Protein AF-A0A4Y8DAY4-F1 (afdb_monomer_lite)

InterPro domains:
  IPR004843 Calcineurin-like, phosphoesterase domain [PF00149] (219-501)
  IPR029052 Metallo-dependent phosphatase-like [G3DSA:3.60.21.10] (215-509)
  IPR029052 Metallo-dependent phosphatase-like [SSF56300] (209-508)
  IPR041805 Acid sphingomyelinase/endopolyphosphatase, metallophosphatase domain [cd00842] (219-509)

Organism: NCBI:txid38488

Secondary structure (DSSP, 8-state):
----------------------------S----S-TT---SSPPPTTPPPP--TTSSSPPPP-SS--PPPPPPPPPHHHHHHHHHHHHHHHHHSSS--SHHHHHHHHHHHHHHHHHHS-HHHHHHHHHHHHHH-HHHHTT--SSSHHHHHHSTT-SHHHHHHHHTT--GGGTHHHHHHHHTTS-SPPPPPPPP-GGGT-PPPPTT-SSPPPP-S---EEEEE----B-TT--TTSBSS-SSSS-SSTT---TTTT-BTTB-SSBPBTTB-TTS-B-HHHHHHHHHHHTTTS-TTTEEEEEE----B----TTT--HHHHHHHHHHHHHHHHHHHTTS-EEE---TTSSSSTT----GGG--STTPPPTTHHHHHHHHHHHHHTTSS-HHHHHHHHHTTT-EEEE-TTSPEEEE--GGGTBTT-GGGGSSTT-S-SSSHHHHHHHHHHHHHTTT--EEEE-SS---SSSSSB-HHHHHHHHHHHHHHTTTTEEEEE--SS-S--------

pLDDT: mean 89.05, std 14.2, range [27.94, 98.94]

Foldseek 3Di:
DDDDDDDDDDDPDDDPDDPPDPPDPPDPPDQADPDQPDADPDDDPPPDDGDADRNNDPDDDPDPDDPDDDDDDDDDLVRVLVVLLVVLVCLCVPPPDPFLLVSQLVNLLSLLVCLQPHDLVSQLVSQLVCLVPPVLNVVQAQDPGSCCCQPAFLHCSSVVSLLSPFADVVLCLSQCCCCLRPVGHDFDDADDDPVVVQADFFDPVQADADDDPPDDAAEAEAEQLAEDPQQAFFAAQPAPHQAGRHCQGHHPVVGAHSVRHPDTAHPQGHDRHHGYPVVSVVCLVCVVVVDPLVRHLAYEYAANQHHPDHSNGDHPVRLLVRLVVVLVSVCVSSVLHAYHYAYDQCSFRSGLADAAPVSPPDDPDDGPGLVSLLSLLVSNCVSVNADPVQSVCSSRQVNWGWDAGPVQEIETEFEQSCFFSVHSNVSRSVVDLCSRCRLSVVSVVLVVCVVVQHAYEYHHEFDLDPPCNTGDPHVSVSNLVSCQRSPPRHYPYYDYHHPVDDDDDDRDD

Structure (mmCIF, N/CA/C/O backbone):
data_AF-A0A4Y8DAY4-F1
#
_entry.id   AF-A0A4Y8DAY4-F1
#
loop_
_atom_site.group_PDB
_atom_site.id
_atom_site.type_symbol
_atom_site.label_atom_id
_atom_site.label_alt_id
_atom_site.label_comp_id
_atom_site.label_asym_id
_atom_site.label_entity_id
_atom_site.label_seq_id
_atom_site.pdbx_PDB_ins_code
_atom_site.Cartn_x
_atom_site.Cartn_y
_atom_site.Cartn_z
_atom_site.occupancy
_atom_site.B_iso_or_equiv
_atom_site.auth_seq_id
_atom_site.auth_comp_id
_atom_site.auth_asym_id
_atom_site.auth_atom_id
_atom_site.pdbx_PDB_model_num
ATOM 1 N N . MET A 1 1 ? 62.556 -17.553 18.617 1.00 39.50 1 MET A N 1
ATOM 2 C CA . MET A 1 1 ? 61.936 -16.998 17.396 1.00 39.50 1 MET A CA 1
ATOM 3 C C . MET A 1 1 ? 60.639 -16.329 17.811 1.00 39.50 1 MET A C 1
ATOM 5 O O . MET A 1 1 ? 59.685 -17.012 18.148 1.00 39.50 1 MET A O 1
ATOM 9 N N . HIS A 1 2 ? 60.668 -15.005 17.921 1.00 33.62 2 HIS A N 1
ATOM 10 C CA . HIS A 1 2 ? 59.509 -14.153 18.166 1.00 33.62 2 HIS A CA 1
ATOM 11 C C . HIS A 1 2 ? 59.166 -13.458 16.854 1.00 33.62 2 HIS A C 1
ATOM 13 O O . HIS A 1 2 ? 60.061 -12.854 16.274 1.00 33.62 2 HIS A O 1
ATOM 19 N N . PHE A 1 3 ? 57.898 -13.488 16.451 1.00 27.94 3 PHE A N 1
ATOM 20 C CA . PHE A 1 3 ? 57.250 -12.343 15.817 1.00 27.94 3 PHE A CA 1
ATOM 21 C C . PHE A 1 3 ? 55.779 -12.276 16.272 1.00 27.94 3 PHE A C 1
ATOM 23 O O . PHE A 1 3 ? 55.173 -13.338 16.434 1.00 27.94 3 PHE A O 1
ATOM 30 N N . PRO A 1 4 ? 55.232 -11.075 16.553 1.00 42.66 4 PRO A N 1
ATOM 31 C CA . PRO A 1 4 ? 53.984 -10.882 17.284 1.00 42.66 4 PRO A CA 1
ATOM 32 C C . PRO A 1 4 ? 52.818 -10.360 16.417 1.00 42.66 4 PRO A C 1
ATOM 34 O O . PRO A 1 4 ? 52.962 -10.054 15.238 1.00 42.66 4 PRO A O 1
ATOM 37 N N . VAL A 1 5 ? 51.671 -10.271 17.092 1.00 42.28 5 VAL A N 1
ATOM 38 C CA . VAL A 1 5 ? 50.356 -9.680 16.779 1.00 42.28 5 VAL A CA 1
ATOM 39 C C . VAL A 1 5 ? 50.377 -8.330 16.032 1.00 42.28 5 VAL A C 1
ATOM 41 O O . VAL A 1 5 ? 51.145 -7.444 16.395 1.00 42.28 5 VAL A O 1
ATOM 44 N N . ALA A 1 6 ? 49.423 -8.143 15.107 1.00 32.31 6 ALA A N 1
ATOM 45 C CA . ALA A 1 6 ? 48.779 -6.863 14.743 1.00 32.31 6 ALA A CA 1
ATOM 46 C C . ALA A 1 6 ? 47.445 -7.193 14.025 1.00 32.31 6 ALA A C 1
ATOM 48 O O . ALA A 1 6 ? 47.470 -7.779 12.950 1.00 32.31 6 ALA A O 1
ATOM 49 N N . LEU A 1 7 ? 46.263 -7.149 14.655 1.00 36.12 7 LEU A N 1
ATOM 50 C CA . LEU A 1 7 ? 45.389 -5.986 14.904 1.00 36.12 7 LEU A CA 1
ATOM 51 C C . LEU A 1 7 ? 45.584 -4.765 13.986 1.00 36.12 7 LEU A C 1
ATOM 53 O O . LEU A 1 7 ? 46.537 -4.021 14.179 1.00 36.12 7 LEU A O 1
ATOM 57 N N . THR A 1 8 ? 44.598 -4.525 13.113 1.00 34.00 8 THR A N 1
ATOM 58 C CA . THR A 1 8 ? 44.105 -3.215 12.619 1.00 34.00 8 THR A CA 1
ATOM 59 C C . THR A 1 8 ? 42.794 -3.492 11.855 1.00 34.00 8 THR A C 1
ATOM 61 O O . THR A 1 8 ? 42.816 -4.004 10.746 1.00 34.00 8 THR A O 1
ATOM 64 N N . ALA A 1 9 ? 41.601 -3.415 12.453 1.00 36.66 9 ALA A N 1
ATOM 65 C CA . ALA A 1 9 ? 40.823 -2.191 12.672 1.00 36.66 9 ALA A CA 1
ATOM 66 C C . ALA A 1 9 ? 41.044 -1.123 11.583 1.00 36.66 9 ALA A C 1
ATOM 68 O O . ALA A 1 9 ? 41.953 -0.304 11.702 1.00 36.66 9 ALA A O 1
ATOM 69 N N . LEU A 1 10 ? 40.192 -1.102 10.551 1.00 34.09 10 LEU A N 1
ATOM 70 C CA . LEU A 1 10 ? 39.917 0.123 9.798 1.00 34.09 10 LEU A CA 1
ATOM 71 C C . LEU A 1 10 ? 38.553 0.660 10.237 1.00 34.09 10 LEU A C 1
ATOM 73 O O . LEU A 1 10 ? 37.504 0.319 9.705 1.00 34.09 10 LEU A O 1
ATOM 77 N N . SER A 1 11 ? 38.601 1.502 11.261 1.00 36.00 11 SER A N 1
ATOM 78 C CA . SER A 1 11 ? 37.560 2.463 11.592 1.00 36.00 11 SER A CA 1
ATOM 79 C C . SER A 1 11 ? 37.515 3.537 10.500 1.00 36.00 11 SER A C 1
ATOM 81 O O . SER A 1 11 ? 38.417 4.375 10.430 1.00 36.00 11 SER A O 1
ATOM 83 N N . LEU A 1 12 ? 36.477 3.553 9.666 1.00 36.81 12 LEU A N 1
ATOM 84 C CA . LEU A 1 12 ? 36.147 4.728 8.856 1.00 36.81 12 LEU A CA 1
ATOM 85 C C . LEU A 1 12 ? 35.310 5.682 9.713 1.00 36.81 12 LEU A C 1
ATOM 87 O O . LEU A 1 12 ? 34.087 5.732 9.647 1.00 36.81 12 LEU A O 1
ATOM 91 N N . LEU A 1 13 ? 36.015 6.416 10.573 1.00 37.94 13 LEU A N 1
ATOM 92 C CA . LEU A 1 13 ? 35.500 7.611 11.228 1.00 37.94 13 LEU A CA 1
ATOM 93 C C . LEU A 1 13 ? 35.325 8.716 10.179 1.00 37.94 13 LEU A C 1
ATOM 95 O O . LEU A 1 13 ? 36.287 9.134 9.538 1.00 37.94 13 LEU A O 1
ATOM 99 N N . SER A 1 14 ? 34.079 9.169 10.046 1.00 42.62 14 SER A N 1
ATOM 100 C CA . SER A 1 14 ? 33.660 10.567 9.889 1.00 42.62 14 SER A CA 1
ATOM 101 C C . SER A 1 14 ? 34.676 11.537 9.274 1.00 42.62 14 SER A C 1
ATOM 103 O O . SER A 1 14 ? 35.596 12.007 9.949 1.00 42.62 14 SER A O 1
ATOM 105 N N . VAL A 1 15 ? 34.409 11.977 8.043 1.00 36.41 15 VAL A N 1
ATOM 106 C CA . VAL A 1 15 ? 34.980 13.221 7.518 1.00 36.41 15 VAL A CA 1
ATOM 107 C C . VAL A 1 15 ? 33.866 14.071 6.914 1.00 36.41 15 VAL A C 1
ATOM 109 O O . VAL A 1 15 ? 33.671 14.136 5.706 1.00 36.41 15 VAL A O 1
ATOM 112 N N . THR A 1 16 ? 33.161 14.801 7.777 1.00 45.06 16 THR A N 1
ATOM 113 C CA . THR A 1 16 ? 32.615 16.104 7.397 1.00 45.06 16 THR A CA 1
ATOM 114 C C . THR A 1 16 ? 33.792 17.053 7.198 1.00 45.06 16 THR A C 1
ATOM 116 O O . THR A 1 16 ? 34.287 17.656 8.149 1.00 45.06 16 THR A O 1
ATOM 119 N N . THR A 1 17 ? 34.260 17.204 5.963 1.00 39.06 17 THR A N 1
ATOM 120 C CA . THR A 1 17 ? 34.990 18.412 5.578 1.00 39.06 17 THR A CA 1
ATOM 121 C C . THR A 1 17 ? 34.494 18.871 4.223 1.00 39.06 17 THR A C 1
ATOM 123 O O . THR A 1 17 ? 34.612 18.159 3.230 1.00 39.06 17 THR A O 1
ATOM 126 N N . ALA A 1 18 ? 33.933 20.079 4.209 1.00 42.97 18 ALA A N 1
ATOM 127 C CA . ALA A 1 18 ? 33.704 20.860 3.010 1.00 42.97 18 ALA A CA 1
ATOM 128 C C . ALA A 1 18 ? 34.919 20.752 2.078 1.00 42.97 18 ALA A C 1
ATOM 130 O O . ALA A 1 18 ? 36.059 20.886 2.537 1.00 42.97 18 ALA A O 1
ATOM 131 N N . HIS A 1 19 ? 34.669 20.526 0.786 1.00 43.44 19 HIS A N 1
ATOM 132 C CA . HIS A 1 19 ? 35.676 20.562 -0.268 1.00 43.44 19 HIS A CA 1
ATOM 133 C C . HIS A 1 19 ? 36.452 21.888 -0.227 1.00 43.44 19 HIS A C 1
ATOM 135 O O . HIS A 1 19 ? 36.135 22.858 -0.911 1.00 43.44 19 HIS A O 1
ATOM 141 N N . LYS A 1 20 ? 37.544 21.931 0.541 1.00 44.97 20 LYS A N 1
ATOM 142 C CA . LYS A 1 20 ? 38.679 22.779 0.197 1.00 44.97 20 LYS A CA 1
ATOM 143 C C . LYS A 1 20 ? 39.242 22.150 -1.065 1.00 44.97 20 LYS A C 1
ATOM 145 O O . LYS A 1 20 ? 39.860 21.092 -0.981 1.00 44.97 20 LYS A O 1
ATOM 150 N N . GLY A 1 21 ? 38.929 22.764 -2.209 1.00 47.34 21 GLY A N 1
ATOM 151 C CA . GLY A 1 21 ? 39.309 22.294 -3.538 1.00 47.34 21 GLY A CA 1
ATOM 152 C C . GLY A 1 21 ? 40.721 21.724 -3.552 1.00 47.34 21 GLY A C 1
ATOM 153 O O . GLY A 1 21 ? 41.605 22.255 -2.875 1.00 47.34 21 GLY A O 1
ATOM 154 N N . HIS A 1 22 ? 40.898 20.617 -4.275 1.00 52.22 22 HIS A N 1
ATOM 155 C CA . HIS A 1 22 ? 42.160 19.896 -4.391 1.00 52.22 22 HIS A CA 1
ATOM 156 C C . HIS A 1 22 ? 43.331 20.880 -4.506 1.00 52.22 22 HIS A C 1
ATOM 158 O O . HIS A 1 22 ? 43.552 21.485 -5.557 1.00 52.22 22 HIS A O 1
ATOM 164 N N . LYS A 1 23 ? 44.077 21.079 -3.411 1.00 49.62 23 LYS A N 1
ATOM 165 C CA . LYS A 1 23 ? 45.278 21.910 -3.435 1.00 49.62 23 LYS A CA 1
ATOM 166 C C . LYS A 1 23 ? 46.311 21.157 -4.259 1.00 49.62 23 LYS A C 1
ATOM 168 O O . LYS A 1 23 ? 47.008 20.289 -3.737 1.00 49.62 23 LYS A O 1
ATOM 173 N N . ARG A 1 24 ? 46.408 21.473 -5.553 1.00 57.66 24 ARG A N 1
ATOM 174 C CA . ARG A 1 24 ? 47.575 21.090 -6.350 1.00 57.66 24 ARG A CA 1
ATOM 175 C C . ARG A 1 24 ? 48.80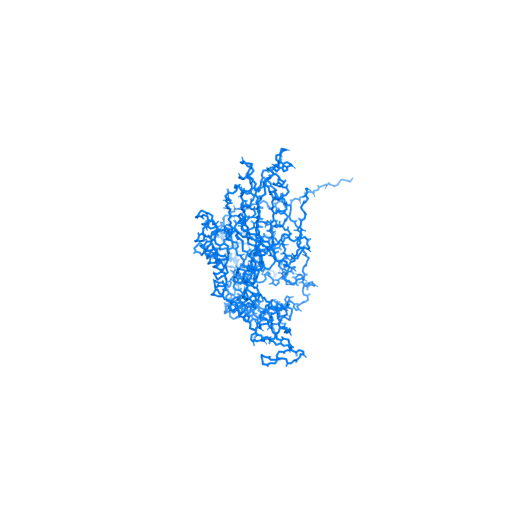8 21.614 -5.617 1.00 57.66 24 ARG A C 1
ATOM 177 O O . ARG A 1 24 ? 48.823 22.762 -5.170 1.00 57.66 24 ARG A O 1
ATOM 184 N N . ARG A 1 25 ? 49.831 20.771 -5.461 1.00 56.25 25 ARG A N 1
ATOM 185 C CA . ARG A 1 25 ? 51.129 21.204 -4.935 1.00 56.25 25 ARG A CA 1
ATOM 186 C C . ARG A 1 25 ? 51.592 22.391 -5.783 1.00 56.25 25 ARG A C 1
ATOM 188 O O . ARG A 1 25 ? 51.717 22.244 -6.995 1.00 56.25 25 ARG A O 1
ATOM 195 N N . SER A 1 26 ? 51.823 23.551 -5.168 1.00 57.84 26 SER A N 1
ATOM 196 C CA . SER A 1 26 ? 52.436 24.677 -5.871 1.00 57.84 26 SER A CA 1
ATOM 197 C C . SER A 1 26 ? 53.840 24.249 -6.283 1.00 57.84 26 SER A C 1
ATOM 199 O O . SER A 1 26 ? 54.717 24.081 -5.429 1.00 57.84 26 SER A O 1
ATOM 201 N N . VAL A 1 27 ? 54.050 24.017 -7.575 1.00 60.50 27 VAL A N 1
ATOM 202 C CA . VAL A 1 27 ? 55.405 23.923 -8.112 1.00 60.50 27 VAL A CA 1
ATOM 203 C C . VAL A 1 27 ? 56.019 25.318 -7.921 1.00 60.50 27 VAL A C 1
ATOM 205 O O . VAL A 1 27 ? 55.345 26.301 -8.236 1.00 60.50 27 VAL A O 1
ATOM 208 N N . PRO A 1 28 ? 57.219 25.453 -7.323 1.00 61.19 28 PRO A N 1
ATOM 209 C CA . PRO A 1 28 ? 57.851 26.755 -7.136 1.00 61.19 28 PRO A CA 1
ATOM 210 C C . PRO A 1 28 ? 57.880 27.527 -8.459 1.00 61.19 28 PRO A C 1
ATOM 212 O O . PRO A 1 28 ? 58.216 26.951 -9.492 1.00 61.19 28 PRO A O 1
ATOM 215 N N . SER A 1 29 ? 57.548 28.819 -8.427 1.00 59.22 29 SER A N 1
ATOM 216 C CA . SER A 1 29 ? 57.311 29.664 -9.612 1.00 59.22 29 SER A CA 1
ATOM 217 C C . SER A 1 29 ? 58.527 29.879 -10.523 1.00 59.22 29 SER A C 1
ATOM 219 O O . SER A 1 29 ? 58.442 30.622 -11.495 1.00 59.22 29 SER A O 1
ATOM 221 N N . SER A 1 30 ? 59.677 29.277 -10.214 1.00 61.25 30 SER A N 1
ATOM 222 C CA . SER A 1 30 ? 60.896 29.430 -10.994 1.00 61.25 30 SER A CA 1
ATOM 223 C C . SER A 1 30 ? 61.645 28.099 -11.097 1.00 61.25 30 SER A C 1
ATOM 225 O O . SER A 1 30 ? 62.128 27.592 -10.082 1.00 61.25 30 SER A O 1
ATOM 227 N N . PRO A 1 31 ? 61.809 27.537 -12.309 1.00 63.66 31 PRO A N 1
ATOM 228 C CA . PRO A 1 31 ? 62.703 26.407 -12.551 1.00 63.66 31 PRO A CA 1
ATOM 229 C C . PRO A 1 31 ? 64.181 26.831 -12.575 1.00 63.66 31 PRO A C 1
ATOM 231 O O . PRO A 1 31 ? 65.036 26.034 -12.939 1.00 63.66 31 PRO A O 1
ATOM 234 N N . GLN A 1 32 ? 64.524 28.077 -12.231 1.00 68.19 32 GLN A N 1
ATOM 235 C CA . GLN A 1 32 ? 65.894 28.568 -12.367 1.00 68.19 32 GLN A CA 1
ATOM 236 C C . GLN A 1 32 ? 66.865 27.846 -11.424 1.00 68.19 32 GLN A C 1
ATOM 238 O O . GLN A 1 32 ? 66.567 27.600 -10.254 1.00 68.19 32 GLN A O 1
ATOM 243 N N . ALA A 1 33 ? 68.062 27.548 -11.938 1.00 71.12 33 ALA A N 1
ATOM 244 C CA . ALA A 1 33 ? 69.154 26.998 -11.146 1.00 71.12 33 ALA A CA 1
ATOM 245 C C . ALA A 1 33 ? 69.485 27.929 -9.973 1.00 71.12 33 ALA A C 1
ATOM 247 O O . ALA A 1 33 ? 69.742 29.116 -10.187 1.00 71.12 33 ALA A O 1
ATOM 248 N N . LEU A 1 34 ? 69.587 27.379 -8.761 1.00 75.00 34 LEU A N 1
ATOM 249 C CA . LEU A 1 34 ? 70.174 28.106 -7.630 1.00 75.00 34 LEU A CA 1
ATOM 250 C C . LEU A 1 34 ? 71.659 28.423 -7.881 1.00 75.00 34 LEU A C 1
ATOM 252 O O . LEU A 1 34 ? 72.160 29.440 -7.415 1.00 75.00 34 LEU A O 1
ATOM 256 N N . ASN A 1 35 ? 72.349 27.581 -8.660 1.00 76.75 35 ASN A N 1
ATOM 257 C CA . ASN A 1 35 ? 73.709 27.818 -9.129 1.00 76.75 35 ASN A CA 1
ATOM 258 C C . ASN A 1 35 ? 73.823 27.507 -10.631 1.00 76.75 35 ASN A C 1
ATOM 260 O O . ASN A 1 35 ? 73.813 26.346 -11.036 1.00 76.75 35 ASN A O 1
ATOM 264 N N . LYS A 1 36 ? 73.949 28.554 -11.455 1.00 70.81 36 LYS A N 1
ATOM 265 C CA . LYS A 1 36 ? 74.008 28.453 -12.924 1.00 70.81 36 LYS A CA 1
ATOM 266 C C . LYS A 1 36 ? 75.372 28.012 -13.471 1.00 70.81 36 LYS A C 1
ATOM 268 O O . LYS A 1 36 ? 75.489 27.784 -14.669 1.00 70.81 36 LYS A O 1
ATOM 273 N N . THR A 1 37 ? 76.400 27.915 -12.628 1.00 71.12 37 THR A N 1
ATOM 274 C CA . THR A 1 37 ? 77.761 27.532 -13.043 1.00 71.12 37 THR A CA 1
ATOM 275 C C . THR A 1 37 ? 78.122 26.101 -12.650 1.00 71.12 37 THR A C 1
ATOM 277 O O . THR A 1 37 ? 79.242 25.658 -12.902 1.00 71.12 37 THR A O 1
ATOM 280 N N . LEU A 1 38 ? 77.184 25.359 -12.051 1.00 75.12 38 LEU A N 1
ATOM 281 C CA . LEU A 1 38 ? 77.391 23.963 -11.685 1.00 75.12 38 LEU A CA 1
ATOM 282 C C . LEU A 1 38 ? 77.569 23.109 -12.952 1.00 75.12 38 LEU A C 1
ATOM 284 O O . LEU A 1 38 ? 76.691 23.067 -13.818 1.00 75.12 38 LEU A O 1
ATOM 288 N N . THR A 1 39 ? 78.709 22.429 -13.053 1.00 70.25 39 THR A N 1
ATOM 289 C CA . THR A 1 39 ? 79.080 21.560 -14.180 1.00 70.25 39 THR A CA 1
ATOM 290 C C . THR A 1 39 ? 79.459 20.174 -13.669 1.00 70.25 39 THR A C 1
ATOM 292 O O . THR A 1 39 ? 79.819 20.012 -12.502 1.00 70.25 39 THR A O 1
ATOM 295 N N . ASN A 1 40 ? 79.341 19.155 -14.522 1.00 70.81 40 ASN A N 1
ATOM 296 C CA . ASN A 1 40 ? 79.740 17.800 -14.152 1.00 70.81 40 ASN A CA 1
ATOM 297 C C . ASN A 1 40 ? 81.258 17.725 -13.979 1.00 70.81 40 ASN A C 1
ATOM 299 O O . ASN A 1 40 ? 82.013 18.098 -14.873 1.00 70.81 40 ASN A O 1
ATOM 303 N N . THR A 1 41 ? 81.700 17.203 -12.840 1.00 72.62 41 THR A N 1
ATOM 304 C CA . THR A 1 41 ? 83.122 17.024 -12.517 1.00 72.62 41 THR A CA 1
ATOM 305 C C . THR A 1 41 ? 83.699 15.715 -13.056 1.00 72.62 41 THR A C 1
ATOM 307 O O . THR A 1 41 ? 84.916 15.577 -13.147 1.00 72.62 41 THR A O 1
ATOM 310 N N . ILE A 1 42 ? 82.839 14.768 -13.442 1.00 76.00 42 ILE A N 1
ATOM 311 C CA . ILE A 1 42 ? 83.221 13.503 -14.074 1.00 76.00 42 ILE A CA 1
ATOM 312 C C . ILE A 1 42 ? 82.858 13.592 -15.565 1.00 76.00 42 ILE A C 1
ATOM 314 O O . ILE A 1 42 ? 81.683 13.800 -15.882 1.00 76.00 42 ILE A O 1
ATOM 318 N N . PRO A 1 43 ? 83.828 13.466 -16.488 1.00 68.62 43 PRO A N 1
ATOM 319 C CA . PRO A 1 43 ? 83.550 13.513 -17.917 1.00 68.62 43 PRO A CA 1
ATOM 320 C C . PRO A 1 43 ? 82.743 12.288 -18.355 1.00 68.62 43 PRO A C 1
ATOM 322 O O . PRO A 1 43 ? 82.983 11.170 -17.896 1.00 68.62 43 PRO A O 1
ATOM 325 N N . ASN A 1 44 ? 81.790 12.502 -19.263 1.00 75.12 44 ASN A N 1
ATOM 326 C CA . ASN A 1 44 ? 81.079 11.403 -19.909 1.00 75.12 44 ASN A CA 1
ATOM 327 C C . ASN A 1 44 ? 82.058 10.594 -20.784 1.00 75.12 44 ASN A C 1
ATOM 329 O O . ASN A 1 44 ? 83.100 11.107 -21.203 1.00 75.12 44 ASN A O 1
ATOM 333 N N . ALA A 1 45 ? 81.730 9.335 -21.072 1.00 80.25 45 ALA A N 1
ATOM 334 C CA . ALA A 1 45 ? 82.526 8.512 -21.975 1.00 80.25 45 ALA A CA 1
ATOM 335 C C . ALA A 1 45 ? 82.651 9.171 -23.363 1.00 80.25 45 ALA A C 1
ATOM 337 O O . ALA A 1 45 ? 81.786 9.946 -23.783 1.00 80.25 45 ALA A O 1
ATOM 338 N N . ALA A 1 46 ? 83.731 8.860 -24.087 1.00 78.81 46 ALA A N 1
ATOM 339 C CA . ALA A 1 46 ? 83.985 9.422 -25.412 1.00 78.81 46 ALA A CA 1
ATOM 340 C C . ALA A 1 46 ? 82.802 9.155 -26.365 1.00 78.81 46 ALA A C 1
ATOM 342 O O . ALA A 1 46 ? 82.423 8.006 -26.582 1.00 78.81 46 ALA A O 1
ATOM 343 N N . GLY A 1 47 ? 82.219 10.226 -26.914 1.00 79.44 47 GLY A N 1
ATOM 344 C CA . GLY A 1 47 ? 81.029 10.179 -27.776 1.00 79.44 47 GLY A CA 1
ATOM 345 C C . GLY A 1 47 ? 79.681 10.343 -27.055 1.00 79.44 47 GLY A C 1
ATOM 346 O O . GLY A 1 47 ? 78.654 10.420 -27.724 1.00 79.44 47 GLY A O 1
ATOM 347 N N . GLY A 1 48 ? 79.654 10.423 -25.721 1.00 78.12 48 GLY A N 1
ATOM 348 C CA . GLY A 1 48 ? 78.432 10.671 -24.948 1.00 78.12 48 GLY A CA 1
ATOM 349 C C . GLY A 1 48 ? 77.975 12.142 -24.961 1.00 78.12 48 GLY A C 1
ATOM 350 O O . GLY A 1 48 ? 78.791 13.041 -25.182 1.00 78.12 48 GLY A O 1
ATOM 351 N N . PRO A 1 49 ? 76.680 12.424 -24.702 1.00 78.75 49 PRO A N 1
ATOM 352 C CA . PRO A 1 49 ? 76.159 13.789 -24.670 1.00 78.75 49 PRO A CA 1
ATOM 353 C C . PRO A 1 49 ? 76.663 14.564 -23.445 1.00 78.75 49 PRO A C 1
ATOM 355 O O . PRO A 1 49 ? 76.986 13.983 -22.403 1.00 78.75 49 PRO A O 1
ATOM 358 N N . ALA A 1 50 ? 76.665 15.895 -23.545 1.00 80.00 50 ALA A N 1
ATOM 359 C CA . ALA A 1 50 ? 76.821 16.756 -22.381 1.00 80.00 50 ALA A CA 1
ATOM 360 C C . ALA A 1 50 ? 75.583 16.618 -21.481 1.00 80.00 50 ALA A C 1
ATOM 362 O O . ALA A 1 50 ? 74.455 16.821 -21.928 1.00 80.00 50 ALA A O 1
ATOM 363 N N . LEU A 1 51 ? 75.795 16.250 -20.218 1.00 80.31 51 LEU A N 1
ATOM 364 C CA . LEU A 1 51 ? 74.736 16.209 -19.214 1.00 80.31 51 LEU A CA 1
ATOM 365 C C . LEU A 1 51 ? 74.684 17.558 -18.488 1.00 80.31 51 LEU A C 1
ATOM 367 O O . LEU A 1 51 ? 75.723 18.128 -18.152 1.00 80.31 51 LEU A O 1
ATOM 371 N N . TYR A 1 52 ? 73.474 18.052 -18.249 1.00 80.06 52 TYR A N 1
ATOM 372 C CA . TYR A 1 52 ? 73.207 19.391 -17.730 1.00 80.06 52 TYR A CA 1
ATOM 373 C C . TYR A 1 52 ? 72.434 19.308 -16.408 1.00 80.06 52 TYR A C 1
ATOM 375 O O . TYR A 1 52 ? 71.561 18.454 -16.253 1.00 80.06 52 TYR A O 1
ATOM 383 N N . TYR A 1 53 ? 72.744 20.190 -15.456 1.00 78.25 53 TYR A N 1
ATOM 384 C CA . TYR A 1 53 ? 71.938 20.366 -14.246 1.00 78.25 53 TYR A CA 1
ATOM 385 C C . TYR A 1 53 ? 70.769 21.317 -14.538 1.00 78.25 53 TYR A C 1
ATOM 387 O O . TYR A 1 53 ? 70.740 21.993 -15.568 1.00 78.25 53 TYR A O 1
ATOM 395 N N . ASN A 1 54 ? 69.781 21.375 -13.638 1.00 77.50 54 ASN A N 1
ATOM 396 C CA . ASN A 1 54 ? 68.628 22.262 -13.794 1.00 77.50 54 ASN A CA 1
ATOM 397 C C . ASN A 1 54 ? 69.081 23.700 -14.102 1.00 77.50 54 ASN A C 1
ATOM 399 O O . ASN A 1 54 ? 69.850 24.268 -13.332 1.00 77.50 54 ASN A O 1
ATOM 403 N N . GLY A 1 55 ? 68.629 24.266 -15.224 1.00 71.44 55 GLY A N 1
ATOM 404 C CA . GLY A 1 55 ? 68.985 25.611 -15.682 1.00 71.44 55 GLY A CA 1
ATOM 405 C C . GLY A 1 55 ? 70.425 25.808 -16.184 1.00 71.44 55 GLY A C 1
ATOM 406 O O . GLY A 1 55 ? 70.770 26.940 -16.523 1.00 71.44 55 GLY A O 1
ATOM 407 N N . THR A 1 56 ? 71.257 24.761 -16.264 1.00 74.50 56 THR A N 1
ATOM 408 C CA . THR A 1 56 ? 72.604 24.816 -16.859 1.00 74.50 56 THR A CA 1
ATOM 409 C C . THR A 1 56 ? 72.629 24.131 -18.221 1.00 74.50 56 THR A C 1
ATOM 411 O O . THR A 1 56 ? 73.343 23.169 -18.404 1.00 74.50 56 THR A O 1
ATOM 414 N N . GLY A 1 57 ? 71.835 24.588 -19.194 1.00 75.31 57 GLY A N 1
ATOM 415 C CA . GLY A 1 57 ? 71.737 23.985 -20.536 1.00 75.31 57 GLY A CA 1
ATOM 416 C C . GLY A 1 57 ? 70.299 24.010 -21.074 1.00 75.31 57 GLY A C 1
ATOM 417 O O . GLY A 1 57 ? 69.468 24.723 -20.513 1.00 75.31 57 GLY A O 1
ATOM 418 N N . PRO A 1 58 ? 69.959 23.234 -22.122 1.00 78.38 58 PRO A N 1
ATOM 419 C CA . PRO A 1 58 ? 68.614 23.168 -22.703 1.00 78.38 58 PRO A CA 1
ATOM 420 C C . PRO A 1 58 ? 67.639 22.303 -21.875 1.00 78.38 58 PRO A C 1
ATOM 422 O O . PRO A 1 58 ? 66.811 21.593 -22.439 1.00 78.38 58 PRO A O 1
ATOM 425 N N . VAL A 1 59 ? 67.746 22.315 -20.541 1.00 76.88 59 VAL A N 1
ATOM 426 C CA . VAL A 1 59 ? 66.817 21.584 -19.663 1.00 76.88 59 VAL A CA 1
ATOM 427 C C . VAL A 1 59 ? 65.462 22.311 -19.681 1.00 76.88 59 VAL A C 1
ATOM 429 O O . VAL A 1 59 ? 65.427 23.486 -19.306 1.00 76.88 59 VAL A O 1
ATOM 432 N N . PRO A 1 60 ? 64.359 21.672 -20.122 1.00 71.69 60 PRO A N 1
ATOM 433 C CA . PRO A 1 60 ? 63.047 22.316 -20.195 1.00 71.69 60 PRO A CA 1
ATOM 434 C C . PRO A 1 60 ? 62.529 22.758 -18.821 1.00 71.69 60 PRO A C 1
ATOM 436 O O . PRO A 1 60 ? 62.853 22.155 -17.797 1.00 71.69 60 PRO A O 1
ATOM 439 N N . SER A 1 61 ? 61.690 23.796 -18.796 1.00 71.62 61 SER A N 1
ATOM 440 C CA . SER A 1 61 ? 60.959 24.199 -17.591 1.00 71.62 61 SER A CA 1
ATOM 441 C C . SER A 1 61 ? 59.942 23.135 -17.162 1.00 71.62 61 SER A C 1
ATOM 443 O O . SER A 1 61 ? 59.609 22.227 -17.924 1.00 71.62 61 SER A O 1
ATOM 445 N N . TYR A 1 62 ? 59.400 23.266 -15.947 1.00 69.75 62 TYR A N 1
ATOM 446 C CA . TYR A 1 62 ? 58.234 22.480 -15.548 1.00 69.75 62 TYR A CA 1
ATOM 447 C C . TYR A 1 62 ? 57.088 22.717 -16.543 1.00 69.75 62 TYR A C 1
ATOM 449 O O . TYR A 1 62 ? 56.790 23.863 -16.877 1.00 69.75 62 TYR A O 1
ATOM 457 N N . ASN A 1 63 ? 56.437 21.648 -17.003 1.00 64.62 63 ASN A N 1
ATOM 458 C CA . ASN A 1 63 ? 55.195 21.781 -17.759 1.00 64.62 63 ASN A CA 1
ATOM 459 C C . ASN A 1 63 ? 54.100 22.277 -16.807 1.00 64.62 63 ASN A C 1
ATOM 461 O O . ASN A 1 63 ? 53.718 21.572 -15.874 1.00 64.62 63 ASN A O 1
ATOM 465 N N . GLU A 1 64 ? 53.601 23.490 -17.037 1.00 62.19 64 GLU A N 1
ATOM 466 C CA . GLU A 1 64 ? 52.533 24.092 -16.223 1.00 62.19 64 GLU A CA 1
ATOM 467 C C . GLU A 1 64 ? 51.148 23.506 -16.544 1.00 62.19 64 GLU A C 1
ATOM 469 O O . GLU A 1 64 ? 50.200 23.657 -15.771 1.00 62.19 64 GLU A O 1
ATOM 474 N N . THR A 1 65 ? 51.035 22.790 -17.666 1.00 61.94 65 THR A N 1
ATOM 475 C CA . THR A 1 65 ? 49.820 22.106 -18.106 1.00 61.94 65 THR A CA 1
ATOM 476 C C . THR A 1 65 ? 50.115 20.634 -18.383 1.00 61.94 65 THR A C 1
ATOM 478 O O . THR A 1 65 ? 51.082 20.280 -19.058 1.00 61.94 65 THR A O 1
ATOM 481 N N . SER A 1 66 ? 49.285 19.749 -17.828 1.00 67.75 66 SER A N 1
ATOM 482 C CA . SER A 1 66 ? 49.261 18.354 -18.268 1.00 67.75 66 SER A CA 1
ATOM 483 C C . SER A 1 66 ? 48.602 18.291 -19.646 1.00 67.75 66 SER A C 1
ATOM 485 O O . SER A 1 66 ? 47.618 19.004 -19.853 1.00 67.75 66 SER A O 1
ATOM 487 N N . PRO A 1 67 ? 49.078 17.442 -20.571 1.00 72.88 67 PRO A N 1
ATOM 488 C CA . PRO A 1 67 ? 48.318 17.142 -21.775 1.00 72.88 67 PRO A CA 1
ATOM 489 C C . PRO A 1 67 ? 47.006 16.471 -21.345 1.00 72.88 67 PRO A C 1
ATOM 491 O O . PRO A 1 67 ? 47.011 15.340 -20.865 1.00 72.88 67 PRO A O 1
ATOM 494 N N . VAL A 1 68 ? 45.896 17.203 -21.439 1.00 78.81 68 VAL A N 1
ATOM 495 C CA . VAL A 1 68 ? 44.552 16.668 -21.196 1.00 78.81 68 VAL A CA 1
ATOM 496 C C . VAL A 1 68 ? 44.001 16.217 -22.550 1.00 78.81 68 VAL A C 1
ATOM 498 O O . VAL A 1 68 ? 44.120 16.979 -23.515 1.00 78.81 68 VAL A O 1
ATOM 501 N N . PRO A 1 69 ? 43.448 14.995 -22.666 1.00 80.88 69 PRO A N 1
ATOM 502 C CA . PRO A 1 69 ? 42.783 14.570 -23.893 1.00 80.88 69 PRO A CA 1
ATOM 503 C C . PRO A 1 69 ? 41.617 15.507 -24.230 1.00 80.88 69 PRO A C 1
ATOM 505 O O . PRO A 1 69 ? 41.109 16.228 -23.368 1.00 80.88 69 PRO A O 1
ATOM 508 N N . VAL A 1 70 ? 41.188 15.496 -25.494 1.00 83.50 70 VAL A N 1
ATOM 509 C CA . VAL A 1 70 ? 39.970 16.212 -25.894 1.00 83.50 70 VAL A CA 1
ATOM 510 C C . VAL A 1 70 ? 38.789 15.755 -25.024 1.00 83.50 70 VAL A C 1
ATOM 512 O O . VAL A 1 70 ? 38.712 14.564 -24.704 1.00 83.50 70 VAL A O 1
ATOM 515 N N . PRO A 1 71 ? 37.888 16.666 -24.609 1.00 81.88 71 PRO A N 1
ATOM 516 C CA . PRO A 1 71 ? 36.684 16.281 -23.884 1.00 81.88 71 PRO A CA 1
ATOM 517 C C . PRO A 1 71 ? 35.875 15.244 -24.667 1.00 81.88 71 PRO A C 1
ATOM 519 O O . PRO A 1 71 ? 35.842 15.279 -25.900 1.00 81.88 71 PRO A O 1
ATOM 522 N N . LEU A 1 72 ? 35.214 14.338 -23.946 1.00 87.25 72 LEU A N 1
ATOM 523 C CA . LEU A 1 72 ? 34.254 13.419 -24.552 1.00 87.25 72 LEU A CA 1
ATOM 524 C C . LEU A 1 72 ? 33.104 14.215 -25.199 1.00 87.25 72 LEU A C 1
ATOM 526 O O . LEU A 1 72 ? 32.742 15.277 -24.679 1.00 87.25 72 LEU A O 1
ATOM 530 N N . PRO A 1 73 ? 32.539 13.737 -26.322 1.00 86.50 73 PRO A N 1
ATOM 531 C CA . PRO A 1 73 ? 31.392 14.385 -26.943 1.00 86.50 73 PRO A CA 1
ATOM 532 C C . PRO A 1 73 ? 30.171 14.330 -26.017 1.00 86.50 73 PRO A C 1
ATOM 534 O O . PRO A 1 73 ? 29.969 13.356 -25.292 1.00 86.50 73 PRO A O 1
ATOM 537 N N . THR A 1 74 ? 29.345 15.374 -26.058 1.00 88.69 74 THR A N 1
ATOM 538 C CA . THR A 1 74 ? 28.046 15.373 -25.380 1.00 88.69 74 THR A CA 1
ATOM 539 C C . THR A 1 74 ? 27.087 14.462 -26.137 1.00 88.69 74 THR A C 1
ATOM 541 O O . THR A 1 74 ? 26.902 14.643 -27.339 1.00 88.69 74 THR A O 1
ATOM 544 N N . LEU A 1 75 ? 26.469 13.518 -25.432 1.00 92.06 75 LEU A N 1
ATOM 545 C CA . LEU A 1 75 ? 25.443 12.637 -25.986 1.00 92.06 75 LEU A CA 1
ATOM 546 C C . LEU A 1 75 ? 24.078 13.343 -26.027 1.00 92.06 75 LEU A C 1
ATOM 548 O O . LEU A 1 75 ? 23.747 14.134 -25.140 1.00 92.06 75 LEU A O 1
ATOM 552 N N . SER A 1 76 ? 23.280 13.049 -27.050 1.00 94.25 76 SER A N 1
ATOM 553 C CA . SER A 1 76 ? 21.859 13.406 -27.113 1.00 94.25 76 SER A CA 1
ATOM 554 C C . SER A 1 76 ? 21.020 12.568 -26.138 1.00 94.25 76 SER A C 1
ATOM 556 O O . SER A 1 76 ? 21.470 11.535 -25.647 1.00 94.25 76 SER A O 1
ATOM 558 N N . LYS A 1 77 ? 19.769 12.982 -25.875 1.00 92.19 77 LYS A N 1
ATOM 559 C CA . LYS A 1 77 ? 18.839 12.235 -25.003 1.00 92.19 77 LYS A CA 1
ATOM 560 C C . LYS A 1 77 ? 18.674 10.778 -25.461 1.00 92.19 77 LYS A C 1
ATOM 562 O O . LYS A 1 77 ? 18.756 9.880 -24.634 1.00 92.19 77 LYS A O 1
ATOM 567 N N . GLN A 1 78 ? 18.506 10.562 -26.769 1.00 94.94 78 GLN A N 1
ATOM 568 C CA . GLN A 1 78 ? 18.352 9.223 -27.341 1.00 94.94 78 GLN A CA 1
ATOM 569 C C . GLN A 1 78 ? 19.623 8.385 -27.174 1.00 94.94 78 GLN A C 1
ATOM 571 O O . GLN A 1 78 ? 19.543 7.241 -26.752 1.00 94.94 78 GLN A O 1
ATOM 576 N N . GLU A 1 79 ? 20.801 8.961 -27.437 1.00 96.19 79 GLU A N 1
ATOM 577 C CA . GLU A 1 79 ? 22.074 8.248 -27.261 1.00 96.19 79 GLU A CA 1
ATOM 578 C C . GLU A 1 79 ? 22.331 7.875 -25.795 1.00 96.19 79 GLU A C 1
ATOM 580 O O . GLU A 1 79 ? 22.915 6.828 -25.525 1.00 96.19 79 GLU A O 1
ATOM 585 N N . ILE A 1 80 ? 21.890 8.706 -24.843 1.00 95.75 80 ILE A N 1
ATOM 586 C CA . ILE A 1 80 ? 21.952 8.386 -23.412 1.00 95.75 80 ILE A CA 1
ATOM 587 C C . ILE A 1 80 ? 21.013 7.224 -23.086 1.00 95.75 80 ILE A C 1
ATOM 589 O O . ILE A 1 80 ? 21.451 6.261 -22.464 1.00 95.75 80 ILE A O 1
ATOM 593 N N . GLU A 1 81 ? 19.749 7.297 -23.510 1.00 97.25 81 GLU A N 1
ATOM 594 C CA . GLU A 1 81 ? 18.770 6.231 -23.276 1.00 97.25 81 GLU A CA 1
ATOM 595 C C . GLU A 1 81 ? 19.239 4.901 -23.884 1.00 97.25 81 GLU A C 1
ATOM 597 O O . GLU A 1 81 ? 19.263 3.883 -23.197 1.00 97.25 81 GLU A O 1
ATOM 602 N N . ASP A 1 82 ? 19.717 4.921 -25.131 1.00 97.75 82 ASP A N 1
ATOM 603 C CA . ASP A 1 82 ? 20.276 3.748 -25.804 1.00 97.75 82 ASP A CA 1
ATOM 604 C C . ASP A 1 82 ? 21.513 3.215 -25.086 1.00 97.75 82 ASP A C 1
ATOM 606 O O . ASP A 1 82 ? 21.660 2.006 -24.929 1.00 97.75 82 ASP A O 1
ATOM 610 N N . SER A 1 83 ? 22.402 4.094 -24.616 1.00 97.00 83 SER A N 1
ATOM 611 C CA . SER A 1 83 ? 23.580 3.673 -23.859 1.00 97.00 83 SER A CA 1
ATOM 612 C C . SER A 1 83 ? 23.200 2.993 -22.545 1.00 97.00 83 SER A C 1
ATOM 614 O O . SER A 1 83 ? 23.810 1.983 -22.203 1.00 97.00 83 SER A O 1
ATOM 616 N N . ILE A 1 84 ? 22.220 3.529 -21.812 1.00 98.19 84 ILE A N 1
ATOM 617 C CA . ILE A 1 84 ? 21.745 2.945 -20.550 1.00 98.19 84 ILE A CA 1
ATOM 618 C C . ILE A 1 84 ? 21.077 1.597 -20.823 1.00 98.19 84 ILE A C 1
ATOM 620 O O . ILE A 1 84 ? 21.399 0.601 -20.178 1.00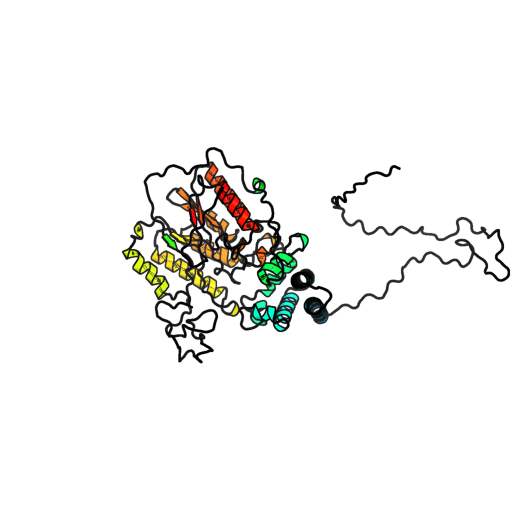 98.19 84 ILE A O 1
ATOM 624 N N . PHE A 1 85 ? 20.189 1.542 -21.814 1.00 98.38 85 PHE A N 1
ATOM 625 C CA . PHE A 1 85 ? 19.479 0.320 -22.166 1.00 98.38 85 PHE A CA 1
ATOM 626 C C . PHE A 1 85 ? 20.422 -0.795 -22.633 1.00 98.38 85 PHE A C 1
ATOM 628 O O . PHE A 1 85 ? 20.285 -1.941 -22.208 1.00 98.38 85 PHE A O 1
ATOM 635 N N . ASN A 1 86 ? 21.419 -0.463 -23.458 1.00 97.94 86 ASN A N 1
ATOM 636 C CA . ASN A 1 86 ? 22.428 -1.422 -23.905 1.00 97.94 86 ASN A CA 1
ATOM 637 C C . ASN A 1 86 ? 23.242 -1.985 -22.731 1.00 97.94 86 ASN A C 1
ATOM 639 O O . ASN A 1 86 ? 23.588 -3.165 -22.748 1.00 97.94 86 ASN A O 1
ATOM 643 N N . GLU A 1 87 ? 23.523 -1.178 -21.703 1.00 97.88 87 GLU A N 1
ATOM 644 C CA . GLU A 1 87 ? 24.190 -1.660 -20.489 1.00 97.88 87 GLU A CA 1
ATOM 645 C C . GLU A 1 87 ? 23.288 -2.623 -19.702 1.00 97.88 87 GLU A C 1
ATOM 647 O O . GLU A 1 87 ? 23.738 -3.698 -19.310 1.00 97.88 87 GLU A O 1
ATOM 652 N N . ILE A 1 88 ? 21.993 -2.313 -19.552 1.00 97.38 88 ILE A N 1
ATOM 653 C CA . ILE A 1 88 ? 21.015 -3.229 -18.934 1.00 97.38 88 ILE A CA 1
ATOM 654 C C . ILE A 1 88 ? 20.958 -4.553 -19.711 1.00 97.38 88 ILE A C 1
ATOM 656 O O . ILE A 1 88 ? 21.035 -5.631 -19.119 1.00 97.38 88 ILE A O 1
ATOM 660 N N . GLN A 1 89 ? 20.900 -4.504 -21.044 1.00 97.00 89 GLN A N 1
ATOM 661 C CA . GLN A 1 89 ? 20.949 -5.704 -21.882 1.00 97.00 89 GLN A CA 1
ATOM 662 C C . GLN A 1 89 ? 22.256 -6.485 -21.709 1.00 97.00 89 GLN A C 1
ATOM 664 O O . GLN A 1 89 ? 22.223 -7.716 -21.647 1.00 97.00 89 GLN A O 1
ATOM 669 N N . ALA A 1 90 ? 23.400 -5.804 -21.619 1.00 97.19 90 ALA A N 1
ATOM 670 C CA . ALA A 1 90 ? 24.693 -6.442 -21.398 1.00 97.19 90 ALA A CA 1
ATOM 671 C C . ALA A 1 90 ? 24.775 -7.115 -20.018 1.00 97.19 90 ALA A C 1
ATOM 673 O O . ALA A 1 90 ? 25.347 -8.200 -19.907 1.00 97.19 90 ALA A O 1
ATOM 674 N N . ILE A 1 91 ? 24.163 -6.527 -18.988 1.00 97.12 91 ILE A N 1
ATOM 675 C CA . ILE A 1 91 ? 24.042 -7.113 -17.648 1.00 97.12 91 ILE A CA 1
ATOM 676 C C . ILE A 1 91 ? 23.187 -8.386 -17.690 1.00 97.12 91 ILE A C 1
ATOM 678 O O . ILE A 1 91 ? 23.612 -9.432 -17.194 1.00 97.12 91 ILE A O 1
ATOM 682 N N . VAL A 1 92 ? 22.004 -8.320 -18.308 1.00 94.12 92 VAL A N 1
ATOM 683 C CA . VAL A 1 92 ? 21.047 -9.438 -18.333 1.00 94.12 92 VAL A CA 1
ATOM 684 C C . VAL A 1 92 ? 21.552 -10.593 -19.208 1.00 94.12 92 VAL A C 1
ATOM 686 O O . VAL A 1 92 ? 21.557 -11.748 -18.771 1.00 94.12 92 VAL A O 1
ATOM 689 N N . ASN A 1 93 ? 22.039 -10.297 -20.416 1.00 94.06 93 ASN A N 1
ATOM 690 C CA . ASN A 1 93 ? 22.425 -11.303 -21.415 1.00 94.06 93 ASN A CA 1
ATOM 691 C C . ASN A 1 93 ? 23.913 -11.681 -21.377 1.00 94.06 93 ASN A C 1
ATOM 693 O O . ASN A 1 93 ? 24.321 -12.667 -21.993 1.00 94.06 93 ASN A O 1
ATOM 697 N N . GLY A 1 94 ? 24.745 -10.896 -20.696 1.00 92.56 94 GLY A N 1
ATOM 698 C CA . GLY A 1 94 ? 26.177 -11.140 -20.601 1.00 92.56 94 GLY A CA 1
ATOM 699 C C . GLY A 1 94 ? 26.539 -12.268 -19.636 1.00 92.56 94 GLY A C 1
ATOM 700 O O . GLY A 1 94 ? 25.747 -12.724 -18.812 1.00 92.56 94 GLY A O 1
ATOM 701 N N . ASN A 1 95 ? 27.807 -12.677 -19.714 1.00 92.44 95 ASN A N 1
ATOM 702 C CA . ASN A 1 95 ? 28.398 -13.710 -18.854 1.00 92.44 95 ASN A CA 1
ATOM 703 C C . ASN A 1 95 ? 29.241 -13.128 -17.704 1.00 92.44 95 ASN A C 1
ATOM 705 O O . ASN A 1 95 ? 29.937 -13.870 -17.015 1.00 92.44 95 ASN A O 1
ATOM 709 N N . GLY A 1 96 ? 29.236 -11.800 -17.529 1.00 92.00 96 GLY A N 1
ATOM 710 C CA . GLY A 1 96 ? 30.010 -11.117 -16.486 1.00 92.00 96 GLY A CA 1
ATOM 711 C C . GLY A 1 96 ? 29.463 -11.345 -15.073 1.00 92.00 96 GLY A C 1
ATOM 712 O O . GLY A 1 96 ? 30.233 -11.370 -14.117 1.00 92.00 96 GLY A O 1
ATOM 713 N N . LEU A 1 97 ? 28.150 -11.560 -14.952 1.00 95.94 97 LEU A N 1
ATOM 714 C CA . LEU A 1 97 ? 27.455 -11.885 -13.709 1.00 95.94 97 LEU A CA 1
ATOM 715 C C . LEU A 1 97 ? 26.802 -13.259 -13.863 1.00 95.94 97 LEU A C 1
ATOM 717 O O . LEU A 1 97 ? 26.139 -13.529 -14.863 1.00 95.94 97 LEU A O 1
ATOM 721 N N . THR A 1 98 ? 27.020 -14.140 -12.890 1.00 93.44 98 THR A N 1
ATOM 722 C CA . THR A 1 98 ? 26.687 -15.569 -13.013 1.00 93.44 98 THR A CA 1
ATOM 723 C C . THR A 1 98 ? 25.377 -15.970 -12.344 1.00 93.44 98 THR A C 1
ATOM 725 O O . THR A 1 98 ? 24.945 -17.105 -12.522 1.00 93.44 98 THR A O 1
ATOM 728 N N . THR A 1 99 ? 24.747 -15.075 -11.580 1.00 96.25 99 THR A N 1
ATOM 729 C CA . THR A 1 99 ? 23.475 -15.333 -10.893 1.00 96.25 99 THR A CA 1
ATOM 730 C C . THR A 1 99 ? 22.433 -14.293 -11.275 1.00 96.25 99 THR A C 1
ATOM 732 O O . THR A 1 99 ? 22.769 -13.129 -11.507 1.00 96.25 99 THR A O 1
ATOM 735 N N . ASP A 1 100 ? 21.164 -14.698 -11.287 1.00 95.44 100 ASP A N 1
ATOM 736 C CA . ASP A 1 100 ? 20.053 -13.794 -11.598 1.00 95.44 100 ASP A CA 1
ATOM 737 C C . ASP A 1 100 ? 19.935 -12.675 -10.559 1.00 95.44 100 ASP A C 1
ATOM 739 O O . ASP A 1 100 ? 19.736 -11.523 -10.932 1.00 95.44 100 ASP A O 1
ATOM 743 N N . CYS A 1 101 ? 20.193 -12.971 -9.278 1.00 97.00 101 CYS A N 1
ATOM 744 C CA . CYS A 1 101 ? 20.275 -11.947 -8.233 1.00 97.00 101 CYS A CA 1
ATOM 745 C C . CYS A 1 101 ? 21.317 -10.867 -8.555 1.00 97.00 101 CYS A C 1
ATOM 747 O O . CYS A 1 101 ? 21.029 -9.676 -8.476 1.00 97.00 101 CYS A O 1
ATOM 749 N N . ALA A 1 102 ? 22.537 -11.266 -8.942 1.00 97.38 102 ALA A N 1
ATOM 750 C CA . ALA A 1 102 ? 23.597 -10.308 -9.239 1.00 97.38 102 ALA A CA 1
ATOM 751 C C . ALA A 1 102 ? 23.244 -9.447 -10.458 1.00 97.38 102 ALA A C 1
ATOM 753 O O . ALA A 1 102 ? 23.492 -8.242 -10.446 1.00 97.38 102 ALA A O 1
ATOM 754 N N . LYS A 1 103 ? 22.628 -10.049 -11.484 1.00 97.19 103 LYS A N 1
ATOM 755 C CA . LYS A 1 103 ? 22.128 -9.333 -12.664 1.00 97.19 103 LYS A CA 1
ATOM 756 C C . LYS A 1 103 ? 21.019 -8.349 -12.306 1.00 97.19 103 LYS A C 1
ATOM 758 O O . LYS A 1 103 ? 21.079 -7.204 -12.740 1.00 97.19 103 LYS A O 1
ATOM 763 N N . CYS A 1 104 ? 20.055 -8.762 -11.484 1.00 97.06 104 CYS A N 1
ATOM 764 C CA . CYS A 1 104 ? 18.967 -7.899 -11.039 1.00 97.06 104 CYS A CA 1
ATOM 765 C C . CYS A 1 104 ? 19.488 -6.703 -10.231 1.00 97.06 104 CYS A C 1
ATOM 767 O O . CYS A 1 104 ? 19.134 -5.563 -10.530 1.00 97.06 104 CYS A O 1
ATOM 769 N N . ILE A 1 105 ? 20.390 -6.932 -9.268 1.00 97.44 105 ILE A N 1
ATOM 770 C CA . ILE A 1 105 ? 20.994 -5.852 -8.474 1.00 97.44 105 ILE A CA 1
ATOM 771 C C . ILE A 1 105 ? 21.768 -4.890 -9.380 1.00 97.44 105 ILE A C 1
ATOM 773 O O . ILE A 1 105 ? 21.584 -3.682 -9.279 1.00 97.44 105 ILE A O 1
ATOM 777 N N . ALA A 1 106 ? 22.591 -5.401 -10.300 1.00 97.75 106 ALA A N 1
ATOM 778 C CA . ALA A 1 106 ? 23.352 -4.555 -11.218 1.00 97.75 106 ALA A CA 1
ATOM 779 C C . ALA A 1 106 ? 22.445 -3.749 -12.165 1.00 97.75 106 ALA A C 1
ATOM 781 O O . ALA A 1 106 ? 22.686 -2.563 -12.376 1.00 97.75 106 ALA A O 1
ATOM 782 N N . GLY A 1 107 ? 21.382 -4.358 -12.700 1.00 97.06 107 GLY A N 1
ATOM 783 C CA . GLY A 1 107 ? 20.391 -3.656 -13.519 1.00 97.06 107 GLY A CA 1
ATOM 784 C C . GLY A 1 107 ? 19.654 -2.573 -12.726 1.00 97.06 107 GLY A C 1
ATOM 785 O O . GLY A 1 107 ? 19.480 -1.458 -13.212 1.00 97.06 107 GLY A O 1
ATOM 786 N N . THR A 1 108 ? 19.304 -2.866 -11.473 1.00 97.25 108 THR A N 1
ATOM 787 C CA . THR A 1 108 ? 18.666 -1.904 -10.562 1.00 97.25 108 THR A CA 1
ATOM 788 C C . THR A 1 108 ? 19.611 -0.754 -10.201 1.00 97.25 108 THR A C 1
ATOM 790 O O . THR A 1 108 ? 19.172 0.389 -10.142 1.00 97.25 108 THR A O 1
ATOM 793 N N . GLU A 1 109 ? 20.914 -1.003 -10.039 1.00 97.50 109 GLU A N 1
ATOM 794 C CA . GLU A 1 109 ? 21.928 0.045 -9.835 1.00 97.50 109 GLU A CA 1
ATOM 795 C C . GLU A 1 109 ? 22.041 0.967 -11.062 1.00 97.50 109 GLU A C 1
ATOM 797 O O . GLU A 1 109 ? 22.125 2.189 -10.922 1.00 97.50 109 GLU A O 1
ATOM 802 N N . VAL A 1 110 ? 21.969 0.415 -12.279 1.00 98.06 110 VAL A N 1
ATOM 803 C CA . VAL A 1 110 ? 21.913 1.226 -13.507 1.00 98.06 110 VAL A CA 1
ATOM 804 C C . VAL A 1 110 ? 20.649 2.091 -13.531 1.00 98.06 110 VAL A C 1
ATOM 806 O O . VAL A 1 110 ? 20.738 3.282 -13.833 1.00 98.06 110 VAL A O 1
ATOM 809 N N . MET A 1 111 ? 19.492 1.536 -13.155 1.00 97.94 111 MET A N 1
ATOM 810 C CA . MET A 1 111 ? 18.238 2.292 -13.050 1.00 97.94 111 MET A CA 1
ATOM 811 C C . MET A 1 111 ? 18.286 3.364 -11.955 1.00 97.94 111 MET A C 1
ATOM 813 O O . MET A 1 111 ? 17.795 4.469 -12.174 1.00 97.94 111 MET A O 1
ATOM 817 N N . HIS A 1 112 ? 18.932 3.093 -10.817 1.00 97.50 112 HIS A N 1
ATOM 818 C CA . HIS A 1 112 ? 19.186 4.074 -9.760 1.00 97.50 112 HIS A CA 1
ATOM 819 C C . HIS A 1 112 ? 19.990 5.268 -10.291 1.00 97.50 112 HIS A C 1
ATOM 821 O O . HIS A 1 112 ? 19.552 6.416 -10.183 1.00 97.50 112 HIS A O 1
ATOM 827 N N . LEU A 1 113 ? 21.134 5.007 -10.933 1.00 97.12 113 LEU A N 1
ATOM 828 C CA . LEU A 1 113 ? 21.976 6.054 -11.515 1.00 97.12 113 LEU A CA 1
ATOM 829 C C . LEU A 1 113 ? 21.258 6.816 -12.636 1.00 97.12 113 LEU A C 1
ATOM 831 O O . LEU A 1 113 ? 21.380 8.039 -12.734 1.00 97.12 113 LEU A O 1
ATOM 835 N N . ALA A 1 114 ? 20.478 6.123 -13.465 1.00 97.50 114 ALA A N 1
ATOM 836 C CA . ALA A 1 114 ? 19.654 6.767 -14.476 1.00 97.50 114 ALA A CA 1
ATOM 837 C C . ALA A 1 114 ? 18.623 7.701 -13.822 1.00 97.50 114 ALA A C 1
ATOM 839 O O . ALA A 1 114 ? 18.533 8.865 -14.211 1.00 97.50 114 ALA A O 1
ATOM 840 N N . ALA A 1 115 ? 17.903 7.238 -12.798 1.00 96.75 115 ALA A N 1
ATOM 841 C CA . ALA A 1 115 ? 16.827 7.984 -12.148 1.00 96.75 115 ALA A CA 1
ATOM 842 C C . ALA A 1 115 ? 17.307 9.248 -11.416 1.00 96.75 115 ALA A C 1
ATOM 844 O O . ALA A 1 115 ? 16.577 10.236 -11.361 1.00 96.75 115 ALA A O 1
ATOM 845 N N . ILE A 1 116 ? 18.541 9.263 -10.897 1.00 95.56 116 ILE A N 1
ATOM 846 C CA . ILE A 1 116 ? 19.118 10.471 -10.278 1.00 95.56 116 ILE A CA 1
ATOM 847 C C . ILE A 1 116 ? 19.702 11.461 -11.305 1.00 95.56 116 ILE A C 1
ATOM 849 O O . ILE A 1 116 ? 19.903 12.630 -10.971 1.00 95.56 116 ILE A O 1
ATOM 853 N N . MET A 1 117 ? 20.012 11.018 -12.532 1.00 95.19 117 MET A N 1
ATOM 854 C CA . MET A 1 117 ? 20.706 11.830 -13.547 1.00 95.19 117 MET A CA 1
ATOM 855 C C . MET A 1 117 ? 19.818 12.274 -14.712 1.00 95.19 117 MET A C 1
ATOM 857 O O . MET A 1 117 ? 20.152 13.255 -15.379 1.00 95.19 117 MET A O 1
ATOM 861 N N . GLN A 1 118 ? 18.739 11.548 -14.998 1.00 96.31 118 GLN A N 1
ATOM 862 C CA . GLN A 1 118 ? 17.896 11.739 -16.175 1.00 96.31 118 GLN A CA 1
ATOM 863 C C . GLN A 1 118 ? 16.468 12.155 -15.795 1.00 96.31 118 GLN A C 1
ATOM 865 O O . GLN A 1 118 ? 16.021 11.901 -14.677 1.00 96.31 118 GLN A O 1
ATOM 870 N N . PRO A 1 119 ? 15.723 12.801 -16.712 1.00 95.19 119 PRO A N 1
ATOM 871 C CA . PRO A 1 119 ? 14.301 13.058 -16.514 1.00 95.19 119 PRO A CA 1
ATOM 872 C C . PRO A 1 119 ? 13.509 11.761 -16.312 1.00 95.19 119 PRO A C 1
ATOM 874 O O . PRO A 1 119 ? 13.847 10.731 -16.892 1.00 95.19 119 PRO A O 1
ATOM 877 N N . VAL A 1 120 ? 12.397 11.846 -15.574 1.00 95.12 120 VAL A N 1
ATOM 878 C CA . VAL A 1 120 ? 11.481 10.716 -15.318 1.00 95.12 120 VAL A CA 1
ATOM 879 C C . VAL A 1 120 ? 11.067 10.002 -16.608 1.00 95.12 120 VAL A C 1
ATOM 881 O O . VAL A 1 120 ? 11.064 8.779 -16.650 1.00 95.12 120 VAL A O 1
ATOM 884 N N . GLU A 1 121 ? 10.801 10.752 -17.678 1.00 96.31 121 GLU A N 1
ATOM 885 C CA . GLU A 1 121 ? 10.445 10.210 -18.998 1.00 96.31 121 GLU A CA 1
ATOM 886 C C . GLU A 1 121 ? 11.483 9.209 -19.534 1.00 96.31 121 GLU A C 1
ATOM 888 O O . GLU A 1 121 ? 11.111 8.184 -20.091 1.00 96.31 121 GLU A O 1
ATOM 893 N N . THR A 1 122 ? 12.782 9.453 -19.317 1.00 97.44 122 THR A N 1
ATOM 894 C CA . THR A 1 122 ? 13.834 8.513 -19.731 1.00 97.44 122 THR A CA 1
ATOM 895 C C . THR A 1 122 ? 13.711 7.188 -18.977 1.00 97.44 122 THR A C 1
ATOM 897 O O . THR A 1 122 ? 13.908 6.130 -19.560 1.00 97.44 122 THR A O 1
ATOM 900 N N . ILE A 1 123 ? 13.359 7.224 -17.690 1.00 98.00 123 ILE A N 1
ATOM 901 C CA . ILE A 1 123 ? 13.197 6.016 -16.867 1.00 98.00 123 ILE A CA 1
ATOM 902 C C . ILE A 1 123 ? 11.964 5.228 -17.297 1.00 98.00 123 ILE A C 1
ATOM 904 O O . ILE A 1 123 ? 12.039 4.010 -17.426 1.00 98.00 123 ILE A O 1
ATOM 908 N N . VAL A 1 124 ? 10.864 5.926 -17.584 1.00 97.94 124 VAL A N 1
ATOM 909 C CA . VAL A 1 124 ? 9.638 5.324 -18.122 1.00 97.94 124 VAL A CA 1
ATOM 910 C C . VAL A 1 124 ? 9.923 4.619 -19.452 1.00 97.94 124 VAL A C 1
ATOM 912 O O . VAL A 1 124 ? 9.588 3.448 -19.600 1.00 97.94 124 VAL A O 1
ATOM 915 N N . ASN A 1 125 ? 10.628 5.267 -20.384 1.00 97.94 125 ASN A N 1
ATOM 916 C CA . ASN A 1 125 ? 11.003 4.643 -21.658 1.00 97.94 125 ASN A CA 1
ATOM 917 C C . ASN A 1 125 ? 11.899 3.410 -21.470 1.00 97.94 125 ASN A C 1
ATOM 919 O O . ASN A 1 125 ? 11.720 2.405 -22.154 1.00 97.94 125 ASN A O 1
ATOM 923 N N . LEU A 1 126 ? 12.861 3.467 -20.542 1.00 98.31 126 LEU A N 1
ATOM 924 C CA . LEU A 1 126 ? 13.725 2.326 -20.230 1.00 98.31 126 LEU A CA 1
ATOM 925 C C . LEU A 1 126 ? 12.929 1.141 -19.671 1.00 98.31 126 LEU A C 1
ATOM 927 O O . LEU A 1 126 ? 13.210 0.007 -20.055 1.00 98.31 126 LEU A O 1
ATOM 931 N N . LEU A 1 127 ? 11.936 1.394 -18.812 1.00 97.81 127 LEU A N 1
ATOM 932 C CA . LEU A 1 127 ? 11.034 0.367 -18.283 1.00 97.81 127 LEU A CA 1
ATOM 933 C C . LEU A 1 127 ? 10.196 -0.276 -19.394 1.00 97.81 127 LEU A C 1
ATOM 935 O O . LEU A 1 127 ? 10.175 -1.501 -19.499 1.00 97.81 127 LEU A O 1
ATOM 939 N N . ILE A 1 128 ? 9.606 0.532 -20.281 1.00 98.12 128 ILE A N 1
ATOM 940 C CA . ILE A 1 128 ? 8.852 0.040 -21.446 1.00 98.12 128 ILE A CA 1
ATOM 941 C C . ILE A 1 128 ? 9.747 -0.841 -22.325 1.00 98.12 128 ILE A C 1
ATOM 943 O O . ILE A 1 128 ? 9.404 -1.987 -22.603 1.00 98.12 128 ILE A O 1
ATOM 947 N N . ARG A 1 129 ? 10.942 -0.359 -22.693 1.00 97.88 129 ARG A N 1
ATOM 948 C CA . ARG A 1 129 ? 11.894 -1.124 -23.518 1.00 97.88 129 ARG A CA 1
ATOM 949 C C . ARG A 1 129 ? 12.345 -2.415 -22.840 1.00 97.88 129 ARG A C 1
ATOM 951 O O . ARG A 1 129 ? 12.545 -3.421 -23.520 1.00 97.88 129 ARG A O 1
ATOM 958 N N . ALA A 1 130 ? 12.546 -2.393 -21.521 1.00 96.81 130 ALA A N 1
ATOM 959 C CA . ALA A 1 130 ? 12.900 -3.581 -20.753 1.00 96.81 130 ALA A CA 1
ATOM 960 C C . ALA A 1 130 ? 11.763 -4.609 -20.785 1.00 96.81 130 ALA A C 1
ATOM 962 O O . ALA A 1 130 ? 12.025 -5.777 -21.060 1.00 96.81 130 ALA A O 1
ATOM 963 N N . CYS A 1 131 ? 10.521 -4.169 -20.598 1.00 97.44 131 CYS A N 1
ATOM 964 C CA . CYS A 1 131 ? 9.333 -5.009 -20.709 1.00 97.44 131 CYS A CA 1
ATOM 965 C C . CYS A 1 131 ? 9.173 -5.628 -22.098 1.00 97.44 131 CYS A C 1
ATOM 967 O O . CYS A 1 131 ? 9.058 -6.841 -22.212 1.00 97.44 131 CYS A O 1
ATOM 969 N N . GLU A 1 132 ? 9.311 -4.844 -23.167 1.00 97.50 132 GLU A N 1
ATOM 970 C CA . GLU A 1 132 ? 9.212 -5.352 -24.544 1.00 97.50 132 GLU A CA 1
ATOM 971 C C . GLU A 1 132 ? 10.345 -6.324 -24.921 1.00 97.50 132 GLU A C 1
ATOM 973 O O . GLU A 1 132 ? 10.216 -7.121 -25.851 1.00 97.50 132 GLU A O 1
ATOM 978 N N . THR A 1 133 ? 11.484 -6.246 -24.229 1.00 96.94 133 THR A N 1
ATOM 979 C CA . THR A 1 133 ? 12.689 -7.018 -24.563 1.00 96.94 133 THR A CA 1
ATOM 980 C C . THR A 1 133 ? 12.839 -8.285 -23.733 1.00 96.94 133 THR A C 1
ATOM 982 O O . THR A 1 133 ? 13.354 -9.287 -24.235 1.00 96.94 133 THR A O 1
ATOM 985 N N . PHE A 1 134 ? 12.464 -8.247 -22.456 1.00 94.56 134 PHE A N 1
ATOM 986 C CA . PHE A 1 134 ? 12.709 -9.332 -21.516 1.00 94.56 134 PHE A CA 1
ATOM 987 C C . PHE A 1 134 ? 11.396 -10.054 -21.197 1.00 94.56 134 PHE A C 1
ATOM 989 O O . PHE A 1 134 ? 10.572 -9.490 -20.481 1.00 94.56 134 PHE A O 1
ATOM 996 N N . PRO A 1 135 ? 11.219 -11.322 -21.630 1.00 94.00 135 PRO A N 1
ATOM 997 C CA . PRO A 1 135 ? 9.982 -12.069 -21.392 1.00 94.00 135 PRO A CA 1
ATOM 998 C C . PRO A 1 135 ? 9.567 -12.104 -19.922 1.00 94.00 135 PRO A C 1
ATOM 1000 O O . PRO A 1 135 ? 8.416 -11.868 -19.617 1.00 94.00 135 PRO A O 1
ATOM 1003 N N . LYS A 1 136 ? 10.520 -12.257 -18.991 1.00 91.44 136 LYS A N 1
ATOM 1004 C CA . LYS A 1 136 ? 10.226 -12.248 -17.548 1.00 91.44 136 LYS A CA 1
ATOM 1005 C C . LYS A 1 136 ? 9.595 -10.936 -17.049 1.00 91.44 136 LYS A C 1
ATOM 1007 O O . LYS A 1 136 ? 8.880 -10.970 -16.060 1.00 91.44 136 LYS A O 1
ATOM 1012 N N . VAL A 1 137 ? 9.893 -9.805 -17.693 1.00 93.56 137 VAL A N 1
ATOM 1013 C CA . VAL A 1 137 ? 9.292 -8.500 -17.367 1.00 93.56 137 VAL A CA 1
ATOM 1014 C C . VAL A 1 137 ? 7.925 -8.378 -18.036 1.00 93.56 137 VAL A C 1
ATOM 1016 O O . VAL A 1 137 ? 6.979 -7.948 -17.391 1.00 93.56 137 VAL A O 1
ATOM 1019 N N . TYR A 1 138 ? 7.803 -8.797 -19.299 1.00 94.31 138 TYR A N 1
ATOM 1020 C CA . TYR A 1 138 ? 6.516 -8.830 -19.999 1.00 94.31 138 TYR A CA 1
ATOM 1021 C C . TYR A 1 138 ? 5.497 -9.733 -19.291 1.00 94.31 138 TYR A C 1
ATOM 1023 O O . TYR A 1 138 ? 4.368 -9.330 -19.069 1.00 94.31 138 TYR A O 1
ATOM 1031 N N . ASP A 1 139 ? 5.914 -10.923 -18.862 1.00 91.62 139 ASP A N 1
ATOM 1032 C CA . ASP A 1 139 ? 5.056 -11.908 -18.198 1.00 91.62 139 ASP A CA 1
ATOM 1033 C C . ASP A 1 139 ? 4.629 -11.474 -16.778 1.00 91.62 139 ASP A C 1
ATOM 1035 O O . ASP A 1 139 ? 3.810 -12.151 -16.162 1.00 91.62 139 ASP A O 1
ATOM 1039 N N . SER A 1 140 ? 5.198 -10.385 -16.237 1.00 89.06 140 SER A N 1
ATOM 1040 C CA . SER A 1 140 ? 4.885 -9.874 -14.894 1.00 89.06 140 SER A CA 1
ATOM 1041 C C . SER A 1 140 ? 3.921 -8.686 -14.864 1.00 89.06 140 SER A C 1
ATOM 1043 O O . SER A 1 140 ? 3.571 -8.253 -13.771 1.00 89.06 140 SER A O 1
ATOM 1045 N N . ILE A 1 141 ? 3.540 -8.120 -16.015 1.00 89.12 141 ILE A N 1
ATOM 1046 C CA . ILE A 1 141 ? 2.629 -6.963 -16.057 1.00 89.12 141 ILE A CA 1
ATOM 1047 C C . ILE A 1 141 ? 1.166 -7.419 -16.009 1.00 89.12 141 ILE A C 1
ATOM 1049 O O . ILE A 1 141 ? 0.839 -8.503 -16.496 1.00 89.12 141 ILE A O 1
ATOM 1053 N N . TYR A 1 142 ? 0.288 -6.572 -15.471 1.00 81.94 142 TYR A N 1
ATOM 1054 C CA . TYR A 1 142 ? -1.163 -6.802 -15.494 1.00 81.94 142 TYR A CA 1
ATOM 1055 C C . TYR A 1 142 ? -1.856 -6.059 -16.642 1.00 81.94 142 TYR A C 1
ATOM 1057 O O . TYR A 1 142 ? -2.898 -6.508 -17.125 1.00 81.94 142 TYR A O 1
ATOM 1065 N N . ALA A 1 143 ? -1.276 -4.943 -17.097 1.00 85.88 143 ALA A N 1
ATOM 1066 C CA . ALA A 1 143 ? -1.786 -4.188 -18.236 1.00 85.88 143 ALA A CA 1
ATOM 1067 C C . ALA A 1 143 ? -1.638 -4.957 -19.564 1.00 85.88 143 ALA A C 1
ATOM 1069 O O . ALA A 1 143 ? -0.765 -5.810 -19.723 1.00 85.88 143 ALA A O 1
ATOM 1070 N N . GLU A 1 144 ? -2.455 -4.617 -20.566 1.00 83.31 144 GLU A N 1
ATOM 1071 C CA . GLU A 1 144 ? -2.414 -5.272 -21.885 1.00 83.31 144 GLU A CA 1
ATOM 1072 C C . GLU A 1 144 ? -1.079 -5.024 -22.616 1.00 83.31 144 GLU A C 1
ATOM 1074 O O . GLU A 1 144 ? -0.578 -5.881 -23.356 1.00 83.31 144 GLU A O 1
ATOM 1079 N N . THR A 1 145 ? -0.465 -3.858 -22.393 1.00 91.38 145 THR A N 1
ATOM 1080 C CA . THR A 1 145 ? 0.807 -3.476 -23.010 1.00 91.38 145 THR A CA 1
ATOM 1081 C C . THR A 1 145 ? 1.806 -2.887 -22.013 1.00 91.38 145 THR A C 1
ATOM 1083 O O . THR A 1 145 ? 1.447 -2.210 -21.052 1.00 91.38 145 THR A O 1
ATOM 1086 N N . CYS A 1 146 ? 3.105 -3.031 -22.312 1.00 95.31 146 CYS A N 1
ATOM 1087 C CA . CYS A 1 146 ? 4.180 -2.379 -21.551 1.00 95.31 146 CYS A CA 1
ATOM 1088 C C . CYS A 1 146 ? 4.013 -0.851 -21.468 1.00 95.31 146 CYS A C 1
ATOM 1090 O O . CYS A 1 146 ? 4.433 -0.222 -20.499 1.00 95.31 146 CYS A O 1
ATOM 1092 N N . HIS A 1 147 ? 3.435 -0.233 -22.504 1.00 95.19 147 HIS A N 1
ATOM 1093 C CA . HIS A 1 147 ? 3.179 1.203 -22.510 1.00 95.19 147 HIS A CA 1
ATOM 1094 C C . HIS A 1 147 ? 2.108 1.579 -21.481 1.00 95.19 147 HIS A C 1
ATOM 1096 O O . HIS A 1 147 ? 2.299 2.547 -20.745 1.00 95.19 147 HIS A O 1
ATOM 1102 N N . GLU A 1 148 ? 0.999 0.842 -21.418 1.00 91.50 148 GLU A N 1
ATOM 1103 C CA . GLU A 1 148 ? -0.060 1.077 -20.428 1.00 91.50 148 GLU A CA 1
ATOM 1104 C C . GLU A 1 148 ? 0.456 0.868 -19.004 1.00 91.50 148 GLU A C 1
ATOM 1106 O O . GLU A 1 148 ? 0.295 1.771 -18.186 1.00 91.50 148 GLU A O 1
ATOM 1111 N N . GLU A 1 149 ? 1.209 -0.210 -18.764 1.00 92.56 149 GLU A N 1
ATOM 1112 C CA . GLU A 1 149 ? 1.824 -0.522 -17.465 1.00 92.56 149 GLU A CA 1
ATOM 1113 C C . GLU A 1 149 ? 2.668 0.637 -16.907 1.00 92.56 149 GLU A C 1
ATOM 1115 O O . GLU A 1 149 ? 2.560 1.003 -15.739 1.00 92.56 149 GLU A O 1
ATOM 1120 N N . TYR A 1 150 ? 3.536 1.244 -17.725 1.00 95.19 150 TYR A N 1
ATOM 1121 C CA . TYR A 1 150 ? 4.508 2.223 -17.215 1.00 95.19 150 TYR A CA 1
ATOM 1122 C C . TYR A 1 150 ? 4.174 3.681 -17.520 1.00 95.19 150 TYR A C 1
ATOM 1124 O O . TYR A 1 150 ? 4.743 4.574 -16.887 1.00 95.19 150 TYR A O 1
ATOM 1132 N N . SER A 1 151 ? 3.290 3.952 -18.479 1.00 94.25 151 SER A N 1
ATOM 1133 C CA . SER A 1 151 ? 2.977 5.317 -18.928 1.00 94.25 151 SER A CA 1
ATOM 1134 C C . SER A 1 151 ? 1.488 5.605 -19.135 1.00 94.25 151 SER A C 1
ATOM 1136 O O . SER A 1 151 ? 1.135 6.753 -19.417 1.00 94.25 151 SER A O 1
ATOM 1138 N N . GLY A 1 152 ? 0.624 4.596 -18.991 1.00 84.62 152 GLY A N 1
ATOM 1139 C CA . GLY A 1 152 ? -0.826 4.742 -19.055 1.00 84.62 152 GLY A CA 1
ATOM 1140 C C . GLY A 1 152 ? -1.422 5.461 -17.842 1.00 84.62 152 GLY A C 1
ATOM 1141 O O . GLY A 1 152 ? -0.722 5.956 -16.954 1.00 84.62 152 GLY A O 1
ATOM 1142 N N . ILE A 1 153 ? -2.754 5.526 -17.805 1.00 78.88 153 ILE A N 1
ATOM 1143 C CA . ILE A 1 153 ? -3.480 5.896 -16.581 1.00 78.88 153 ILE A CA 1
ATOM 1144 C C . ILE A 1 153 ? -3.222 4.784 -15.561 1.00 78.88 153 ILE A C 1
ATOM 1146 O O . ILE A 1 153 ? -3.245 3.625 -15.940 1.00 78.88 153 ILE A O 1
ATOM 1150 N N . GLY A 1 154 ? -2.891 5.140 -14.317 1.00 78.38 154 GLY A N 1
ATOM 1151 C CA . GLY A 1 154 ? -2.455 4.154 -13.318 1.00 78.38 154 GLY A CA 1
ATOM 1152 C C . GLY A 1 154 ? -1.020 3.646 -13.513 1.00 78.38 154 GLY A C 1
ATOM 1153 O O . GLY A 1 154 ? -0.522 2.917 -12.666 1.00 78.38 154 GLY A O 1
ATOM 1154 N N . GLY A 1 155 ? -0.309 4.085 -14.560 1.00 89.44 155 GLY A N 1
ATOM 1155 C CA . GLY A 1 155 ? 1.010 3.551 -14.885 1.00 89.44 155 GLY A CA 1
ATOM 1156 C C . GLY A 1 155 ? 2.070 3.781 -13.797 1.00 89.44 155 GLY A C 1
ATOM 1157 O O . GLY A 1 155 ? 2.234 4.885 -13.264 1.00 89.44 155 GLY A O 1
ATOM 1158 N N . THR A 1 156 ? 2.855 2.745 -13.503 1.00 92.81 156 THR A N 1
ATOM 1159 C CA . THR A 1 156 ? 3.784 2.692 -12.361 1.00 92.81 156 THR A CA 1
ATOM 1160 C C . THR A 1 156 ? 5.144 3.350 -12.633 1.00 92.81 156 THR A C 1
ATOM 1162 O O . THR A 1 156 ? 5.906 3.639 -11.704 1.00 92.81 156 THR A O 1
ATOM 1165 N N . GLY A 1 157 ? 5.467 3.667 -13.891 1.00 95.31 157 GLY A N 1
ATOM 1166 C CA . GLY A 1 157 ? 6.795 4.128 -14.317 1.00 95.31 157 GLY A CA 1
ATOM 1167 C C . GLY A 1 157 ? 7.323 5.373 -13.583 1.00 95.31 157 GLY A C 1
ATOM 1168 O O . GLY A 1 157 ? 8.450 5.343 -13.073 1.00 95.31 157 GLY A O 1
ATOM 1169 N N . PRO A 1 158 ? 6.548 6.469 -13.453 1.00 93.94 158 PRO A N 1
ATOM 1170 C CA . PRO A 1 158 ? 6.964 7.640 -12.677 1.00 93.94 158 PRO A CA 1
ATOM 1171 C C . PRO A 1 158 ? 7.197 7.360 -11.184 1.00 93.94 158 PRO A C 1
ATOM 1173 O O . PRO A 1 158 ? 8.020 8.030 -10.553 1.00 93.94 158 PRO A O 1
ATOM 1176 N N . TYR A 1 159 ? 6.491 6.386 -10.610 1.00 93.88 159 TYR A N 1
ATOM 1177 C CA . TYR A 1 159 ? 6.624 5.979 -9.209 1.00 93.88 159 TYR A CA 1
ATOM 1178 C C . TYR A 1 159 ? 7.877 5.121 -9.011 1.00 93.88 159 TYR A C 1
ATOM 1180 O O . TYR A 1 159 ? 8.670 5.385 -8.105 1.00 93.88 159 TYR A O 1
ATOM 1188 N N . LEU A 1 160 ? 8.133 4.187 -9.931 1.00 95.56 160 LEU A N 1
ATOM 1189 C CA . LEU A 1 160 ? 9.376 3.417 -9.991 1.00 95.56 160 LEU A CA 1
ATOM 1190 C C . LEU A 1 160 ? 10.598 4.322 -10.175 1.00 95.56 160 LEU A C 1
ATOM 1192 O O . LEU A 1 160 ? 11.611 4.116 -9.516 1.00 95.56 160 LEU A O 1
ATOM 1196 N N . ALA A 1 161 ? 10.506 5.380 -10.985 1.00 95.44 161 ALA A N 1
ATOM 1197 C CA . ALA A 1 161 ? 11.584 6.363 -11.105 1.00 95.44 161 ALA A CA 1
ATOM 1198 C C . ALA A 1 161 ? 11.904 7.048 -9.763 1.00 95.44 161 ALA A C 1
ATOM 1200 O O . ALA A 1 161 ? 13.075 7.229 -9.422 1.00 95.44 161 ALA A O 1
ATOM 1201 N N . GLN A 1 162 ? 10.881 7.395 -8.974 1.00 93.56 162 GLN A N 1
ATOM 1202 C CA . GLN A 1 162 ? 11.071 7.959 -7.633 1.00 93.56 162 GLN A CA 1
ATOM 1203 C C . GLN A 1 162 ? 11.690 6.947 -6.667 1.00 93.56 162 GLN A C 1
ATOM 1205 O O . GLN A 1 162 ? 12.599 7.310 -5.918 1.00 93.56 162 GLN A O 1
ATOM 1210 N N . LEU A 1 163 ? 11.236 5.691 -6.703 1.00 94.50 163 LEU A N 1
ATOM 1211 C CA . LEU A 1 163 ? 11.820 4.607 -5.918 1.00 94.50 163 LEU A CA 1
ATOM 1212 C C . LEU A 1 163 ? 13.295 4.411 -6.283 1.00 94.50 163 LEU A C 1
ATOM 1214 O O . LEU A 1 163 ? 14.155 4.534 -5.412 1.00 94.50 163 LEU A O 1
ATOM 1218 N N . PHE A 1 164 ? 13.613 4.185 -7.561 1.00 96.75 164 PHE A N 1
ATOM 1219 C CA . PHE A 1 164 ? 14.984 3.957 -8.017 1.00 96.75 164 PHE A CA 1
ATOM 1220 C C . PHE A 1 164 ? 15.907 5.105 -7.632 1.00 96.75 164 PHE A C 1
ATOM 1222 O O . PHE A 1 164 ? 17.008 4.850 -7.156 1.00 96.75 164 PHE A O 1
ATOM 1229 N N . ALA A 1 165 ? 15.460 6.360 -7.726 1.00 95.00 165 ALA A N 1
ATOM 1230 C CA . ALA A 1 165 ? 16.256 7.515 -7.306 1.00 95.00 165 ALA A CA 1
ATOM 1231 C C . ALA A 1 165 ? 16.615 7.518 -5.803 1.00 95.00 165 ALA A C 1
ATOM 1233 O O . ALA A 1 165 ? 17.511 8.253 -5.380 1.00 95.00 165 ALA A O 1
ATOM 1234 N N . LYS A 1 166 ? 15.911 6.730 -4.985 1.00 93.12 166 LYS A N 1
ATOM 1235 C CA . LYS A 1 166 ? 16.051 6.665 -3.526 1.00 93.12 166 LYS A CA 1
ATOM 1236 C C . LYS A 1 166 ? 16.697 5.389 -3.008 1.00 93.12 166 LYS A C 1
ATOM 1238 O O . LYS A 1 166 ? 17.211 5.411 -1.890 1.00 93.12 166 LYS A O 1
ATOM 1243 N N . MET A 1 167 ? 16.662 4.313 -3.787 1.00 94.56 167 MET A N 1
ATOM 1244 C CA . MET A 1 167 ? 17.218 3.025 -3.391 1.00 94.56 167 MET A CA 1
ATOM 1245 C C . MET A 1 167 ? 18.719 3.105 -3.117 1.00 94.56 167 MET A C 1
ATOM 1247 O O . MET A 1 167 ? 19.447 3.889 -3.725 1.00 94.56 167 MET A O 1
ATOM 1251 N N . SER A 1 168 ? 19.186 2.245 -2.218 1.00 93.56 168 SER A N 1
ATOM 1252 C CA . SER A 1 168 ? 20.605 2.093 -1.924 1.00 93.56 168 SER A CA 1
ATOM 1253 C C . SER A 1 168 ? 20.978 0.637 -1.678 1.00 93.56 168 SER A C 1
ATOM 1255 O O . SER A 1 168 ? 20.314 -0.083 -0.933 1.00 93.56 168 SER A O 1
ATOM 1257 N N . MET A 1 169 ? 22.117 0.208 -2.225 1.00 91.06 169 MET A N 1
ATOM 1258 C CA . MET A 1 169 ? 22.714 -1.078 -1.848 1.00 91.06 169 MET A CA 1
ATOM 1259 C C . MET A 1 169 ? 23.078 -1.137 -0.356 1.00 91.06 169 MET A C 1
ATOM 1261 O O . MET A 1 169 ? 23.084 -2.216 0.231 1.00 91.06 169 MET A O 1
ATOM 1265 N N . ALA A 1 170 ? 23.376 0.006 0.275 1.00 92.00 170 ALA A N 1
ATOM 1266 C CA . ALA A 1 170 ? 23.802 0.051 1.675 1.00 92.00 170 ALA A CA 1
ATOM 1267 C C . ALA A 1 170 ? 22.684 -0.330 2.660 1.00 92.00 170 ALA A C 1
ATOM 1269 O O . ALA A 1 170 ? 22.979 -0.766 3.770 1.00 92.00 170 ALA A O 1
ATOM 1270 N N . THR A 1 171 ? 21.424 -0.165 2.257 1.00 92.94 171 THR A N 1
ATOM 1271 C CA . THR A 1 171 ? 20.236 -0.464 3.068 1.00 92.94 171 THR A CA 1
ATOM 1272 C C . THR A 1 171 ? 19.535 -1.754 2.635 1.00 92.94 171 THR A C 1
ATOM 1274 O O . THR A 1 171 ? 18.507 -2.109 3.200 1.00 92.94 171 THR A O 1
ATOM 1277 N N . GLY A 1 172 ? 20.101 -2.491 1.671 1.00 94.25 172 GLY A N 1
ATOM 1278 C CA . GLY A 1 172 ? 19.535 -3.749 1.172 1.00 94.25 172 GLY A CA 1
ATOM 1279 C C . GLY A 1 172 ? 18.349 -3.584 0.215 1.00 94.25 172 GLY A C 1
ATOM 1280 O O . GLY A 1 172 ? 17.802 -4.591 -0.226 1.00 94.25 172 GLY A O 1
ATOM 1281 N N . ASP A 1 173 ? 17.998 -2.350 -0.154 1.00 96.25 173 ASP A N 1
ATOM 1282 C CA . ASP A 1 173 ? 16.828 -2.001 -0.970 1.00 96.25 173 ASP A CA 1
ATOM 1283 C C . ASP A 1 173 ? 16.785 -2.784 -2.289 1.00 96.25 173 ASP A C 1
ATOM 1285 O O . ASP A 1 173 ? 15.783 -3.403 -2.631 1.00 96.25 173 ASP A O 1
ATOM 1289 N N . MET A 1 174 ? 17.908 -2.817 -3.015 1.00 96.75 174 MET A N 1
ATOM 1290 C CA . MET A 1 174 ? 18.005 -3.506 -4.310 1.00 96.75 174 MET A CA 1
ATOM 1291 C C . MET A 1 174 ? 17.885 -5.020 -4.173 1.00 96.75 174 MET A C 1
ATOM 1293 O O . MET A 1 174 ? 17.270 -5.664 -5.016 1.00 96.75 174 MET A O 1
ATOM 1297 N N . GLN A 1 175 ? 18.428 -5.597 -3.098 1.00 96.19 175 GLN A N 1
ATOM 1298 C CA . GLN A 1 175 ? 18.271 -7.024 -2.834 1.00 96.19 175 GLN A CA 1
ATOM 1299 C C . GLN A 1 175 ? 16.813 -7.358 -2.503 1.00 96.19 175 GLN A C 1
ATOM 1301 O O . GLN A 1 175 ? 16.301 -8.360 -2.996 1.00 96.19 175 GLN A O 1
ATOM 1306 N N . GLY A 1 176 ? 16.151 -6.525 -1.693 1.00 95.88 176 GLY A N 1
ATOM 1307 C CA . GLY A 1 176 ? 14.737 -6.681 -1.369 1.00 95.88 176 GLY A CA 1
ATOM 1308 C C . GLY A 1 176 ? 13.853 -6.566 -2.601 1.00 95.88 176 GLY A C 1
ATOM 1309 O O . GLY A 1 176 ? 13.092 -7.487 -2.870 1.00 95.88 176 GLY A O 1
ATOM 1310 N N . TYR A 1 177 ? 14.027 -5.516 -3.403 1.00 96.19 177 TYR A N 1
ATOM 1311 C CA . TYR A 1 177 ? 13.324 -5.349 -4.677 1.00 96.19 177 TYR A CA 1
ATOM 1312 C C . TYR A 1 177 ? 13.516 -6.566 -5.597 1.00 96.19 177 TYR A C 1
ATOM 1314 O O . TYR A 1 177 ? 12.552 -7.134 -6.096 1.00 96.19 177 TYR A O 1
ATOM 1322 N N . CYS A 1 178 ? 14.749 -7.054 -5.750 1.00 96.50 178 CYS A N 1
ATOM 1323 C CA . CYS A 1 178 ? 15.044 -8.239 -6.559 1.00 96.50 178 CYS A CA 1
ATOM 1324 C C . CYS A 1 178 ? 14.507 -9.566 -5.997 1.00 96.50 178 CYS A C 1
ATOM 1326 O O . CYS A 1 178 ? 14.353 -10.528 -6.755 1.00 96.50 178 CYS A O 1
ATOM 1328 N N . PHE A 1 179 ? 14.252 -9.650 -4.690 1.00 95.50 179 PHE A N 1
ATOM 1329 C CA . PHE A 1 179 ? 13.575 -10.789 -4.071 1.00 95.50 179 PHE A CA 1
ATOM 1330 C C . PHE A 1 179 ? 12.061 -10.698 -4.279 1.00 95.50 179 PHE A C 1
ATOM 1332 O O . PHE A 1 179 ? 11.492 -11.598 -4.879 1.00 95.50 179 PHE A O 1
ATOM 1339 N N . TYR A 1 180 ? 11.429 -9.604 -3.851 1.00 93.50 180 TYR A N 1
ATOM 1340 C CA . TYR A 1 180 ? 9.969 -9.482 -3.852 1.00 93.50 180 TYR A CA 1
ATOM 1341 C C . TYR A 1 180 ? 9.368 -9.289 -5.245 1.00 93.50 180 TYR A C 1
ATOM 1343 O O . TYR A 1 180 ? 8.325 -9.861 -5.527 1.00 93.50 180 TYR A O 1
ATOM 1351 N N . VAL A 1 181 ? 10.016 -8.514 -6.119 1.00 92.31 181 VAL A N 1
ATOM 1352 C CA . VAL A 1 181 ? 9.468 -8.202 -7.452 1.00 92.31 181 VAL A CA 1
ATOM 1353 C C . VAL A 1 181 ? 9.876 -9.247 -8.484 1.00 92.31 181 VAL A C 1
ATOM 1355 O O . VAL A 1 181 ? 9.108 -9.574 -9.380 1.00 92.31 181 VAL A O 1
ATOM 1358 N N . TRP A 1 182 ? 11.091 -9.791 -8.369 1.00 92.75 182 TRP A N 1
ATOM 1359 C CA . TRP A 1 182 ? 11.657 -10.647 -9.415 1.00 92.75 182 TRP A CA 1
ATOM 1360 C C . TRP A 1 182 ? 11.895 -12.097 -9.000 1.00 92.75 182 TRP A C 1
ATOM 1362 O O . TRP A 1 182 ? 12.247 -12.892 -9.872 1.00 92.75 182 TRP A O 1
ATOM 1372 N N . ASP A 1 183 ? 11.768 -12.454 -7.720 1.00 93.44 183 ASP A N 1
ATOM 1373 C CA . ASP A 1 183 ? 12.114 -13.786 -7.196 1.00 93.44 183 ASP A CA 1
ATOM 1374 C C . ASP A 1 183 ? 13.497 -14.268 -7.688 1.00 93.44 183 ASP A C 1
ATOM 1376 O O . ASP A 1 183 ? 13.674 -15.352 -8.242 1.00 93.44 183 ASP A O 1
ATOM 1380 N N . THR A 1 184 ? 14.504 -13.386 -7.612 1.00 95.25 184 THR A N 1
ATOM 1381 C CA . THR A 1 184 ? 15.872 -13.690 -8.088 1.00 95.25 184 THR A CA 1
ATOM 1382 C C . THR A 1 184 ? 16.923 -13.692 -6.992 1.00 95.25 184 THR A C 1
ATOM 1384 O O . THR A 1 184 ? 17.944 -14.368 -7.131 1.00 95.25 184 THR A O 1
ATOM 1387 N N . CYS A 1 185 ? 16.705 -12.929 -5.922 1.00 96.75 185 CYS A N 1
ATOM 1388 C CA . CYS A 1 185 ? 17.603 -12.840 -4.773 1.00 96.75 185 CYS A CA 1
ATOM 1389 C C . CYS A 1 185 ? 17.101 -13.670 -3.593 1.00 96.75 185 CYS A C 1
ATOM 1391 O O . CYS A 1 185 ? 16.017 -14.225 -3.625 1.00 96.75 185 CYS A O 1
ATOM 1393 N N . THR A 1 186 ? 17.893 -13.770 -2.529 1.00 95.38 186 THR A N 1
ATOM 1394 C CA . THR A 1 186 ? 17.416 -14.300 -1.246 1.00 95.38 186 THR A CA 1
ATOM 1395 C C . THR A 1 186 ? 16.795 -13.185 -0.413 1.00 95.38 186 THR A C 1
ATOM 1397 O O . THR A 1 186 ? 17.311 -12.061 -0.436 1.00 95.38 186 THR A O 1
ATOM 1400 N N . LEU A 1 187 ? 15.776 -13.515 0.387 1.00 91.06 187 LEU A N 1
ATOM 1401 C CA . LEU A 1 187 ? 15.159 -12.601 1.351 1.00 91.06 187 LEU A CA 1
ATOM 1402 C C . LEU A 1 187 ? 16.232 -11.855 2.178 1.00 91.06 187 LEU A C 1
ATOM 1404 O O . LEU A 1 187 ? 17.110 -12.509 2.758 1.00 91.06 187 LEU A O 1
ATOM 1408 N N . PRO A 1 188 ? 16.205 -10.508 2.234 1.00 90.06 188 PRO A N 1
ATOM 1409 C CA . PRO A 1 188 ? 17.110 -9.743 3.086 1.00 90.06 188 PRO A CA 1
ATOM 1410 C C . PRO A 1 188 ? 16.974 -10.126 4.562 1.00 90.06 188 PRO A C 1
ATOM 1412 O O . PRO A 1 188 ? 15.883 -10.417 5.050 1.00 90.06 188 PRO A O 1
ATOM 1415 N N . ALA A 1 189 ? 18.089 -10.098 5.293 1.00 90.12 189 ALA A N 1
ATOM 1416 C CA . ALA A 1 189 ? 18.072 -10.377 6.723 1.00 90.12 189 ALA A CA 1
ATOM 1417 C C . ALA A 1 189 ? 17.256 -9.320 7.485 1.00 90.12 189 ALA A C 1
ATOM 1419 O O . ALA A 1 189 ? 17.351 -8.123 7.207 1.00 90.12 189 ALA A O 1
ATOM 1420 N N . THR A 1 190 ? 16.503 -9.767 8.487 1.00 91.06 190 THR A N 1
ATOM 1421 C CA . THR A 1 190 ? 15.792 -8.875 9.404 1.00 91.06 190 THR A CA 1
ATOM 1422 C C . THR A 1 190 ? 16.760 -8.081 10.270 1.00 91.06 190 THR A C 1
ATOM 1424 O O . THR A 1 190 ? 17.821 -8.582 10.660 1.00 91.06 190 THR A O 1
ATOM 1427 N N . ILE A 1 191 ? 16.366 -6.868 10.640 1.00 93.38 191 ILE A N 1
ATOM 1428 C CA . ILE A 1 191 ? 17.120 -6.038 11.582 1.00 93.38 191 ILE A CA 1
ATOM 1429 C C . ILE A 1 191 ? 16.665 -6.295 13.028 1.00 93.38 191 ILE A C 1
ATOM 1431 O O . ILE A 1 191 ? 15.487 -6.572 13.263 1.00 93.38 191 ILE A O 1
ATOM 1435 N N . PRO A 1 192 ? 17.557 -6.165 14.025 1.00 94.75 192 PRO A N 1
ATOM 1436 C CA . PRO A 1 192 ? 17.138 -6.077 15.419 1.00 94.75 192 PRO A CA 1
ATOM 1437 C C . PRO A 1 192 ? 16.276 -4.828 15.646 1.00 94.75 192 PRO A C 1
ATOM 1439 O O . PRO A 1 192 ? 16.677 -3.726 15.268 1.00 94.75 192 PRO A O 1
ATOM 1442 N N . ILE A 1 193 ? 15.120 -4.991 16.291 1.00 95.44 193 ILE A N 1
ATOM 1443 C CA . ILE A 1 193 ? 14.249 -3.872 16.659 1.00 95.44 193 ILE A CA 1
ATOM 1444 C C . ILE A 1 193 ? 14.792 -3.193 17.923 1.00 95.44 193 ILE A C 1
ATOM 1446 O O . ILE A 1 193 ? 14.883 -3.812 18.983 1.00 95.44 193 ILE A O 1
ATOM 1450 N N . ASP A 1 194 ? 15.146 -1.908 17.823 1.00 95.75 194 ASP A N 1
ATOM 1451 C CA . ASP A 1 194 ? 15.429 -1.068 18.991 1.00 95.75 194 ASP A CA 1
ATOM 1452 C C . ASP A 1 194 ? 14.114 -0.568 19.598 1.00 95.75 194 ASP A C 1
ATOM 1454 O O . ASP A 1 194 ? 13.634 0.522 19.293 1.00 95.75 194 ASP A O 1
ATOM 1458 N N . GLU A 1 195 ? 13.521 -1.384 20.466 1.00 96.56 195 GLU A N 1
ATOM 1459 C CA . GLU A 1 195 ? 12.264 -1.069 21.153 1.00 96.56 195 GLU A CA 1
ATOM 1460 C C . GLU A 1 195 ? 12.302 0.273 21.900 1.00 96.56 195 GLU A C 1
ATOM 1462 O O . GLU A 1 195 ? 11.296 0.984 21.965 1.00 96.56 195 GLU A O 1
ATOM 1467 N N . SER A 1 196 ? 13.474 0.664 22.418 1.00 96.75 196 SER A N 1
ATOM 1468 C CA . SER A 1 196 ? 13.635 1.893 23.200 1.00 96.75 196 SER A CA 1
ATOM 1469 C C . SER A 1 196 ? 13.458 3.170 22.374 1.00 96.75 196 SER A C 1
ATOM 1471 O O . SER A 1 196 ? 13.170 4.227 22.941 1.00 96.75 196 SER A O 1
ATOM 1473 N N . ALA A 1 197 ? 13.574 3.068 21.045 1.00 96.38 197 ALA A N 1
ATOM 1474 C CA . ALA A 1 197 ? 13.293 4.157 20.119 1.00 96.38 197 ALA A CA 1
ATOM 1475 C C . ALA A 1 197 ? 11.785 4.423 19.940 1.00 96.38 197 ALA A C 1
ATOM 1477 O O . ALA A 1 197 ? 11.417 5.530 19.550 1.00 96.38 197 ALA A O 1
ATOM 1478 N N . TYR A 1 198 ? 10.920 3.448 20.252 1.00 96.94 198 TYR A N 1
ATOM 1479 C CA . TYR A 1 198 ? 9.479 3.515 19.972 1.00 96.94 198 TYR A CA 1
ATOM 1480 C C . TYR A 1 198 ? 8.616 3.579 21.232 1.00 96.94 198 TYR A C 1
ATOM 1482 O O . TYR A 1 198 ? 7.583 4.247 21.238 1.00 96.94 198 TYR A O 1
ATOM 1490 N N . PHE A 1 199 ? 9.007 2.895 22.309 1.00 96.75 199 PHE A N 1
ATOM 1491 C CA . PHE A 1 199 ? 8.196 2.827 23.523 1.00 96.75 199 PHE A CA 1
ATOM 1492 C C . PHE A 1 199 ? 9.022 2.562 24.788 1.00 96.75 199 PHE A C 1
ATOM 1494 O O . PHE A 1 199 ? 10.149 2.073 24.766 1.00 96.75 199 PHE A O 1
ATOM 1501 N N . LYS A 1 200 ? 8.440 2.896 25.946 1.00 95.94 200 LYS A N 1
ATOM 1502 C CA . LYS A 1 200 ? 9.031 2.597 27.263 1.00 95.94 200 LYS A CA 1
ATOM 1503 C C . LYS A 1 200 ? 8.833 1.115 27.602 1.00 95.94 200 LYS A C 1
ATOM 1505 O O . LYS A 1 200 ? 7.850 0.558 27.134 1.00 95.94 200 LYS A O 1
ATOM 1510 N N . PRO A 1 201 ? 9.646 0.483 28.470 1.00 96.25 201 PRO A N 1
ATOM 1511 C CA . PRO A 1 201 ? 9.446 -0.912 28.890 1.00 96.25 201 PRO A CA 1
ATOM 1512 C C . PRO A 1 201 ? 8.089 -1.183 29.557 1.00 96.25 201 PRO A C 1
ATOM 1514 O O . PRO A 1 201 ? 7.500 -0.282 30.157 1.00 96.25 201 PRO A O 1
ATOM 1517 N N . LYS A 1 202 ? 7.618 -2.437 29.488 1.00 96.62 202 LYS A N 1
ATOM 1518 C CA . LYS A 1 202 ? 6.325 -2.869 30.049 1.00 96.62 202 LYS A CA 1
ATOM 1519 C C . LYS A 1 202 ? 6.300 -2.742 31.573 1.00 96.62 202 LYS A C 1
ATOM 1521 O O . LYS A 1 202 ? 7.117 -3.383 32.238 1.00 96.62 202 LYS A O 1
ATOM 1526 N N . PRO A 1 203 ? 5.367 -1.973 32.161 1.00 95.75 203 PRO A N 1
ATOM 1527 C CA . PRO A 1 203 ? 5.215 -1.932 33.607 1.00 95.75 203 PRO A CA 1
ATOM 1528 C C . PRO A 1 203 ? 4.811 -3.304 34.162 1.00 95.75 203 PRO A C 1
ATOM 1530 O O . PRO A 1 203 ? 3.963 -3.994 33.595 1.00 95.75 203 PRO A O 1
ATOM 1533 N N . ALA A 1 204 ? 5.363 -3.687 35.316 1.00 94.25 204 ALA A N 1
ATOM 1534 C CA . ALA A 1 204 ? 5.098 -4.993 35.933 1.00 94.25 204 ALA A CA 1
ATOM 1535 C C . ALA A 1 204 ? 3.608 -5.230 36.266 1.00 94.25 204 ALA A C 1
ATOM 1537 O O . ALA A 1 204 ? 3.162 -6.372 36.329 1.00 94.25 204 ALA A O 1
ATOM 1538 N N . ASN A 1 205 ? 2.830 -4.161 36.460 1.00 92.19 205 ASN A N 1
ATOM 1539 C CA . ASN A 1 205 ? 1.390 -4.211 36.724 1.00 92.19 205 ASN A CA 1
ATOM 1540 C C . ASN A 1 205 ? 0.515 -4.233 35.453 1.00 92.19 205 ASN A C 1
ATOM 1542 O O . ASN A 1 205 ? -0.705 -4.258 35.577 1.00 92.19 205 ASN A O 1
ATOM 1546 N N . LYS A 1 206 ? 1.104 -4.222 34.248 1.00 94.06 206 LYS A N 1
ATOM 1547 C CA . LYS A 1 206 ? 0.397 -4.193 32.949 1.00 94.06 206 LYS A CA 1
ATOM 1548 C C . LYS A 1 206 ? 0.452 -5.535 32.203 1.00 94.06 206 LYS A C 1
ATOM 1550 O O . LYS A 1 206 ? 0.299 -5.596 30.987 1.00 94.06 206 LYS A O 1
ATOM 1555 N N . THR A 1 207 ? 0.683 -6.629 32.925 1.00 93.25 207 THR A N 1
ATOM 1556 C CA . THR A 1 207 ? 0.808 -7.992 32.372 1.00 93.25 207 THR A CA 1
ATOM 1557 C C . THR A 1 207 ? -0.521 -8.737 32.249 1.00 93.25 207 THR A C 1
ATOM 1559 O O . THR A 1 207 ? -0.567 -9.802 31.644 1.00 93.25 207 THR A O 1
ATOM 1562 N N . THR A 1 208 ? -1.611 -8.192 32.793 1.00 94.00 208 THR A N 1
ATOM 1563 C CA . THR A 1 208 ? -2.942 -8.815 32.771 1.00 94.00 208 THR A CA 1
ATOM 1564 C C . THR A 1 208 ? -3.993 -7.827 32.279 1.00 94.00 208 THR A C 1
ATOM 1566 O O . THR A 1 208 ? -3.841 -6.615 32.432 1.00 94.00 208 THR A O 1
ATOM 1569 N N . ALA A 1 209 ? -5.046 -8.341 31.640 1.00 93.25 209 ALA A N 1
ATOM 1570 C CA . ALA A 1 209 ? -6.156 -7.512 31.195 1.00 93.25 209 ALA A CA 1
ATOM 1571 C C . ALA A 1 209 ? -6.994 -7.053 32.406 1.00 93.25 209 ALA A C 1
ATOM 1573 O O . ALA A 1 209 ? -7.208 -7.843 33.331 1.00 93.25 209 ALA A O 1
ATOM 1574 N N . PRO A 1 210 ? -7.522 -5.815 32.395 1.00 92.56 210 PRO A N 1
ATOM 1575 C CA . PRO A 1 210 ? -8.529 -5.374 33.354 1.00 92.56 210 PRO A CA 1
ATOM 1576 C C . PRO A 1 210 ? -9.728 -6.326 33.443 1.00 92.56 210 PRO A C 1
ATOM 1578 O O . PRO A 1 210 ? -10.132 -6.928 32.447 1.00 92.56 210 PRO A O 1
ATOM 1581 N N . SER A 1 211 ? -10.323 -6.427 34.636 1.00 93.88 211 SER A N 1
ATOM 1582 C CA . SER A 1 211 ? -11.526 -7.240 34.851 1.00 93.88 211 SER A CA 1
ATOM 1583 C C . SER A 1 211 ? -12.707 -6.718 34.014 1.00 93.88 211 SER A C 1
ATOM 1585 O O . SER A 1 211 ? -12.948 -5.509 34.021 1.00 93.88 211 SER A O 1
ATOM 1587 N N . PRO A 1 212 ? -13.461 -7.592 33.319 1.00 91.38 212 PRO A N 1
ATOM 1588 C CA . PRO A 1 212 ? -14.642 -7.184 32.558 1.00 91.38 212 PRO A CA 1
ATOM 1589 C C . PRO A 1 212 ? -15.719 -6.541 33.442 1.00 91.38 212 PRO A C 1
ATOM 1591 O O . PRO A 1 212 ? -15.931 -6.955 34.581 1.00 91.38 212 PRO A O 1
ATOM 1594 N N . SER A 1 213 ? -16.455 -5.568 32.898 1.00 89.50 213 SER A N 1
ATOM 1595 C CA . SER A 1 213 ? -17.554 -4.876 33.595 1.00 89.50 213 SER A CA 1
ATOM 1596 C C . SER A 1 213 ? -18.871 -5.670 33.643 1.00 89.50 213 SER A C 1
ATOM 1598 O O . SER A 1 213 ? -19.845 -5.194 34.224 1.00 89.50 213 SER A O 1
ATOM 1600 N N . ASN A 1 214 ? -18.923 -6.857 33.024 1.00 91.81 214 ASN A N 1
ATOM 1601 C CA . ASN A 1 214 ? -20.138 -7.640 32.742 1.00 91.81 214 ASN A CA 1
ATOM 1602 C C . ASN A 1 214 ? -21.188 -6.916 31.874 1.00 91.81 214 ASN A C 1
ATOM 1604 O O . ASN A 1 214 ? -22.323 -7.376 31.779 1.00 91.81 214 ASN A O 1
ATOM 1608 N N . GLN A 1 215 ? -20.820 -5.802 31.237 1.00 92.06 215 GLN A N 1
ATOM 1609 C CA . GLN A 1 215 ? -21.627 -5.135 30.218 1.00 92.06 215 GLN A CA 1
ATOM 1610 C C . GLN A 1 215 ? -21.016 -5.416 28.848 1.00 92.06 215 GLN A C 1
ATOM 1612 O O . GLN A 1 215 ? -19.807 -5.267 28.670 1.00 92.06 215 GLN A O 1
ATOM 1617 N N . THR A 1 216 ? -21.847 -5.827 27.897 1.00 93.12 216 THR A N 1
ATOM 1618 C CA . THR A 1 216 ? -21.446 -6.092 26.514 1.00 93.12 216 THR A CA 1
ATOM 1619 C C . THR A 1 216 ? -21.973 -5.000 25.597 1.00 93.12 216 THR A C 1
ATOM 1621 O O . THR A 1 216 ? -22.988 -4.366 25.886 1.00 93.12 216 THR A O 1
ATOM 1624 N N . ILE A 1 217 ? -21.268 -4.790 24.493 1.00 93.62 217 ILE A N 1
ATOM 1625 C CA . ILE A 1 217 ? -21.716 -3.971 23.371 1.00 93.62 217 ILE A CA 1
ATOM 1626 C C . ILE A 1 217 ? -21.591 -4.801 22.101 1.00 93.62 217 ILE A C 1
ATOM 1628 O O . ILE A 1 217 ? -20.665 -5.607 21.996 1.00 93.62 217 ILE A O 1
ATOM 1632 N N . ASP A 1 218 ? -22.487 -4.565 21.152 1.00 93.12 218 ASP A N 1
ATOM 1633 C CA . ASP A 1 218 ? -22.421 -5.186 19.835 1.00 93.12 218 ASP A CA 1
ATOM 1634 C C . ASP A 1 218 ? -21.701 -4.242 18.870 1.00 93.12 218 ASP A C 1
ATOM 1636 O O . ASP A 1 218 ? -21.995 -3.043 18.810 1.00 93.12 218 ASP A O 1
ATOM 1640 N N . VAL A 1 219 ? -20.742 -4.785 18.124 1.00 95.88 219 VAL A N 1
ATOM 1641 C CA . VAL A 1 219 ? -19.974 -4.064 17.107 1.00 95.88 219 VAL A CA 1
ATOM 1642 C C . VAL A 1 219 ? -20.067 -4.841 15.807 1.00 95.88 219 VAL A C 1
ATOM 1644 O O . VAL A 1 219 ? -19.832 -6.047 15.786 1.00 95.88 219 VAL A O 1
ATOM 1647 N N . LEU A 1 220 ? -20.389 -4.140 14.724 1.00 95.62 220 LEU A N 1
ATOM 1648 C CA . LEU A 1 220 ? -20.330 -4.696 13.377 1.00 95.62 220 LEU A CA 1
ATOM 1649 C C . LEU A 1 220 ? -18.916 -4.528 12.801 1.00 95.62 220 LEU A C 1
ATOM 1651 O O . LEU A 1 220 ? -18.347 -3.441 12.885 1.00 95.62 220 LEU A O 1
ATOM 1655 N N . HIS A 1 221 ? -18.368 -5.575 12.191 1.00 96.75 221 HIS A N 1
ATOM 1656 C CA . HIS A 1 221 ? -17.121 -5.517 11.424 1.00 96.75 221 HIS A CA 1
ATOM 1657 C C . HIS A 1 221 ? -17.447 -5.782 9.954 1.00 96.75 221 HIS A C 1
ATOM 1659 O O . HIS A 1 221 ? -17.999 -6.827 9.624 1.00 96.75 221 HIS A O 1
ATOM 1665 N N . LEU A 1 222 ? -17.165 -4.798 9.101 1.00 96.81 222 LEU A N 1
ATOM 1666 C CA . LEU A 1 222 ? -17.237 -4.896 7.645 1.00 96.81 222 LEU A CA 1
ATOM 1667 C C . LEU A 1 222 ? -15.816 -4.838 7.068 1.00 96.81 222 LEU A C 1
ATOM 1669 O O . LEU A 1 222 ? -14.960 -4.153 7.624 1.00 96.81 222 LEU A O 1
ATOM 1673 N N . SER A 1 223 ? -15.566 -5.506 5.950 1.00 97.50 223 SER A N 1
ATOM 1674 C CA . SER A 1 223 ? -14.267 -5.507 5.268 1.00 97.50 223 SER A CA 1
ATOM 1675 C C . SER A 1 223 ? -14.453 -5.894 3.805 1.00 97.50 223 SER A C 1
ATOM 1677 O O . SER A 1 223 ? -15.488 -6.491 3.499 1.00 97.50 223 SER A O 1
ATOM 1679 N N . ASP A 1 224 ? -13.479 -5.558 2.954 1.00 97.94 224 ASP A N 1
ATOM 1680 C CA . ASP A 1 224 ? -13.331 -6.085 1.589 1.00 97.94 224 ASP A CA 1
ATOM 1681 C C . ASP A 1 224 ? -14.633 -5.924 0.789 1.00 97.94 224 ASP A C 1
ATOM 1683 O O . ASP A 1 224 ? -15.265 -6.873 0.321 1.00 97.94 224 ASP A O 1
ATOM 1687 N N . TRP A 1 225 ? -15.111 -4.679 0.751 1.00 97.19 225 TRP A N 1
ATOM 1688 C CA . TRP A 1 225 ? -16.391 -4.316 0.154 1.00 97.19 225 TRP A CA 1
ATOM 1689 C C . TRP A 1 225 ? -16.399 -4.527 -1.360 1.00 97.19 225 TRP A C 1
ATOM 1691 O O . TRP A 1 225 ? -17.442 -4.943 -1.872 1.00 97.19 225 TRP A O 1
ATOM 1701 N N . HIS A 1 226 ? -15.273 -4.231 -2.029 1.00 97.75 226 HIS A N 1
ATOM 1702 C CA . HIS A 1 226 ? -15.036 -4.384 -3.471 1.00 97.75 226 HIS A CA 1
ATOM 1703 C C . HIS A 1 226 ? -16.309 -4.217 -4.295 1.00 97.75 226 HIS A C 1
ATOM 1705 O O . HIS A 1 226 ? -16.846 -5.168 -4.878 1.00 97.75 226 HIS A O 1
ATOM 1711 N N . LEU A 1 227 ? -16.858 -3.003 -4.259 1.00 97.06 227 LEU A N 1
ATOM 1712 C CA . LEU A 1 227 ? -18.041 -2.701 -5.042 1.00 97.06 227 LEU A CA 1
ATOM 1713 C C . LEU A 1 227 ? -17.651 -2.737 -6.506 1.00 97.06 227 LEU A C 1
ATOM 1715 O O . LEU A 1 227 ? -16.786 -1.988 -6.922 1.00 97.06 227 LEU A O 1
ATOM 1719 N N . ASP A 1 228 ? -18.346 -3.542 -7.295 1.00 96.50 228 ASP A N 1
ATOM 1720 C CA . ASP A 1 228 ? -18.213 -3.489 -8.737 1.00 96.50 228 ASP A CA 1
ATOM 1721 C C . ASP A 1 228 ? -19.337 -2.642 -9.329 1.00 96.50 228 ASP A C 1
ATOM 1723 O O . ASP A 1 228 ? -20.438 -3.116 -9.642 1.00 96.50 228 ASP A O 1
ATOM 1727 N N . SER A 1 229 ? -19.047 -1.357 -9.514 1.00 92.88 229 SER A N 1
ATOM 1728 C CA . SER A 1 229 ? -19.991 -0.424 -10.128 1.00 92.88 229 SER A CA 1
ATOM 1729 C C . SER A 1 229 ? -20.177 -0.633 -11.635 1.00 92.88 229 SER A C 1
ATOM 1731 O O . SER A 1 229 ? -21.075 -0.019 -12.221 1.00 92.88 229 SER A O 1
ATOM 1733 N N . ARG A 1 230 ? -19.350 -1.465 -12.286 1.00 94.69 230 ARG A N 1
ATOM 1734 C CA . ARG A 1 230 ? -19.468 -1.798 -13.719 1.00 94.69 230 ARG A CA 1
ATOM 1735 C C . ARG A 1 230 ? -19.790 -3.282 -13.969 1.00 94.69 230 ARG A C 1
ATOM 1737 O O . ARG A 1 230 ? -19.675 -3.725 -15.111 1.00 94.69 230 ARG A O 1
ATOM 1744 N N . TYR A 1 231 ? -20.248 -4.003 -12.943 1.00 96.00 231 TYR A N 1
ATOM 1745 C CA . TYR A 1 231 ? -20.752 -5.370 -13.038 1.00 96.00 231 TYR A CA 1
ATOM 1746 C C . TYR A 1 231 ? -21.916 -5.432 -14.027 1.00 96.00 231 TYR A C 1
ATOM 1748 O O . TYR A 1 231 ? -22.893 -4.686 -13.895 1.00 96.00 231 TYR A O 1
ATOM 1756 N N . ASP A 1 232 ? -21.853 -6.352 -14.987 1.00 94.88 232 ASP A N 1
ATOM 1757 C CA . ASP A 1 232 ? -22.873 -6.490 -16.023 1.00 94.88 232 ASP A CA 1
ATOM 1758 C C . ASP A 1 232 ? -23.616 -7.824 -15.907 1.00 94.88 232 ASP A C 1
ATOM 1760 O O . ASP A 1 232 ? -23.060 -8.902 -16.126 1.00 94.88 232 ASP A O 1
ATOM 1764 N N . ILE A 1 233 ? -24.903 -7.763 -15.551 1.00 95.56 233 ILE A N 1
ATOM 1765 C CA . ILE A 1 233 ? -25.735 -8.959 -15.380 1.00 95.56 233 ILE A CA 1
ATOM 1766 C C . ILE A 1 233 ? -25.885 -9.665 -16.727 1.00 95.56 233 ILE A C 1
ATOM 1768 O O . ILE A 1 233 ? -26.403 -9.103 -17.688 1.00 95.56 233 ILE A O 1
ATOM 1772 N N . GLY A 1 234 ? -25.531 -10.946 -16.752 1.00 95.00 234 GLY A N 1
ATOM 1773 C CA . GLY A 1 234 ? -25.577 -11.777 -17.945 1.00 95.00 234 GLY A CA 1
ATOM 1774 C C . GLY A 1 234 ? -24.276 -11.821 -18.742 1.00 95.00 234 GLY A C 1
ATOM 1775 O O . GLY A 1 234 ? -24.203 -12.653 -19.634 1.00 95.00 234 GLY A O 1
ATOM 1776 N N . SER A 1 235 ? -23.260 -11.018 -18.419 1.00 95.25 235 SER A N 1
ATOM 1777 C CA . SER A 1 235 ? -21.923 -11.126 -19.029 1.00 95.25 235 SER A CA 1
ATOM 1778 C C . SER A 1 235 ? -21.209 -12.443 -18.669 1.00 95.25 235 SER A C 1
ATOM 1780 O O . SER A 1 235 ? -21.710 -13.229 -17.865 1.00 95.25 235 SER A O 1
ATOM 1782 N N . GLU A 1 236 ? -20.052 -12.735 -19.273 1.00 96.75 236 GLU A N 1
ATOM 1783 C CA . GLU A 1 236 ? -19.297 -13.960 -18.971 1.00 96.75 236 GLU A CA 1
ATOM 1784 C C . GLU A 1 236 ? -18.745 -13.942 -17.537 1.00 96.75 236 GLU A C 1
ATOM 1786 O O . GLU A 1 236 ? -17.927 -13.097 -17.175 1.00 96.75 236 GLU A O 1
ATOM 1791 N N . ALA A 1 237 ? -19.160 -14.919 -16.734 1.00 96.19 237 ALA A N 1
ATOM 1792 C CA . ALA A 1 237 ? -18.761 -15.072 -15.337 1.00 96.19 237 ALA A CA 1
ATOM 1793 C C . ALA A 1 237 ? -17.688 -16.150 -15.112 1.00 96.19 237 ALA A C 1
ATOM 1795 O O . ALA A 1 237 ? -17.164 -16.280 -14.004 1.00 96.19 237 ALA A O 1
ATOM 1796 N N . ASN A 1 238 ? -17.378 -16.936 -16.146 1.00 95.56 238 ASN A N 1
ATOM 1797 C CA . ASN A 1 238 ? -16.283 -17.901 -16.182 1.00 95.56 238 ASN A CA 1
ATOM 1798 C C . ASN A 1 238 ? -15.307 -17.501 -17.296 1.00 95.56 238 ASN A C 1
ATOM 1800 O O . ASN A 1 238 ? -15.174 -18.193 -18.303 1.00 95.56 238 ASN A O 1
ATOM 1804 N N . CYS A 1 239 ? -14.706 -16.327 -17.158 1.00 93.62 239 CYS A N 1
ATOM 1805 C CA . CYS A 1 239 ? -13.825 -15.734 -18.152 1.00 93.62 239 CYS A CA 1
ATOM 1806 C C . CYS A 1 239 ? -12.370 -16.210 -17.987 1.00 93.62 239 CYS A C 1
ATOM 1808 O O . CYS A 1 239 ? -12.027 -16.860 -17.002 1.00 93.62 239 CYS A O 1
ATOM 1810 N N . SER A 1 240 ? -11.524 -15.911 -18.972 1.00 92.00 240 SER A N 1
ATOM 1811 C CA . SER A 1 240 ? -10.083 -16.207 -18.934 1.00 92.00 240 SER A CA 1
ATOM 1812 C C . SER A 1 240 ? -9.245 -15.006 -18.478 1.00 92.00 240 SER A C 1
ATOM 1814 O O . SER A 1 240 ? -8.039 -15.147 -18.290 1.00 92.00 240 SER A O 1
ATOM 1816 N N . GLN A 1 241 ? -9.862 -13.828 -18.344 1.00 88.62 241 GLN A N 1
ATOM 1817 C CA . GLN A 1 241 ? -9.238 -12.632 -17.781 1.00 88.62 241 GLN A CA 1
ATOM 1818 C C . GLN A 1 241 ? -9.115 -12.713 -16.251 1.00 88.62 241 GLN A C 1
ATOM 1820 O O . GLN A 1 241 ? -9.706 -13.578 -15.611 1.00 88.62 241 GLN A O 1
ATOM 1825 N N . TYR A 1 242 ? -8.369 -11.762 -15.680 1.00 87.12 242 TYR A N 1
ATOM 1826 C CA . TYR A 1 242 ? -8.180 -11.604 -14.237 1.00 87.12 242 TYR A CA 1
ATOM 1827 C C . TYR A 1 242 ? -9.503 -11.442 -13.465 1.00 87.12 242 TYR A C 1
ATOM 1829 O O . TYR A 1 242 ? -9.735 -12.158 -12.495 1.00 87.12 242 TYR A O 1
ATOM 1837 N N . MET A 1 243 ? -10.395 -10.566 -13.941 1.00 91.75 243 MET A N 1
ATOM 1838 C CA . MET A 1 243 ? -11.719 -10.339 -13.357 1.00 91.75 243 MET A CA 1
ATOM 1839 C C . MET A 1 243 ? -12.822 -10.504 -14.411 1.00 91.75 243 MET A C 1
ATOM 1841 O O . MET A 1 243 ? -12.720 -10.011 -15.540 1.00 91.75 243 MET A O 1
ATOM 1845 N N . CYS A 1 244 ? -13.893 -11.200 -14.029 1.00 94.31 244 CYS A N 1
ATOM 1846 C CA . CYS A 1 244 ? -15.028 -11.516 -14.892 1.00 94.31 244 CYS A CA 1
ATOM 1847 C C . CYS A 1 244 ? -16.247 -10.618 -14.619 1.00 94.31 244 CYS A C 1
ATOM 1849 O O . CYS A 1 244 ? -16.166 -9.624 -13.904 1.00 94.31 244 CYS A O 1
ATOM 1851 N N . CYS A 1 245 ? -17.400 -10.983 -15.190 1.00 95.62 245 CYS A N 1
ATOM 1852 C CA . CYS A 1 245 ? -18.676 -10.279 -15.035 1.00 95.62 245 CYS A CA 1
ATOM 1853 C C . CYS A 1 245 ? -18.693 -8.835 -15.568 1.00 95.62 245 CYS A C 1
ATOM 1855 O O . CYS A 1 245 ? -19.463 -7.993 -15.095 1.00 95.62 245 CYS A O 1
ATOM 1857 N N . ARG A 1 246 ? -17.871 -8.549 -16.580 1.00 92.75 246 ARG A N 1
ATOM 1858 C CA . ARG A 1 246 ? -17.835 -7.266 -17.283 1.00 92.75 246 ARG A CA 1
ATOM 1859 C C . ARG A 1 246 ? -18.263 -7.439 -18.742 1.00 92.75 246 ARG A C 1
ATOM 1861 O O . ARG A 1 246 ? -18.148 -8.535 -19.292 1.00 92.75 246 ARG A O 1
ATOM 1868 N N . PRO A 1 247 ? -18.683 -6.361 -19.430 1.00 90.62 247 PRO A N 1
ATOM 1869 C CA . PRO A 1 247 ? -19.114 -6.448 -20.829 1.00 90.62 247 PRO A CA 1
ATOM 1870 C C . PRO A 1 247 ? -18.054 -7.008 -21.793 1.00 90.62 247 PRO A C 1
ATOM 1872 O O . PRO A 1 247 ? -18.398 -7.517 -22.856 1.00 90.62 247 PRO A O 1
ATOM 1875 N N . TYR A 1 248 ? -16.770 -6.900 -21.440 1.00 89.38 248 TYR A N 1
ATOM 1876 C CA . TYR A 1 248 ? -15.639 -7.409 -22.222 1.00 89.38 248 TYR A CA 1
ATOM 1877 C C . TYR A 1 248 ? -15.138 -8.787 -21.768 1.00 89.38 248 TYR A C 1
ATOM 1879 O O . TYR A 1 248 ? -14.204 -9.310 -22.374 1.00 89.38 248 TYR A O 1
ATOM 1887 N N . SER A 1 249 ? -15.714 -9.375 -20.714 1.00 92.62 249 SER A N 1
ATOM 1888 C CA . SER A 1 249 ? -15.302 -10.686 -20.215 1.00 92.62 249 SER A CA 1
ATOM 1889 C C . SER A 1 249 ? -15.565 -11.765 -21.266 1.00 92.62 249 SER A C 1
ATOM 1891 O O . SER A 1 249 ? -16.648 -11.839 -21.850 1.00 92.62 249 SER A O 1
ATOM 1893 N N . THR A 1 250 ? -14.567 -12.612 -21.504 1.00 94.19 250 THR A N 1
ATOM 1894 C CA . THR A 1 250 ? -14.611 -13.689 -22.500 1.00 94.19 250 THR A CA 1
ATOM 1895 C C . THR A 1 250 ? -13.826 -14.895 -22.003 1.00 94.19 250 THR A C 1
ATOM 1897 O O . THR A 1 250 ? -12.931 -14.789 -21.176 1.00 94.19 250 THR A O 1
ATOM 1900 N N . ASN A 1 251 ? -14.148 -16.080 -22.495 1.00 95.69 251 ASN A N 1
ATOM 1901 C CA . ASN A 1 251 ? -13.411 -17.298 -22.208 1.00 95.69 251 ASN A CA 1
ATOM 1902 C C . ASN A 1 251 ? -12.732 -17.763 -23.494 1.00 95.69 251 ASN A C 1
ATOM 1904 O O . ASN A 1 251 ? -13.405 -18.118 -24.464 1.00 95.69 251 ASN A O 1
ATOM 1908 N N . THR A 1 252 ? -11.401 -17.747 -23.500 1.00 93.56 252 THR A N 1
ATOM 1909 C CA . THR A 1 252 ? -10.595 -18.082 -24.679 1.00 93.56 252 THR A CA 1
ATOM 1910 C C . THR A 1 252 ? -10.679 -19.564 -25.037 1.00 93.56 252 THR A C 1
ATOM 1912 O O . THR A 1 252 ? -10.682 -19.902 -26.219 1.00 93.56 252 THR A O 1
ATOM 1915 N N . ASP A 1 253 ? -10.806 -20.446 -24.046 1.00 95.50 253 ASP A N 1
ATOM 1916 C CA . ASP A 1 253 ? -10.898 -21.897 -24.251 1.00 95.50 253 ASP A CA 1
ATOM 1917 C C . ASP A 1 253 ? -12.280 -22.332 -24.765 1.00 95.50 253 ASP A C 1
ATOM 1919 O O . ASP A 1 253 ? -12.407 -23.356 -25.442 1.00 95.50 253 ASP A O 1
ATOM 1923 N N . LEU A 1 254 ? -13.320 -21.559 -24.442 1.00 95.62 254 LEU A N 1
ATOM 1924 C CA . LEU A 1 254 ? -14.714 -21.827 -24.807 1.00 95.62 254 LEU A CA 1
ATOM 1925 C C . LEU A 1 254 ? -15.229 -20.956 -25.965 1.00 95.62 254 LEU A C 1
ATOM 1927 O O . LEU A 1 254 ? -16.381 -21.125 -26.363 1.00 95.62 254 LEU A O 1
ATOM 1931 N N . ASP A 1 255 ? -14.392 -20.063 -26.504 1.00 92.62 255 ASP A N 1
ATOM 1932 C CA . ASP A 1 255 ? -14.721 -19.122 -27.588 1.00 92.62 255 ASP A CA 1
ATOM 1933 C C . ASP A 1 255 ? -15.985 -18.293 -27.283 1.00 92.62 255 ASP A C 1
ATOM 1935 O O . ASP A 1 255 ? -16.915 -18.181 -28.090 1.00 92.62 255 ASP A O 1
ATOM 1939 N N . THR A 1 256 ? -16.060 -17.760 -26.057 1.00 94.25 256 THR A N 1
ATOM 1940 C CA . THR A 1 256 ? -17.214 -16.961 -25.622 1.00 94.25 256 THR A CA 1
ATOM 1941 C C . THR A 1 256 ? -17.041 -15.491 -25.978 1.00 94.25 256 THR A C 1
ATOM 1943 O O . THR A 1 256 ? -15.935 -14.966 -26.095 1.00 94.25 256 THR A O 1
ATOM 1946 N N . THR A 1 257 ? -18.170 -14.818 -26.179 1.00 83.38 257 THR A N 1
ATOM 1947 C CA . THR A 1 257 ? -18.243 -13.380 -26.480 1.00 83.38 257 THR A CA 1
ATOM 1948 C C . THR A 1 257 ? -19.223 -12.718 -25.518 1.00 83.38 257 THR A C 1
ATOM 1950 O O . THR A 1 257 ? -19.966 -13.419 -24.827 1.00 83.38 257 THR A O 1
ATOM 1953 N N . SER A 1 258 ? -19.296 -11.385 -25.532 1.00 76.81 258 SER A N 1
ATOM 1954 C CA . SER A 1 258 ? -20.285 -10.623 -24.755 1.00 76.81 258 SER A CA 1
ATOM 1955 C C . SER A 1 258 ? -21.733 -11.073 -25.001 1.00 76.81 258 SER A C 1
ATOM 1957 O O . SER A 1 258 ? -22.570 -10.973 -24.111 1.00 76.81 258 SER A O 1
ATOM 1959 N N . ASP A 1 259 ? -22.026 -11.606 -26.193 1.00 85.44 259 ASP A N 1
ATOM 1960 C CA . ASP A 1 259 ? -23.370 -12.036 -26.596 1.00 85.44 259 ASP A CA 1
ATOM 1961 C C . ASP A 1 259 ? -23.622 -13.543 -26.383 1.00 85.44 259 ASP A C 1
ATOM 1963 O O . ASP A 1 259 ? -24.744 -14.020 -26.572 1.00 85.44 259 ASP A O 1
ATOM 1967 N N . ASN A 1 260 ? -22.591 -14.315 -26.025 1.00 93.62 260 ASN A N 1
ATOM 1968 C CA . ASN A 1 260 ? -22.670 -15.765 -25.829 1.00 93.62 260 ASN A CA 1
ATOM 1969 C C . ASN A 1 260 ? -21.795 -16.214 -24.644 1.00 93.62 260 ASN A C 1
ATOM 1971 O O . ASN A 1 260 ? -20.778 -16.879 -24.862 1.00 93.62 260 ASN A O 1
ATOM 1975 N N . PRO A 1 261 ? -22.163 -15.846 -23.406 1.00 95.50 261 PRO A N 1
ATOM 1976 C CA . PRO A 1 261 ? -21.453 -16.276 -22.207 1.00 95.50 261 PRO A CA 1
ATOM 1977 C C . PRO A 1 261 ? -21.648 -17.781 -21.976 1.00 95.50 261 PRO A C 1
ATOM 1979 O O . PRO A 1 261 ? -22.763 -18.302 -22.076 1.00 95.50 261 PRO A O 1
ATOM 1982 N N . SER A 1 262 ? -20.582 -18.488 -21.604 1.00 96.31 262 SER A N 1
ATOM 1983 C CA . SER A 1 262 ? -20.678 -19.878 -21.144 1.00 96.31 262 SER A CA 1
ATOM 1984 C C . SER A 1 262 ? -21.423 -19.971 -19.814 1.00 96.31 262 SER A C 1
ATOM 1986 O O . SER A 1 262 ? -22.261 -20.856 -19.634 1.00 96.31 262 SER A O 1
ATOM 1988 N N . THR A 1 263 ? -21.149 -19.032 -18.904 1.00 96.06 263 THR A N 1
ATOM 1989 C CA . THR A 1 263 ? -21.861 -18.874 -17.637 1.00 96.06 263 THR A CA 1
ATOM 1990 C C . THR A 1 263 ? -22.295 -17.418 -17.492 1.00 96.06 263 THR A C 1
ATOM 1992 O O . THR A 1 263 ? -21.443 -16.561 -17.276 1.00 96.06 263 THR A O 1
ATOM 1995 N N . PRO A 1 264 ? -23.598 -17.102 -17.604 1.00 95.69 264 PRO A N 1
ATOM 1996 C CA . PRO A 1 264 ? -24.061 -15.729 -17.457 1.00 95.69 264 PRO A CA 1
ATOM 1997 C C . PRO A 1 264 ? -23.942 -15.254 -16.001 1.00 95.69 264 PRO A C 1
ATOM 1999 O O . PRO A 1 264 ? -24.424 -15.918 -15.078 1.00 95.69 264 PRO A O 1
ATOM 2002 N N . ALA A 1 265 ? -23.353 -14.075 -15.816 1.00 96.56 265 ALA A N 1
ATOM 2003 C CA . ALA A 1 265 ? -23.206 -13.374 -14.549 1.00 96.56 265 ALA A CA 1
ATOM 2004 C C . ALA A 1 265 ? -24.565 -13.186 -13.866 1.00 96.56 265 ALA A C 1
ATOM 2006 O O . ALA A 1 265 ? -25.522 -12.670 -14.452 1.00 96.56 265 ALA A O 1
ATOM 2007 N N . SER A 1 266 ? -24.670 -13.653 -12.623 1.00 96.19 266 SER A N 1
ATOM 2008 C CA . SER A 1 266 ? -25.927 -13.618 -11.883 1.00 96.19 266 SER A CA 1
ATOM 2009 C C . SER A 1 266 ? -26.168 -12.241 -11.268 1.00 96.19 266 SER A C 1
ATOM 2011 O O . SER A 1 266 ? -25.256 -11.456 -11.048 1.00 96.19 266 SER A O 1
ATOM 2013 N N . ARG A 1 267 ? -27.416 -11.952 -10.900 1.00 96.06 267 ARG A N 1
ATOM 2014 C CA . ARG A 1 267 ? -27.765 -10.691 -10.231 1.00 96.06 267 ARG A CA 1
ATOM 2015 C C . ARG A 1 267 ? -27.005 -10.450 -8.912 1.00 96.06 267 ARG A C 1
ATOM 2017 O O . ARG A 1 267 ? -26.837 -9.303 -8.522 1.00 96.06 267 ARG A O 1
ATOM 2024 N N . PHE A 1 268 ? -26.580 -11.509 -8.224 1.00 96.06 268 PHE A N 1
ATOM 2025 C CA . PHE A 1 268 ? -25.938 -11.439 -6.905 1.00 96.06 268 PHE A CA 1
ATOM 2026 C C . PHE A 1 268 ? -24.467 -11.878 -6.935 1.00 96.06 268 PHE A C 1
ATOM 2028 O O . PHE A 1 268 ? -23.931 -12.258 -5.901 1.00 96.06 268 PHE A O 1
ATOM 2035 N N . GLY A 1 269 ? -23.817 -11.839 -8.100 1.00 95.81 269 GLY A N 1
ATOM 2036 C CA . GLY A 1 269 ? -22.391 -12.136 -8.226 1.00 95.81 269 GLY A CA 1
ATOM 2037 C C . GLY A 1 269 ? -22.088 -13.531 -8.774 1.00 95.81 269 GLY A C 1
ATOM 2038 O O . GLY A 1 269 ? -22.986 -14.309 -9.123 1.00 95.81 269 GLY A O 1
ATOM 2039 N N . HIS A 1 270 ? -20.793 -13.820 -8.881 1.00 96.00 270 HIS A N 1
ATOM 2040 C CA . HIS A 1 270 ? -20.210 -15.110 -9.254 1.00 96.00 270 HIS A CA 1
ATOM 2041 C C . HIS A 1 270 ? -18.789 -15.204 -8.664 1.00 96.00 270 HIS A C 1
ATOM 2043 O O . HIS A 1 270 ? -18.249 -14.192 -8.238 1.00 96.00 270 HIS A O 1
ATOM 2049 N N . PHE A 1 271 ? -18.176 -16.390 -8.637 1.00 92.75 271 PHE A N 1
ATOM 2050 C CA . PHE A 1 271 ? -16.915 -16.626 -7.912 1.00 92.75 271 PHE A CA 1
ATOM 2051 C C . PHE A 1 271 ? -15.683 -15.862 -8.427 1.00 92.75 271 PHE A C 1
ATOM 2053 O O . PHE A 1 271 ? -14.739 -15.697 -7.668 1.00 92.75 271 PHE A O 1
ATOM 2060 N N . TYR A 1 272 ? -15.676 -15.422 -9.687 1.00 93.75 272 TYR A N 1
ATOM 2061 C CA . TYR A 1 272 ? -14.549 -14.709 -10.314 1.00 93.75 272 TYR A CA 1
ATOM 2062 C C . TYR A 1 272 ? -14.855 -13.224 -10.545 1.00 93.75 272 TYR A C 1
ATOM 2064 O O . TYR A 1 272 ? -14.385 -12.623 -11.510 1.00 93.75 272 TYR A O 1
ATOM 2072 N N . CYS A 1 273 ? -15.742 -12.663 -9.727 1.00 96.06 273 CYS A N 1
ATOM 2073 C CA . CYS A 1 273 ? -16.263 -11.318 -9.898 1.00 96.06 273 CYS A CA 1
ATOM 2074 C C . CYS A 1 273 ? -16.351 -10.616 -8.550 1.00 96.06 273 CYS A C 1
ATOM 2076 O O . CYS A 1 273 ? -16.648 -11.256 -7.540 1.00 96.06 273 CYS A O 1
ATOM 2078 N N . ASP A 1 274 ? -16.188 -9.301 -8.576 1.00 97.38 274 ASP A N 1
ATOM 2079 C CA . ASP A 1 274 ? -16.430 -8.446 -7.423 1.00 97.38 274 ASP A CA 1
ATOM 2080 C C . ASP A 1 274 ? -17.924 -8.238 -7.149 1.00 97.38 274 ASP A C 1
ATOM 2082 O O . ASP A 1 274 ? -18.802 -8.719 -7.880 1.00 97.38 274 ASP A O 1
ATOM 2086 N N . SER A 1 275 ? -18.226 -7.557 -6.042 1.00 97.50 275 SER A N 1
ATOM 2087 C CA . SER A 1 275 ? -19.574 -7.478 -5.489 1.00 97.50 275 SER A CA 1
ATOM 2088 C C . SER A 1 275 ? -20.476 -6.557 -6.317 1.00 97.50 275 SER A C 1
ATOM 2090 O O . SER A 1 275 ? -20.321 -5.335 -6.250 1.00 97.50 275 SER A O 1
ATOM 2092 N N . PRO A 1 276 ? -21.511 -7.068 -7.019 1.00 96.88 276 PRO A N 1
ATOM 2093 C CA . PRO A 1 276 ? -22.499 -6.187 -7.624 1.00 96.88 276 PRO A CA 1
ATOM 2094 C C . PRO A 1 276 ? -23.308 -5.454 -6.544 1.00 96.88 276 PRO A C 1
ATOM 2096 O O . PRO A 1 276 ? -23.517 -5.999 -5.450 1.00 96.88 276 PRO A O 1
ATOM 2099 N N . PRO A 1 277 ? -23.898 -4.284 -6.859 1.00 95.75 277 PRO A N 1
ATOM 2100 C CA . PRO A 1 277 ? -24.685 -3.505 -5.901 1.00 95.75 277 PRO A CA 1
ATOM 2101 C C . PRO A 1 277 ? -25.794 -4.297 -5.192 1.00 95.75 277 PRO A C 1
ATOM 2103 O O . PRO A 1 277 ? -26.069 -4.064 -4.015 1.00 95.75 277 PRO A O 1
ATOM 2106 N N . ASP A 1 278 ? -26.429 -5.250 -5.882 1.00 95.69 278 ASP A N 1
ATOM 2107 C CA . ASP A 1 278 ? -27.485 -6.082 -5.300 1.00 95.69 278 ASP A CA 1
ATOM 2108 C C . ASP A 1 278 ? -26.948 -7.048 -4.225 1.00 95.69 278 ASP A C 1
ATOM 2110 O O . ASP A 1 278 ? -27.601 -7.210 -3.191 1.00 95.69 278 ASP A O 1
ATOM 2114 N N . LEU A 1 279 ? -25.760 -7.646 -4.409 1.00 96.00 279 LEU A N 1
ATOM 2115 C CA . LEU A 1 279 ? -25.105 -8.464 -3.377 1.00 96.00 279 LEU A CA 1
ATOM 2116 C C . LEU A 1 279 ? -24.723 -7.593 -2.179 1.00 96.00 279 LEU A C 1
ATOM 2118 O O . LEU A 1 279 ? -25.144 -7.878 -1.055 1.00 96.00 279 LEU A O 1
ATOM 2122 N N . ALA A 1 280 ? -24.025 -6.492 -2.452 1.00 94.25 280 ALA A N 1
ATOM 2123 C CA . ALA A 1 280 ? -23.571 -5.518 -1.467 1.00 94.25 280 ALA A CA 1
ATOM 2124 C C . ALA A 1 280 ? -24.724 -5.032 -0.560 1.00 94.25 280 ALA A C 1
ATOM 2126 O O . ALA A 1 280 ? -24.651 -5.072 0.672 1.00 94.25 280 ALA A O 1
ATOM 2127 N N . LEU A 1 281 ? -25.852 -4.621 -1.149 1.00 94.44 281 LEU A N 1
ATOM 2128 C CA . LEU A 1 281 ? -27.019 -4.146 -0.397 1.00 94.44 281 LEU A CA 1
ATOM 2129 C C . LEU A 1 281 ? -27.790 -5.271 0.306 1.00 94.44 281 LEU A C 1
ATOM 2131 O O . LEU A 1 281 ? -28.414 -5.032 1.349 1.00 94.44 281 LEU A O 1
ATOM 2135 N N . SER A 1 282 ? -27.759 -6.494 -0.235 1.00 94.06 282 SER A N 1
ATOM 2136 C CA . SER A 1 282 ? -28.469 -7.631 0.359 1.00 94.06 282 SER A CA 1
ATOM 2137 C C . SER A 1 282 ? -27.963 -7.959 1.766 1.00 94.06 282 SER A C 1
ATOM 2139 O O . SER A 1 282 ? -28.789 -8.283 2.628 1.00 94.06 282 SER A O 1
ATOM 2141 N N . ALA A 1 283 ? -26.660 -7.770 2.027 1.00 90.44 283 ALA A N 1
ATOM 2142 C CA . ALA A 1 283 ? -26.040 -7.967 3.336 1.00 90.44 283 ALA A CA 1
ATOM 2143 C C . ALA A 1 283 ? -26.743 -7.129 4.414 1.00 90.44 283 ALA A C 1
ATOM 2145 O O . ALA A 1 283 ? -27.226 -7.667 5.411 1.00 90.44 283 ALA A O 1
ATOM 2146 N N . PHE A 1 284 ? -26.934 -5.830 4.167 1.00 90.06 284 PHE A N 1
ATOM 2147 C CA . PHE A 1 284 ? -27.624 -4.935 5.101 1.00 90.06 284 PHE A CA 1
ATOM 2148 C C . PHE A 1 284 ? -29.109 -5.264 5.268 1.00 90.06 284 PHE A C 1
ATOM 2150 O O . PHE A 1 284 ? -29.638 -5.167 6.375 1.00 90.06 284 PHE A O 1
ATOM 2157 N N . SER A 1 285 ? -29.791 -5.648 4.184 1.00 87.62 285 SER A N 1
ATOM 2158 C CA . SER A 1 285 ? -31.221 -5.986 4.237 1.00 87.62 285 SER A CA 1
ATOM 2159 C C . SER A 1 285 ? -31.500 -7.272 5.023 1.00 87.62 285 SER A C 1
ATOM 2161 O O . SER A 1 285 ? -32.533 -7.394 5.679 1.00 87.62 285 SER A O 1
ATOM 2163 N N . THR A 1 286 ? -30.564 -8.221 4.977 1.00 88.81 286 THR A N 1
ATOM 2164 C CA . THR A 1 286 ? -30.700 -9.537 5.606 1.00 88.81 286 THR A CA 1
ATOM 2165 C C . THR A 1 286 ? -30.180 -9.525 7.042 1.00 88.81 286 THR A C 1
ATOM 2167 O O . THR A 1 286 ? -30.719 -10.225 7.896 1.00 88.81 286 THR A O 1
ATOM 2170 N N . MET A 1 287 ? -29.195 -8.674 7.345 1.00 89.06 287 MET A N 1
ATOM 2171 C CA . MET A 1 287 ? -28.612 -8.518 8.680 1.00 89.06 287 MET A CA 1
ATOM 2172 C C . MET A 1 287 ? -29.641 -8.146 9.762 1.00 89.06 287 MET A C 1
ATOM 2174 O O . MET A 1 287 ? -29.521 -8.616 10.892 1.00 89.06 287 MET A O 1
ATOM 2178 N N . ASP A 1 288 ? -30.697 -7.398 9.418 1.00 86.62 288 ASP A N 1
ATOM 2179 C CA . ASP A 1 288 ? -31.799 -7.056 10.339 1.00 86.62 288 ASP A CA 1
ATOM 2180 C C . ASP A 1 288 ? -32.560 -8.283 10.881 1.00 86.62 288 ASP A C 1
ATOM 2182 O O . ASP A 1 288 ? -33.292 -8.181 11.865 1.00 86.62 288 ASP A O 1
ATOM 2186 N N . GLN A 1 289 ? -32.414 -9.449 10.243 1.00 91.62 289 GLN A N 1
ATOM 2187 C CA . GLN A 1 289 ? -32.998 -10.706 10.721 1.00 91.62 289 GLN A CA 1
ATOM 2188 C C . GLN A 1 289 ? -32.190 -11.329 11.867 1.00 91.62 289 GLN A C 1
ATOM 2190 O O . GLN A 1 289 ? -32.726 -12.149 12.612 1.00 91.62 289 GLN A O 1
ATOM 2195 N N . PHE A 1 290 ? -30.914 -10.955 12.004 1.00 89.19 290 PHE A N 1
ATOM 2196 C CA . PHE A 1 290 ? -29.972 -11.549 12.954 1.00 89.19 290 PHE A CA 1
ATOM 2197 C C . PHE A 1 290 ? -29.581 -10.595 14.079 1.00 89.19 290 PHE A C 1
ATOM 2199 O O . PHE A 1 290 ? -29.363 -11.044 15.202 1.00 89.19 290 PHE A O 1
ATOM 2206 N N . ILE A 1 291 ? -29.515 -9.292 13.795 1.00 88.38 291 ILE A N 1
ATOM 2207 C CA . ILE A 1 291 ? -29.173 -8.262 14.776 1.00 88.38 291 ILE A CA 1
ATOM 2208 C C . ILE A 1 291 ? -30.134 -7.079 14.681 1.00 88.38 291 ILE A C 1
ATOM 2210 O O . ILE A 1 291 ? -30.630 -6.734 13.610 1.00 88.38 291 ILE A O 1
ATOM 2214 N N . ASN A 1 292 ? -30.357 -6.397 15.803 1.00 88.38 292 ASN A N 1
ATOM 2215 C CA . ASN A 1 292 ? -30.998 -5.090 15.788 1.00 88.38 292 ASN A CA 1
ATOM 2216 C C . ASN A 1 292 ? -29.927 -4.021 15.549 1.00 88.38 292 ASN A C 1
ATOM 2218 O O . ASN A 1 292 ? -29.179 -3.673 16.460 1.00 88.38 292 ASN A O 1
ATOM 2222 N N . ARG A 1 293 ? -29.875 -3.450 14.340 1.00 87.12 293 ARG A N 1
ATOM 2223 C CA . ARG A 1 293 ? -28.907 -2.389 13.990 1.00 87.12 293 ARG A CA 1
ATOM 2224 C C . ARG A 1 293 ? -28.938 -1.171 14.922 1.00 87.12 293 ARG A C 1
ATOM 2226 O O . ARG A 1 293 ? -27.959 -0.435 14.974 1.00 87.12 293 ARG A O 1
ATOM 2233 N N . SER A 1 294 ? -30.034 -0.944 15.650 1.00 86.94 294 SER A N 1
ATOM 2234 C CA . SER A 1 294 ? -30.123 0.146 16.635 1.00 86.94 294 SER A CA 1
ATOM 2235 C C . SER A 1 294 ? -29.316 -0.123 17.910 1.00 86.94 294 SER A C 1
ATOM 2237 O O . SER A 1 294 ? -29.016 0.826 18.630 1.00 86.94 294 SER A O 1
ATOM 2239 N N . ASP A 1 295 ? -28.974 -1.387 18.174 1.00 89.38 295 ASP A N 1
ATOM 2240 C CA . ASP A 1 295 ? -28.209 -1.824 19.347 1.00 89.38 295 ASP A CA 1
ATOM 2241 C C . ASP A 1 295 ? -26.696 -1.902 19.051 1.00 89.38 295 ASP A C 1
ATOM 2243 O O . ASP A 1 295 ? -25.884 -1.997 19.972 1.00 89.38 295 ASP A O 1
ATOM 2247 N N . VAL A 1 296 ? -26.302 -1.791 17.773 1.00 92.81 296 VAL A N 1
ATOM 2248 C CA . VAL A 1 296 ? -24.897 -1.732 17.343 1.00 92.81 296 VAL A CA 1
ATOM 2249 C C . VAL A 1 296 ? -24.277 -0.415 17.807 1.00 92.81 296 VAL A C 1
ATOM 2251 O O . VAL A 1 296 ? -24.602 0.665 17.301 1.00 92.81 296 VAL A O 1
ATOM 2254 N N . ALA A 1 297 ? -23.347 -0.512 18.757 1.00 94.88 297 ALA A N 1
ATOM 2255 C CA . ALA A 1 297 ? -22.698 0.636 19.379 1.00 94.88 297 ALA A CA 1
ATOM 2256 C C . ALA A 1 297 ? -21.887 1.454 18.366 1.00 94.88 297 ALA A C 1
ATOM 2258 O O . ALA A 1 297 ? -21.935 2.684 18.381 1.00 94.88 297 ALA A O 1
ATOM 2259 N N . PHE A 1 298 ? -21.152 0.761 17.498 1.00 96.94 298 PHE A N 1
ATOM 2260 C CA . PHE A 1 298 ? -20.416 1.320 16.370 1.00 96.94 298 PHE A CA 1
ATOM 2261 C C . PHE A 1 298 ? -20.051 0.213 15.375 1.00 96.94 298 PHE A C 1
ATOM 2263 O O . PHE A 1 298 ? -20.198 -0.976 15.660 1.00 96.94 298 PHE A O 1
ATOM 2270 N N . THR A 1 299 ? -19.572 0.612 14.201 1.00 97.62 299 THR A N 1
ATOM 2271 C CA . THR A 1 299 ? -19.048 -0.289 13.166 1.00 97.62 299 THR A CA 1
ATOM 2272 C C . THR A 1 299 ? -17.562 -0.025 12.960 1.00 97.62 299 THR A C 1
ATOM 2274 O O . THR A 1 299 ? -17.137 1.130 13.010 1.00 97.62 299 THR A O 1
ATOM 2277 N N . ILE A 1 300 ? -16.780 -1.070 12.709 1.00 98.62 300 ILE A N 1
ATOM 2278 C CA . ILE A 1 300 ? -15.439 -0.952 12.130 1.00 98.62 300 ILE A CA 1
ATOM 2279 C C . ILE A 1 300 ? -15.487 -1.389 10.665 1.00 98.62 300 ILE A C 1
ATOM 2281 O O . ILE A 1 300 ? -16.194 -2.341 10.332 1.00 98.62 300 ILE A O 1
ATOM 2285 N N . PHE A 1 301 ? -14.774 -0.673 9.799 1.00 98.56 301 PHE A N 1
ATOM 2286 C CA . PHE A 1 301 ? -14.659 -1.004 8.381 1.00 98.56 301 PHE A CA 1
ATOM 2287 C C . PHE A 1 301 ? -13.188 -1.075 7.976 1.00 98.56 301 PHE A C 1
ATOM 2289 O O . PHE A 1 301 ? -12.488 -0.066 8.030 1.00 98.56 301 PHE A O 1
ATOM 2296 N N . THR A 1 302 ? -12.704 -2.258 7.611 1.00 98.25 302 THR A N 1
ATOM 2297 C CA . THR A 1 302 ? -11.274 -2.493 7.375 1.00 98.25 302 THR A CA 1
ATOM 2298 C C . THR A 1 302 ? -10.834 -2.305 5.923 1.00 98.25 302 THR A C 1
ATOM 2300 O O . THR A 1 302 ? -9.840 -2.896 5.546 1.00 98.25 302 THR A O 1
ATOM 2303 N N . GLY A 1 303 ? -11.497 -1.442 5.144 1.00 97.19 303 GLY A N 1
ATOM 2304 C CA . GLY A 1 303 ? -11.016 -1.002 3.824 1.00 97.19 303 GLY A CA 1
ATOM 2305 C C . GLY A 1 303 ? -11.373 -1.931 2.662 1.00 97.19 303 GLY A C 1
ATOM 2306 O O . GLY A 1 303 ? -12.201 -2.829 2.830 1.00 97.19 303 GLY A O 1
ATOM 2307 N N . ASP A 1 304 ? -10.750 -1.660 1.513 1.00 98.25 304 ASP A N 1
ATOM 2308 C CA . ASP A 1 304 ? -10.951 -2.307 0.209 1.00 98.25 304 ASP A CA 1
ATOM 2309 C C . ASP A 1 304 ? -12.353 -2.079 -0.354 1.00 98.25 304 ASP A C 1
ATOM 2311 O O . ASP A 1 304 ? -13.268 -2.899 -0.286 1.00 98.25 304 ASP A O 1
ATOM 2315 N N . ILE A 1 305 ? -12.540 -0.868 -0.868 1.00 98.06 305 ILE A N 1
ATOM 2316 C CA . ILE A 1 305 ? -13.778 -0.388 -1.468 1.00 98.06 305 ILE A CA 1
ATOM 2317 C C . ILE A 1 305 ? -13.781 -0.609 -2.975 1.00 98.06 305 ILE A C 1
ATOM 2319 O O . ILE A 1 305 ? -14.818 -1.002 -3.515 1.00 98.06 305 ILE A O 1
ATOM 2323 N N . VAL A 1 306 ? -12.664 -0.294 -3.628 1.00 96.69 306 VAL A N 1
ATOM 2324 C CA . VAL A 1 306 ? -12.552 -0.256 -5.090 1.00 96.69 306 VAL A CA 1
ATOM 2325 C C . VAL A 1 306 ? -12.462 -1.673 -5.655 1.00 96.69 306 VAL A C 1
ATOM 2327 O O . VAL A 1 306 ? -11.797 -2.530 -5.074 1.00 96.69 306 VAL A O 1
ATOM 2330 N N . SER A 1 307 ? -13.135 -1.935 -6.773 1.00 94.69 307 SER A N 1
ATOM 2331 C CA . SER A 1 307 ? -13.038 -3.225 -7.469 1.00 94.69 307 SER A CA 1
ATOM 2332 C C . SER A 1 307 ? -11.644 -3.497 -8.060 1.00 94.69 307 SER A C 1
ATOM 2334 O O . SER A 1 307 ? -10.886 -2.574 -8.360 1.00 94.69 307 SER A O 1
ATOM 2336 N N . HIS A 1 308 ? -11.334 -4.772 -8.292 1.00 93.75 308 HIS A N 1
ATOM 2337 C CA . HIS A 1 308 ? -10.096 -5.309 -8.867 1.00 93.75 308 HIS A CA 1
ATOM 2338 C C . HIS A 1 308 ? -9.986 -5.062 -10.388 1.00 93.75 308 HIS A C 1
ATOM 2340 O O . HIS A 1 308 ? -9.653 -5.959 -11.166 1.00 93.75 308 HIS A O 1
ATOM 2346 N N . ASP A 1 309 ? -10.323 -3.853 -10.844 1.00 88.88 309 ASP A N 1
ATOM 2347 C CA . ASP A 1 309 ? -10.097 -3.426 -12.226 1.00 88.88 309 ASP A CA 1
ATOM 2348 C C . ASP A 1 309 ? -8.588 -3.430 -12.522 1.00 88.88 309 ASP A C 1
ATOM 2350 O O . ASP A 1 309 ? -7.785 -3.067 -11.665 1.00 88.88 309 ASP A O 1
ATOM 2354 N N . ASN A 1 310 ? -8.199 -3.794 -13.748 1.00 82.94 310 ASN A N 1
ATOM 2355 C CA . ASN A 1 310 ? -6.798 -3.690 -14.161 1.00 82.94 310 ASN A CA 1
ATOM 2356 C C . ASN A 1 310 ? -6.300 -2.234 -14.043 1.00 82.94 310 ASN A C 1
ATOM 2358 O O . ASN A 1 310 ? -7.082 -1.285 -14.183 1.00 82.94 310 ASN A O 1
ATOM 2362 N N . ASP A 1 311 ? -4.988 -2.051 -13.877 1.00 77.50 311 ASP A N 1
ATOM 2363 C CA . ASP A 1 311 ? -4.363 -0.732 -13.693 1.00 77.50 311 ASP A CA 1
ATOM 2364 C C . ASP A 1 311 ? -4.693 0.276 -14.812 1.00 77.50 311 ASP A C 1
ATOM 2366 O O . ASP A 1 311 ? -4.850 1.472 -14.563 1.00 77.50 311 ASP A O 1
ATOM 2370 N N . ASP A 1 312 ? -4.874 -0.197 -16.046 1.00 78.50 312 ASP A N 1
ATOM 2371 C CA . ASP A 1 312 ? -5.233 0.618 -17.211 1.00 78.50 312 ASP A CA 1
ATOM 2372 C C . ASP A 1 312 ? -6.736 0.970 -17.289 1.00 78.50 312 ASP A C 1
ATOM 2374 O O . ASP A 1 312 ? -7.153 1.805 -18.100 1.00 78.50 312 ASP A O 1
ATOM 2378 N N . GLN A 1 313 ? -7.560 0.371 -16.423 1.00 81.69 313 GLN A N 1
ATOM 2379 C CA . GLN A 1 313 ? -9.019 0.529 -16.357 1.00 81.69 313 GLN A CA 1
ATOM 2380 C C . GLN A 1 313 ? -9.489 1.341 -15.135 1.00 81.69 313 GLN A C 1
ATOM 2382 O O . GLN A 1 313 ? -10.649 1.795 -15.085 1.00 81.69 313 GLN A O 1
ATOM 2387 N N . ILE A 1 314 ? -8.602 1.562 -14.162 1.00 85.06 314 ILE A N 1
ATOM 2388 C CA . ILE A 1 314 ? -8.833 2.399 -12.984 1.00 85.06 314 ILE A CA 1
ATOM 2389 C C . ILE A 1 314 ? -8.472 3.869 -13.268 1.00 85.06 314 ILE A C 1
ATOM 2391 O O . ILE A 1 314 ? -7.716 4.218 -14.172 1.00 85.06 314 ILE A O 1
ATOM 2395 N N . SER A 1 315 ? -9.074 4.797 -12.525 1.00 90.44 315 SER A N 1
ATOM 2396 C CA . SER A 1 315 ? -8.755 6.227 -12.613 1.00 90.44 315 SER A CA 1
ATOM 2397 C C . SER A 1 315 ? -9.115 6.930 -11.314 1.00 90.44 315 SER A C 1
ATOM 2399 O O . SER A 1 315 ? -9.944 6.431 -10.556 1.00 90.44 315 SER A O 1
ATOM 2401 N N . GLN A 1 316 ? -8.565 8.128 -11.082 1.00 92.94 316 GLN A N 1
ATOM 2402 C CA . GLN A 1 316 ? -8.838 8.865 -9.845 1.00 92.94 316 GLN A CA 1
ATOM 2403 C C . GLN A 1 316 ? -10.342 9.125 -9.706 1.00 92.94 316 GLN A C 1
ATOM 2405 O O . GLN A 1 316 ? -10.911 8.916 -8.647 1.00 92.94 316 GLN A O 1
ATOM 2410 N N . ALA A 1 317 ? -11.013 9.488 -10.803 1.00 93.12 317 ALA A N 1
ATOM 2411 C CA . ALA A 1 317 ? -12.455 9.715 -10.804 1.00 93.12 317 ALA A CA 1
ATOM 2412 C C . ALA A 1 317 ? -13.267 8.455 -10.459 1.00 93.12 317 ALA A C 1
ATOM 2414 O O . ALA A 1 317 ? -14.348 8.576 -9.886 1.00 93.12 317 ALA A O 1
ATOM 2415 N N . TYR A 1 318 ? -12.772 7.265 -10.817 1.00 93.31 318 TYR A N 1
ATOM 2416 C CA . TYR A 1 318 ? -13.420 6.005 -10.459 1.00 93.31 318 TYR A CA 1
ATOM 2417 C C . TYR A 1 318 ? -13.228 5.686 -8.975 1.00 93.31 318 TYR A C 1
ATOM 2419 O O . TYR A 1 318 ? -14.222 5.460 -8.294 1.00 93.31 318 TYR A O 1
ATOM 2427 N N . VAL A 1 319 ? -11.999 5.790 -8.457 1.00 95.25 319 VAL A N 1
ATOM 2428 C CA . VAL A 1 319 ? -11.714 5.590 -7.024 1.00 95.25 319 VAL A CA 1
ATOM 2429 C C . VAL A 1 319 ? -12.531 6.559 -6.167 1.00 95.25 319 VAL A C 1
ATOM 2431 O O . VAL A 1 319 ? -13.280 6.134 -5.290 1.00 95.25 319 VAL A O 1
ATOM 2434 N N . GLU A 1 320 ? -12.498 7.859 -6.489 1.00 96.88 320 GLU A N 1
ATOM 2435 C CA . GLU A 1 320 ? -13.277 8.869 -5.765 1.00 96.88 320 GLU A CA 1
ATOM 2436 C C . GLU A 1 320 ? -14.786 8.577 -5.810 1.00 96.88 320 GLU A C 1
ATOM 2438 O O . GLU A 1 320 ? -15.502 8.846 -4.840 1.00 96.88 320 GLU A O 1
ATOM 2443 N N . TYR A 1 321 ? -15.284 8.040 -6.931 1.00 97.12 321 TYR A N 1
ATOM 2444 C CA . TYR A 1 321 ? -16.678 7.634 -7.076 1.00 97.12 321 TYR A CA 1
ATOM 2445 C C . TYR A 1 321 ? -17.011 6.456 -6.156 1.00 97.12 321 TYR A C 1
ATOM 2447 O O . TYR A 1 321 ? -17.948 6.590 -5.365 1.00 97.12 321 TYR A O 1
ATOM 2455 N N . GLU A 1 322 ? -16.256 5.355 -6.217 1.00 97.00 322 GLU A N 1
ATOM 2456 C CA . GLU A 1 322 ? -16.527 4.129 -5.452 1.00 97.00 322 GLU A CA 1
ATOM 2457 C C . GLU A 1 322 ? -16.430 4.356 -3.943 1.00 97.00 322 GLU A C 1
ATOM 2459 O O . GLU A 1 322 ? -17.350 3.996 -3.198 1.00 97.00 322 GLU A O 1
ATOM 2464 N N . GLU A 1 323 ? -15.395 5.062 -3.486 1.00 97.75 323 GLU A N 1
ATOM 2465 C CA . GLU A 1 323 ? -15.257 5.466 -2.086 1.00 97.75 323 GLU A CA 1
ATOM 2466 C C . GLU A 1 323 ? -16.439 6.339 -1.646 1.00 97.75 323 GLU A C 1
ATOM 2468 O O . GLU A 1 323 ? -17.077 6.094 -0.614 1.00 97.75 323 GLU A O 1
ATOM 2473 N N . THR A 1 324 ? -16.803 7.339 -2.454 1.00 97.88 324 THR A N 1
ATOM 2474 C CA . THR A 1 324 ? -17.902 8.251 -2.124 1.00 97.88 324 THR A CA 1
ATOM 2475 C C . THR A 1 324 ? -19.245 7.524 -2.033 1.00 97.88 324 THR A C 1
ATOM 2477 O O . THR A 1 324 ? -19.983 7.740 -1.064 1.00 97.88 324 THR A O 1
ATOM 2480 N N . VAL A 1 325 ? -19.601 6.686 -3.013 1.00 97.06 325 VAL A N 1
ATOM 2481 C CA . VAL A 1 325 ? -20.891 5.972 -3.004 1.00 97.06 325 VAL A CA 1
ATOM 2482 C C . VAL A 1 325 ? -20.945 4.914 -1.908 1.00 97.06 325 VAL A C 1
ATOM 2484 O O . VAL A 1 325 ? -22.004 4.729 -1.302 1.00 97.06 325 VAL A O 1
ATOM 2487 N N . THR A 1 326 ? -19.817 4.287 -1.576 1.00 97.06 326 THR A N 1
ATOM 2488 C CA . THR A 1 326 ? -19.721 3.312 -0.485 1.00 97.06 326 THR A CA 1
ATOM 2489 C C . THR A 1 326 ? -19.976 3.972 0.860 1.00 97.06 326 THR A C 1
ATOM 2491 O O . THR A 1 326 ? -20.894 3.571 1.578 1.00 97.06 326 THR A O 1
ATOM 2494 N N . TYR A 1 327 ? -19.286 5.070 1.180 1.00 97.38 327 TYR A N 1
ATOM 2495 C CA . TYR A 1 327 ? -19.528 5.767 2.445 1.00 97.38 327 TYR A CA 1
ATOM 2496 C C . TYR A 1 327 ? -20.921 6.405 2.527 1.00 97.38 327 TYR A C 1
ATOM 2498 O O . TYR A 1 327 ? -21.514 6.446 3.609 1.00 97.38 327 TYR A O 1
ATOM 2506 N N . GLN A 1 328 ? -21.492 6.864 1.407 1.00 96.06 328 GLN A N 1
ATOM 2507 C CA . GLN A 1 328 ? -22.893 7.301 1.361 1.00 96.06 328 GLN A CA 1
ATOM 2508 C C . GLN A 1 328 ? -23.860 6.144 1.640 1.00 96.06 328 GLN A C 1
ATOM 2510 O O . GLN A 1 328 ? -24.812 6.310 2.409 1.00 96.06 328 GLN A O 1
ATOM 2515 N N . THR A 1 329 ? -23.596 4.971 1.065 1.00 95.94 329 THR A N 1
ATOM 2516 C CA . THR A 1 329 ? -24.380 3.752 1.281 1.00 95.94 329 THR A CA 1
ATOM 2517 C C . THR A 1 329 ? -24.303 3.324 2.739 1.00 95.94 329 THR A C 1
ATOM 2519 O O . THR A 1 329 ? -25.337 3.185 3.391 1.00 95.94 329 THR A O 1
ATOM 2522 N N . PHE A 1 330 ? -23.103 3.222 3.305 1.00 95.31 330 PHE A N 1
ATOM 2523 C CA . PHE A 1 330 ? -22.908 2.874 4.709 1.00 95.31 330 PHE A CA 1
ATOM 2524 C C . PHE A 1 330 ? -23.599 3.867 5.646 1.00 95.31 330 PHE A C 1
ATOM 2526 O O . PHE A 1 330 ? -24.295 3.456 6.578 1.00 95.31 330 PHE A O 1
ATOM 2533 N N . LYS A 1 331 ? -23.515 5.175 5.366 1.00 94.06 331 LYS A N 1
ATOM 2534 C CA . LYS A 1 331 ? -24.246 6.189 6.137 1.00 94.06 331 LYS A CA 1
ATOM 2535 C C . LYS A 1 331 ? -25.762 5.989 6.062 1.00 94.06 331 LYS A C 1
ATOM 2537 O O . LYS A 1 331 ? -26.441 6.114 7.083 1.00 94.06 331 LYS A O 1
ATOM 2542 N N . ALA A 1 332 ? -26.301 5.670 4.887 1.00 93.62 332 ALA A N 1
ATOM 2543 C CA . ALA A 1 332 ? -27.727 5.407 4.712 1.00 93.62 332 ALA A CA 1
ATOM 2544 C C . ALA A 1 332 ? -28.183 4.140 5.460 1.00 93.62 332 ALA A C 1
ATOM 2546 O O . ALA A 1 332 ? -29.257 4.141 6.066 1.00 93.62 332 ALA A O 1
ATOM 2547 N N . GLN A 1 333 ? -27.357 3.089 5.465 1.00 91.69 333 GLN A N 1
ATOM 2548 C CA . GLN A 1 333 ? -27.672 1.804 6.095 1.00 91.69 333 GLN A CA 1
ATOM 2549 C C . GLN A 1 333 ? -27.508 1.823 7.620 1.00 91.69 333 GLN A C 1
ATOM 2551 O O . GLN A 1 333 ? -28.344 1.264 8.329 1.00 91.69 333 GLN A O 1
ATOM 2556 N N . MET A 1 334 ? -26.477 2.494 8.140 1.00 89.25 334 MET A N 1
ATOM 2557 C CA . MET A 1 334 ? -26.148 2.506 9.576 1.00 89.25 334 MET A CA 1
ATOM 2558 C C . MET A 1 334 ? -26.684 3.739 10.321 1.00 89.25 334 MET A C 1
ATOM 2560 O O . MET A 1 334 ? -26.680 3.786 11.554 1.00 89.25 334 MET A O 1
ATOM 2564 N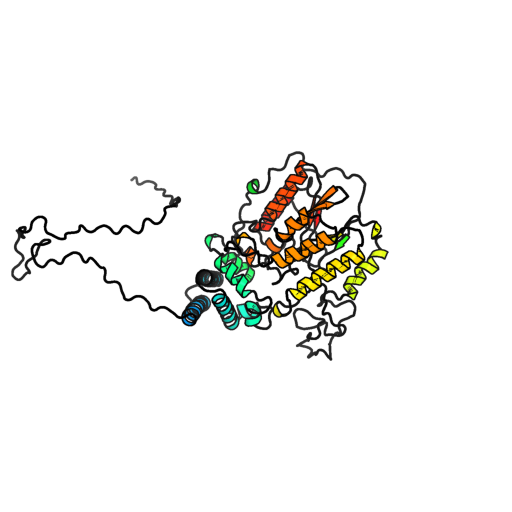 N . LYS A 1 335 ? -27.211 4.733 9.591 1.00 81.19 335 LYS A N 1
ATOM 2565 C CA . LYS A 1 335 ? -27.842 5.959 10.109 1.00 81.19 335 LYS A CA 1
ATOM 2566 C C . LYS A 1 335 ? -26.951 6.720 11.106 1.00 81.19 335 LYS A C 1
ATOM 2568 O O . LYS A 1 335 ? -26.074 7.491 10.709 1.00 81.19 335 LYS A O 1
ATOM 2573 N N . ASN A 1 336 ? -27.221 6.553 12.401 1.00 82.25 336 ASN A N 1
ATOM 2574 C CA . ASN A 1 336 ? -26.580 7.293 13.488 1.00 82.25 336 ASN A CA 1
ATOM 2575 C C . ASN A 1 336 ? -25.415 6.530 14.127 1.00 82.25 336 ASN A C 1
ATOM 2577 O O . ASN A 1 336 ? -24.670 7.145 14.884 1.00 82.25 336 ASN A O 1
ATOM 2581 N N . SER A 1 337 ? -25.258 5.232 13.845 1.00 89.81 337 SER A N 1
ATOM 2582 C CA . SER A 1 337 ? -24.124 4.464 14.363 1.00 89.81 337 SER A CA 1
ATOM 2583 C C . SER A 1 337 ? -22.836 4.943 13.671 1.00 89.81 337 SER A C 1
ATOM 2585 O O . SER A 1 337 ? -22.827 5.063 12.437 1.00 89.81 337 SER A O 1
ATOM 2587 N N . PRO A 1 338 ? -21.779 5.307 14.422 1.00 95.44 338 PRO A N 1
ATOM 2588 C CA . PRO A 1 338 ? -20.525 5.742 13.828 1.00 95.44 338 PRO A CA 1
ATOM 2589 C C . PRO A 1 338 ? -19.798 4.567 13.168 1.00 95.44 338 PRO A C 1
ATOM 2591 O O . PRO A 1 338 ? -19.888 3.428 13.631 1.00 95.44 338 PRO A O 1
ATOM 2594 N N . ILE A 1 339 ? -19.073 4.860 12.088 1.00 97.94 339 ILE A N 1
ATOM 2595 C CA . ILE A 1 339 ? -18.283 3.880 11.340 1.00 97.94 339 ILE A CA 1
ATOM 2596 C C . ILE A 1 339 ? -16.828 4.328 11.368 1.00 97.94 339 ILE A C 1
ATOM 2598 O O . ILE A 1 339 ? -16.493 5.384 10.835 1.00 97.94 339 ILE A O 1
ATOM 2602 N N . TYR A 1 340 ? -15.975 3.530 11.997 1.00 98.56 340 TYR A N 1
ATOM 2603 C CA . TYR A 1 340 ? -14.541 3.777 12.069 1.00 98.56 340 TYR A CA 1
ATOM 2604 C C . TYR A 1 340 ? -13.845 2.963 10.984 1.00 98.56 340 TYR A C 1
ATOM 2606 O O . TYR A 1 340 ? -13.770 1.739 11.076 1.00 98.56 340 TYR A O 1
ATOM 2614 N N . ALA A 1 341 ? -13.394 3.649 9.938 1.00 98.19 341 ALA A N 1
ATOM 2615 C CA . ALA A 1 341 ? -12.793 3.032 8.764 1.00 98.19 341 ALA A CA 1
ATOM 2616 C C . ALA A 1 341 ? -11.254 3.092 8.768 1.00 98.19 341 ALA A C 1
ATOM 2618 O O . ALA A 1 341 ? -10.660 3.939 9.444 1.00 98.19 341 ALA A O 1
ATOM 2619 N N . THR A 1 342 ? -10.628 2.222 7.982 1.00 97.88 342 THR A N 1
ATOM 2620 C CA . THR A 1 342 ? -9.235 2.328 7.517 1.00 97.88 342 THR A CA 1
ATOM 2621 C C . THR A 1 342 ? -9.183 2.172 5.993 1.00 97.88 342 THR A C 1
ATOM 2623 O O . THR A 1 342 ? -10.199 1.827 5.392 1.00 97.88 342 THR A O 1
ATOM 2626 N N . LEU A 1 343 ? -8.031 2.462 5.389 1.00 96.19 343 LEU A N 1
ATOM 2627 C CA . LEU A 1 343 ? -7.773 2.227 3.965 1.00 96.19 343 LEU A CA 1
ATOM 2628 C C . LEU A 1 343 ? -7.364 0.770 3.746 1.00 96.19 343 LEU A C 1
ATOM 2630 O O . LEU A 1 343 ? -6.614 0.234 4.569 1.00 96.19 343 LEU A O 1
ATOM 2634 N N . GLY A 1 344 ? -7.824 0.182 2.643 1.00 97.38 344 GLY A N 1
ATOM 2635 C CA . GLY A 1 344 ? -7.257 -1.039 2.072 1.00 97.38 344 GLY A CA 1
ATOM 2636 C C . GLY A 1 344 ? -6.322 -0.771 0.894 1.00 97.38 344 GLY A C 1
ATOM 2637 O O . GLY A 1 344 ? -6.162 0.382 0.486 1.00 97.38 344 GLY A O 1
ATOM 2638 N N . ASN A 1 345 ? -5.677 -1.817 0.369 1.00 96.31 345 ASN A N 1
ATOM 2639 C CA . ASN A 1 345 ? -4.695 -1.652 -0.704 1.00 96.31 345 ASN A CA 1
ATOM 2640 C C . ASN A 1 345 ? -5.350 -1.223 -2.024 1.00 96.31 345 ASN A C 1
ATOM 2642 O O . ASN A 1 345 ? -4.740 -0.463 -2.777 1.00 96.31 345 ASN A O 1
ATOM 2646 N N . HIS A 1 346 ? -6.601 -1.610 -2.282 1.00 96.12 346 HIS A N 1
ATOM 2647 C CA . HIS A 1 346 ? -7.329 -1.173 -3.479 1.00 96.12 346 HIS A CA 1
ATOM 2648 C C . HIS A 1 346 ? -7.820 0.281 -3.396 1.00 96.12 346 HIS A C 1
ATOM 2650 O O . HIS A 1 346 ? -8.161 0.887 -4.411 1.00 96.12 346 HIS A O 1
ATOM 2656 N N . ASP A 1 347 ? -7.782 0.901 -2.213 1.00 94.06 347 ASP A N 1
ATOM 2657 C CA . ASP A 1 347 ? -8.221 2.283 -1.983 1.00 94.06 347 ASP A CA 1
ATOM 2658 C C . ASP A 1 347 ? -7.120 3.293 -2.371 1.00 94.06 347 ASP A C 1
ATOM 2660 O O . ASP A 1 347 ? -6.745 4.190 -1.611 1.00 94.06 347 ASP A O 1
ATOM 2664 N N . SER A 1 348 ? -6.519 3.135 -3.552 1.00 90.56 348 SER A N 1
ATOM 2665 C CA . SER A 1 348 ? -5.447 4.003 -4.046 1.00 90.56 348 SER A CA 1
ATOM 2666 C C . SER A 1 348 ? -5.346 3.997 -5.576 1.00 90.56 348 SER A C 1
ATOM 2668 O O . SER A 1 348 ? -5.994 3.218 -6.268 1.00 90.56 348 SER A O 1
ATOM 2670 N N . LEU A 1 349 ? -4.576 4.943 -6.124 1.00 90.50 349 LEU A N 1
ATOM 2671 C CA . LEU A 1 349 ? -4.225 4.967 -7.545 1.00 90.50 349 LEU A CA 1
ATOM 2672 C C . LEU A 1 349 ? -2.776 5.447 -7.724 1.00 90.50 349 LEU A C 1
ATOM 2674 O O . LEU A 1 349 ? -2.502 6.623 -7.434 1.00 90.50 349 LEU A O 1
ATOM 2678 N N . PRO A 1 350 ? -1.871 4.615 -8.272 1.00 91.00 350 PRO A N 1
ATOM 2679 C CA . PRO A 1 350 ? -2.053 3.195 -8.618 1.00 91.00 350 PRO A CA 1
ATOM 2680 C C . PRO A 1 350 ? -2.414 2.337 -7.402 1.00 91.00 350 PRO A C 1
ATOM 2682 O O . PRO A 1 350 ? -2.208 2.792 -6.276 1.00 91.00 350 PRO A O 1
ATOM 2685 N N . GLU A 1 351 ? -2.955 1.143 -7.639 1.00 89.56 351 GLU A N 1
ATOM 2686 C CA . GLU A 1 351 ? -3.342 0.208 -6.577 1.00 89.56 351 GLU A CA 1
ATOM 2687 C C . GLU A 1 351 ? -2.166 -0.078 -5.624 1.00 89.56 351 GLU A C 1
ATOM 2689 O O . GLU A 1 351 ? -1.005 -0.080 -6.033 1.00 89.56 351 GLU A O 1
ATOM 2694 N N . ALA A 1 352 ? -2.454 -0.287 -4.339 1.00 92.31 352 ALA A N 1
ATOM 2695 C CA . ALA A 1 352 ? -1.535 -0.550 -3.230 1.00 92.31 352 ALA A CA 1
ATOM 2696 C C . ALA A 1 352 ? -0.474 0.531 -2.936 1.00 92.31 352 ALA A C 1
ATOM 2698 O O . ALA A 1 352 ? 0.225 0.464 -1.917 1.00 92.31 352 ALA A O 1
ATOM 2699 N N . LEU A 1 353 ? -0.298 1.536 -3.794 1.00 93.31 353 LEU A N 1
ATOM 2700 C CA . LEU A 1 353 ? 0.812 2.472 -3.683 1.00 93.31 353 LEU A CA 1
ATOM 2701 C C . LEU A 1 353 ? 0.509 3.586 -2.679 1.00 93.31 353 LEU A C 1
ATOM 2703 O O . LEU A 1 353 ? -0.402 4.391 -2.838 1.00 93.31 353 LEU A O 1
ATOM 2707 N N . ASN A 1 354 ? 1.382 3.708 -1.678 1.00 93.69 354 ASN A N 1
ATOM 2708 C CA . ASN A 1 354 ? 1.393 4.828 -0.743 1.00 93.69 354 ASN A CA 1
ATOM 2709 C C . ASN A 1 354 ? 2.838 5.279 -0.511 1.00 93.69 354 ASN A C 1
ATOM 2711 O O . ASN A 1 354 ? 3.697 4.502 -0.092 1.00 93.69 354 ASN A O 1
ATOM 2715 N N . THR A 1 355 ? 3.132 6.558 -0.747 1.00 90.62 355 THR A N 1
ATOM 2716 C CA . THR A 1 355 ? 4.499 7.088 -0.608 1.00 90.62 355 THR A CA 1
ATOM 2717 C C . THR A 1 355 ? 4.733 7.714 0.771 1.00 90.62 355 THR A C 1
ATOM 2719 O O . THR A 1 355 ? 4.006 8.641 1.144 1.00 90.62 355 THR A O 1
ATOM 2722 N N . PRO A 1 356 ? 5.788 7.318 1.514 1.00 89.44 356 PRO A N 1
ATOM 2723 C CA . PRO A 1 356 ? 6.224 8.044 2.703 1.00 89.44 356 PRO A CA 1
ATOM 2724 C C . PRO A 1 356 ? 6.618 9.485 2.363 1.00 89.44 356 PRO A C 1
ATOM 2726 O O . PRO A 1 356 ? 7.338 9.733 1.396 1.00 89.44 356 PRO A O 1
ATOM 2729 N N . ASN A 1 357 ? 6.257 10.449 3.211 1.00 85.56 357 ASN A N 1
ATOM 2730 C CA . ASN A 1 357 ? 6.600 11.862 2.996 1.00 85.56 357 ASN A CA 1
ATOM 2731 C C . ASN A 1 357 ? 8.122 12.112 2.870 1.00 85.56 357 ASN A C 1
ATOM 2733 O O . ASN A 1 357 ? 8.525 13.099 2.260 1.00 85.56 357 ASN A O 1
ATOM 2737 N N . LEU A 1 358 ? 8.970 11.208 3.386 1.00 82.38 358 LEU A N 1
ATOM 2738 C CA . LEU A 1 358 ? 10.438 11.245 3.261 1.00 82.38 358 LEU A CA 1
ATOM 2739 C C . LEU A 1 358 ? 10.962 11.038 1.826 1.00 82.38 358 LEU A C 1
ATOM 2741 O O . LEU A 1 358 ? 12.104 11.401 1.518 1.00 82.38 358 LEU A O 1
ATOM 2745 N N . ILE A 1 359 ? 10.165 10.440 0.938 1.00 80.56 359 ILE A N 1
ATOM 2746 C CA . ILE A 1 359 ? 10.551 10.245 -0.465 1.00 80.56 359 ILE A CA 1
ATOM 2747 C C . ILE A 1 359 ? 10.446 11.566 -1.247 1.00 80.56 359 ILE A C 1
ATOM 2749 O O . ILE A 1 359 ? 11.267 11.809 -2.136 1.00 80.56 359 ILE A O 1
ATOM 2753 N N . ASN A 1 360 ? 9.565 12.486 -0.840 1.00 70.00 360 ASN A N 1
ATOM 2754 C CA . ASN A 1 360 ? 9.392 13.790 -1.484 1.00 70.00 360 ASN A CA 1
ATOM 2755 C C . ASN A 1 360 ? 10.607 14.706 -1.236 1.00 70.00 360 ASN A C 1
ATOM 2757 O O . ASN A 1 360 ? 10.763 15.315 -0.181 1.00 70.00 360 ASN A O 1
ATOM 2761 N N . ASN A 1 361 ? 11.491 14.805 -2.234 1.00 53.91 361 ASN A N 1
ATOM 2762 C CA . ASN A 1 361 ? 12.759 15.548 -2.161 1.00 53.91 361 ASN A CA 1
ATOM 2763 C C . ASN A 1 361 ? 12.646 17.060 -2.403 1.00 53.91 361 ASN A C 1
ATOM 2765 O O . ASN A 1 361 ? 13.620 17.786 -2.197 1.00 53.91 361 ASN A O 1
ATOM 2769 N N . SER A 1 362 ? 11.506 17.555 -2.879 1.00 52.19 362 SER A N 1
ATOM 2770 C CA . SER A 1 362 ? 11.349 18.973 -3.202 1.00 52.19 362 SER A CA 1
ATOM 2771 C C . SER A 1 362 ? 10.566 19.703 -2.123 1.00 52.19 362 SER A C 1
ATOM 2773 O O . SER A 1 362 ? 9.427 19.352 -1.816 1.00 52.19 362 SER A O 1
ATOM 2775 N N . THR A 1 363 ? 11.145 20.790 -1.618 1.00 43.00 363 THR A N 1
ATOM 2776 C CA . THR A 1 363 ? 10.431 21.794 -0.831 1.00 43.00 363 THR A CA 1
ATOM 2777 C C . THR A 1 363 ? 9.262 22.340 -1.658 1.00 43.00 363 THR A C 1
ATOM 2779 O O . THR A 1 363 ? 9.477 23.154 -2.555 1.00 43.00 363 THR A O 1
ATOM 2782 N N . GLY A 1 364 ? 8.039 21.876 -1.388 1.00 45.59 364 GLY A N 1
ATOM 2783 C CA . GLY A 1 364 ? 6.811 22.417 -1.982 1.00 45.59 364 GLY A CA 1
ATOM 2784 C C . GLY A 1 364 ? 5.955 21.461 -2.819 1.00 45.59 364 GLY A C 1
ATOM 2785 O O . GLY A 1 364 ? 4.918 21.908 -3.297 1.00 45.59 364 GLY A O 1
ATOM 2786 N N . GLN A 1 365 ? 6.324 20.186 -2.991 1.00 52.84 365 GLN A N 1
ATOM 2787 C CA . GLN A 1 365 ? 5.399 19.189 -3.556 1.00 52.84 365 GLN A CA 1
ATOM 2788 C C . GLN A 1 365 ? 4.620 18.500 -2.430 1.00 52.84 365 GLN A C 1
ATOM 2790 O O . GLN A 1 365 ? 5.214 18.016 -1.466 1.00 52.84 365 GLN A O 1
ATOM 2795 N N . SER A 1 366 ? 3.290 18.496 -2.539 1.00 67.69 366 SER A N 1
ATOM 2796 C CA . SER A 1 366 ? 2.416 17.667 -1.707 1.00 67.69 366 SER A CA 1
ATOM 2797 C C . SER A 1 366 ? 2.597 16.199 -2.082 1.00 67.69 366 SER A C 1
ATOM 2799 O O . SER A 1 366 ? 2.844 15.891 -3.247 1.00 67.69 366 SER A O 1
ATOM 2801 N N . ASN A 1 367 ? 2.449 15.303 -1.106 1.00 85.31 367 ASN A N 1
ATOM 2802 C CA . ASN A 1 367 ? 2.400 13.866 -1.353 1.00 85.31 367 ASN A CA 1
ATOM 2803 C C . ASN A 1 367 ? 1.370 13.564 -2.453 1.00 85.31 367 ASN A C 1
ATOM 2805 O O . ASN A 1 367 ? 0.253 14.082 -2.414 1.00 85.31 367 ASN A O 1
ATOM 2809 N N . VAL A 1 368 ? 1.764 12.777 -3.457 1.00 86.12 368 VAL A N 1
ATOM 2810 C CA . VAL A 1 368 ? 0.943 12.563 -4.658 1.00 86.12 368 VAL A CA 1
ATOM 2811 C C . VAL A 1 368 ? -0.358 11.825 -4.338 1.00 86.12 368 VAL A C 1
ATOM 2813 O O . VAL A 1 368 ? -1.332 11.997 -5.055 1.00 86.12 368 VAL A O 1
ATOM 2816 N N . PHE A 1 369 ? -0.399 11.094 -3.220 1.00 91.75 369 PHE A N 1
ATOM 2817 C CA . PHE A 1 369 ? -1.570 10.376 -2.711 1.00 91.75 369 PHE A CA 1
ATOM 2818 C C . PHE A 1 369 ? -2.422 11.218 -1.745 1.00 91.75 369 PHE A C 1
ATOM 2820 O O . PHE A 1 369 ? -3.460 10.767 -1.268 1.00 91.75 369 PHE A O 1
ATOM 2827 N N . SER A 1 370 ? -2.040 12.476 -1.467 1.00 91.69 370 SER A N 1
ATOM 2828 C CA . SER A 1 370 ? -2.804 13.354 -0.568 1.00 91.69 370 SER A CA 1
ATOM 2829 C C . SER A 1 370 ? -4.234 13.614 -1.033 1.00 91.69 370 SER A C 1
ATOM 2831 O O . SER A 1 370 ? -5.070 13.934 -0.193 1.00 91.69 370 SER A O 1
ATOM 2833 N N . TRP A 1 371 ? -4.536 13.513 -2.333 1.00 94.12 371 TRP A N 1
ATOM 2834 C CA . TRP A 1 371 ? -5.913 13.655 -2.814 1.00 94.12 371 TRP A CA 1
ATOM 2835 C C . TRP A 1 371 ? -6.836 12.635 -2.132 1.00 94.12 371 TRP A C 1
ATOM 2837 O O . TRP A 1 371 ? -7.903 13.037 -1.665 1.00 94.12 371 TRP A O 1
ATOM 2847 N N . ASN A 1 372 ? -6.384 11.383 -1.957 1.00 95.75 372 ASN A N 1
ATOM 2848 C CA . ASN A 1 372 ? -7.220 10.348 -1.366 1.00 95.75 372 ASN A CA 1
ATOM 2849 C C . ASN A 1 372 ? -7.372 10.539 0.150 1.00 95.75 372 ASN A C 1
ATOM 2851 O O . ASN A 1 372 ? -8.478 10.627 0.683 1.00 95.75 372 ASN A O 1
ATOM 2855 N N . TYR A 1 373 ? -6.265 10.768 0.864 1.00 96.06 373 TYR A N 1
ATOM 2856 C CA . TYR A 1 373 ? -6.330 11.034 2.308 1.00 96.06 373 TYR A CA 1
ATOM 2857 C C . TYR A 1 373 ? -7.223 12.244 2.632 1.00 96.06 373 TYR A C 1
ATOM 2859 O O . TYR A 1 373 ? -7.909 12.261 3.657 1.00 96.06 373 TYR A O 1
ATOM 2867 N N . ASN A 1 374 ? -7.247 13.258 1.758 1.00 96.94 374 ASN A N 1
ATOM 2868 C CA . ASN A 1 374 ? -8.140 14.409 1.883 1.00 96.94 374 ASN A CA 1
ATOM 2869 C C . ASN A 1 374 ? -9.607 14.033 1.636 1.00 96.94 374 ASN A C 1
ATOM 2871 O O . ASN A 1 374 ? -10.473 14.508 2.374 1.00 96.94 374 ASN A O 1
ATOM 2875 N N . LEU A 1 375 ? -9.895 13.203 0.628 1.00 97.62 375 LEU A N 1
ATOM 2876 C CA . LEU A 1 375 ? -11.245 12.722 0.341 1.00 97.62 375 LEU A CA 1
ATOM 2877 C C . LEU A 1 375 ? -11.801 11.923 1.525 1.00 97.62 375 LEU A C 1
ATOM 2879 O O . LEU A 1 375 ? -12.831 12.302 2.091 1.00 97.62 375 LEU A O 1
ATOM 2883 N N . LEU A 1 376 ? -11.089 10.879 1.946 1.00 97.56 376 LEU A N 1
ATOM 2884 C CA . LEU A 1 376 ? -11.514 9.973 3.011 1.00 97.56 376 LEU A CA 1
ATOM 2885 C C . LEU A 1 376 ? -11.712 10.699 4.338 1.00 97.56 376 LEU A C 1
ATOM 2887 O O . LEU A 1 376 ? -12.788 10.630 4.934 1.00 97.56 376 LEU A O 1
ATOM 2891 N N . SER A 1 377 ? -10.723 11.487 4.764 1.00 98.06 377 SER A N 1
ATOM 2892 C CA . SER A 1 377 ? -10.828 12.244 6.015 1.00 98.06 377 SER A CA 1
ATOM 2893 C C . SER A 1 377 ? -11.987 13.250 5.993 1.00 98.06 377 SER A C 1
ATOM 2895 O O . SER A 1 377 ? -12.678 13.419 7.002 1.00 98.06 377 SER A O 1
ATOM 2897 N N . SER A 1 378 ? -12.271 13.862 4.837 1.00 98.31 378 SER A N 1
ATOM 2898 C CA . SER A 1 378 ? -13.424 14.751 4.659 1.00 98.31 378 SER A CA 1
ATOM 2899 C C . SER A 1 378 ? -14.755 14.000 4.727 1.00 98.31 378 SER A C 1
ATOM 2901 O O . SER A 1 378 ? -15.703 14.501 5.336 1.00 98.31 378 SER A O 1
ATOM 2903 N N . LEU A 1 379 ? -14.850 12.807 4.132 1.00 97.81 379 LEU A N 1
ATOM 2904 C CA . LEU A 1 379 ? -16.048 11.965 4.196 1.00 97.81 379 LEU A CA 1
ATOM 2905 C C . LEU A 1 379 ? -16.318 11.496 5.631 1.00 97.81 379 LEU A C 1
ATOM 2907 O O . LEU A 1 379 ? -17.445 11.632 6.117 1.00 97.81 379 LEU A O 1
ATOM 2911 N N . TRP A 1 380 ? -15.292 11.021 6.340 1.00 98.06 380 TRP A N 1
ATOM 2912 C CA . TRP A 1 380 ? -15.411 10.579 7.731 1.00 98.06 380 TRP A CA 1
ATOM 2913 C C . TRP A 1 380 ? -15.821 11.725 8.668 1.00 98.06 380 TRP A C 1
ATOM 2915 O O . TRP A 1 380 ? -16.735 11.560 9.484 1.00 98.06 380 TRP A O 1
ATOM 2925 N N . LEU A 1 381 ? -15.220 12.911 8.503 1.00 98.06 381 LEU A N 1
ATOM 2926 C CA . LEU A 1 381 ? -15.582 14.118 9.251 1.00 98.06 381 LEU A CA 1
ATOM 2927 C C . LEU A 1 381 ? -17.027 14.546 8.972 1.00 98.06 381 LEU A C 1
ATOM 2929 O O . LEU A 1 381 ? -17.808 14.779 9.894 1.00 98.06 381 LEU A O 1
ATOM 2933 N N . LYS A 1 382 ? -17.408 14.636 7.692 1.00 97.06 382 LYS A N 1
ATOM 2934 C CA . LYS A 1 382 ? -18.746 15.074 7.267 1.00 97.06 382 LYS A CA 1
ATOM 2935 C C . LYS A 1 382 ? -19.848 14.162 7.807 1.00 97.06 382 LYS A C 1
ATOM 2937 O O . LYS A 1 382 ? -20.938 14.643 8.117 1.00 97.06 382 LYS A O 1
ATOM 2942 N N . ASN A 1 383 ? -19.574 12.865 7.928 1.00 95.75 383 ASN A N 1
ATOM 2943 C CA . ASN A 1 383 ? -20.517 11.890 8.473 1.00 95.75 383 ASN A CA 1
ATOM 2944 C C . ASN A 1 383 ? -20.591 11.880 10.011 1.00 95.75 383 ASN A C 1
ATOM 2946 O O . ASN A 1 383 ? -21.470 11.204 10.563 1.00 95.75 383 ASN A O 1
ATOM 2950 N N . GLY A 1 384 ? -19.724 12.649 10.683 1.00 95.62 384 GLY A N 1
ATOM 2951 C CA . GLY A 1 384 ? -19.635 12.738 12.140 1.00 95.62 384 GLY A CA 1
ATOM 2952 C C . GLY A 1 384 ? -19.026 11.496 12.786 1.00 95.62 384 GLY A C 1
ATOM 2953 O O . GLY A 1 384 ? -19.322 11.215 13.944 1.00 95.62 384 GLY A O 1
ATOM 2954 N N . TRP A 1 385 ? -18.241 10.720 12.035 1.00 97.19 385 TRP A N 1
ATOM 2955 C CA . TRP A 1 385 ? -17.605 9.501 12.540 1.00 97.19 385 TRP A CA 1
ATOM 2956 C C . TRP A 1 385 ? -16.294 9.791 13.265 1.00 97.19 385 TRP A C 1
ATOM 2958 O O . TRP A 1 385 ? -15.966 9.105 14.227 1.00 97.19 385 TRP A O 1
ATOM 2968 N N . ILE A 1 386 ? -15.588 10.840 12.847 1.00 97.94 386 ILE A N 1
ATOM 2969 C CA . ILE A 1 386 ? -14.395 11.364 13.513 1.00 97.94 386 ILE A CA 1
ATOM 2970 C C . ILE A 1 386 ? -14.523 12.878 13.700 1.00 97.94 386 ILE A C 1
ATOM 2972 O O . ILE A 1 386 ? -15.310 13.533 13.011 1.00 97.94 386 ILE A O 1
ATOM 2976 N N . ASP A 1 387 ? -13.762 13.436 14.639 1.00 97.94 387 ASP A N 1
ATOM 2977 C CA . ASP A 1 387 ? -13.705 14.881 14.856 1.00 97.94 387 ASP A CA 1
ATOM 2978 C C . ASP A 1 387 ? -12.718 15.579 13.901 1.00 97.94 387 ASP A C 1
ATOM 2980 O O . ASP A 1 387 ? -12.036 14.956 13.083 1.00 97.94 387 ASP A O 1
ATOM 2984 N N . SER A 1 388 ? -12.658 16.910 13.984 1.00 98.06 388 SER A N 1
ATOM 2985 C CA . SER A 1 388 ? -11.797 17.719 13.119 1.00 98.06 388 SER A CA 1
ATOM 2986 C C . SER A 1 388 ? -10.302 17.496 13.353 1.00 98.06 388 SER A C 1
ATOM 2988 O O . SER A 1 388 ? -9.525 17.689 12.422 1.00 98.06 388 SER A O 1
ATOM 2990 N N . GLU A 1 389 ? -9.890 17.128 14.571 1.00 97.94 389 GLU A N 1
ATOM 2991 C CA . GLU A 1 389 ? -8.480 16.875 14.892 1.00 97.94 389 GLU A CA 1
ATOM 2992 C C . GLU A 1 389 ? -8.033 15.553 14.263 1.00 97.94 389 GLU A C 1
ATOM 2994 O O . GLU A 1 389 ? -7.029 15.515 13.552 1.00 97.94 389 GLU A O 1
ATOM 2999 N N . ALA A 1 390 ? -8.835 14.498 14.426 1.00 98.19 390 ALA A N 1
ATOM 3000 C CA . ALA A 1 390 ? -8.619 13.202 13.795 1.00 98.19 390 ALA A CA 1
ATOM 3001 C C . ALA A 1 390 ? -8.627 13.302 12.261 1.00 98.19 390 ALA A C 1
ATOM 3003 O O . ALA A 1 390 ? -7.746 12.743 11.610 1.00 98.19 390 ALA A O 1
ATOM 3004 N N . ALA A 1 391 ? -9.561 14.059 11.676 1.00 98.31 391 ALA A N 1
ATOM 3005 C CA . ALA A 1 391 ? -9.618 14.260 10.228 1.00 98.31 391 ALA A CA 1
ATOM 3006 C C . ALA A 1 391 ? -8.391 15.014 9.691 1.00 98.31 391 ALA A C 1
ATOM 3008 O O . ALA A 1 391 ? -7.809 14.616 8.683 1.00 98.31 391 ALA A O 1
ATOM 3009 N N . GLN A 1 392 ? -7.950 16.070 10.387 1.00 97.25 392 GLN A N 1
ATOM 3010 C CA . GLN A 1 392 ? -6.730 16.793 10.026 1.00 97.25 392 GLN A CA 1
ATOM 3011 C C . GLN A 1 392 ? -5.478 15.920 10.181 1.00 97.25 392 GLN A C 1
ATOM 3013 O O . GLN A 1 392 ? -4.522 16.062 9.416 1.00 97.25 392 GLN A O 1
ATOM 3018 N N . TYR A 1 393 ? -5.445 15.030 11.174 1.00 96.12 393 TYR A N 1
ATOM 3019 C CA . TYR A 1 393 ? -4.344 14.085 11.310 1.00 96.12 393 TYR A CA 1
ATOM 3020 C C . TYR A 1 393 ? -4.330 13.107 10.128 1.00 96.12 393 TYR A C 1
ATOM 3022 O O . TYR A 1 393 ? -3.304 13.020 9.452 1.00 96.12 393 TYR A O 1
ATOM 3030 N N . ALA A 1 394 ? -5.475 12.492 9.807 1.00 96.94 394 ALA A N 1
ATOM 3031 C CA . ALA A 1 394 ? -5.640 11.572 8.679 1.00 96.94 394 ALA A CA 1
ATOM 3032 C C . ALA A 1 394 ? -5.214 12.178 7.342 1.00 96.94 394 ALA A C 1
ATOM 3034 O O . ALA A 1 394 ? -4.443 11.557 6.612 1.00 96.94 394 ALA A O 1
ATOM 3035 N N . SER A 1 395 ? -5.617 13.415 7.043 1.00 95.19 395 SER A N 1
ATOM 3036 C CA . SER A 1 395 ? -5.251 14.075 5.784 1.00 95.19 395 SER A CA 1
ATOM 3037 C C . SER A 1 395 ? -3.735 14.248 5.598 1.00 95.19 395 SER A C 1
ATOM 3039 O O . SER A 1 395 ? -3.244 14.304 4.472 1.00 95.19 395 SER A O 1
ATOM 3041 N N . ASN A 1 396 ? -2.983 14.352 6.700 1.00 91.56 396 ASN A N 1
ATOM 3042 C CA . ASN A 1 396 ? -1.539 14.607 6.696 1.00 91.56 396 ASN A CA 1
ATOM 3043 C C . ASN A 1 396 ? -0.687 13.359 6.982 1.00 91.56 396 ASN A C 1
ATOM 3045 O O . ASN A 1 396 ? 0.517 13.374 6.719 1.00 91.56 396 ASN A O 1
ATOM 3049 N N . HIS A 1 397 ? -1.296 12.297 7.511 1.00 93.06 397 HIS A N 1
ATOM 3050 C CA . HIS A 1 397 ? -0.626 11.069 7.948 1.00 93.06 397 HIS A CA 1
ATOM 3051 C C . HIS A 1 397 ? -1.276 9.843 7.307 1.00 93.06 397 HIS A C 1
ATOM 3053 O O . HIS A 1 397 ? -1.611 8.868 7.973 1.00 93.06 397 HIS A O 1
ATOM 3059 N N . TYR A 1 398 ? -1.429 9.913 5.984 1.00 94.56 398 TYR A N 1
ATOM 3060 C CA . TYR A 1 398 ? -1.751 8.770 5.131 1.00 94.56 398 TYR A CA 1
ATOM 3061 C C . TYR A 1 398 ? -3.080 8.070 5.460 1.00 94.56 398 TYR A C 1
ATOM 3063 O O . TYR A 1 398 ? -3.186 6.852 5.368 1.00 94.56 398 TYR A O 1
ATOM 3071 N N . GLY A 1 399 ? -4.086 8.828 5.903 1.00 95.25 399 GLY A N 1
ATOM 3072 C CA . GLY A 1 399 ? -5.392 8.293 6.295 1.00 95.25 399 GLY A CA 1
ATOM 3073 C C . GLY A 1 399 ? -5.455 7.718 7.715 1.00 95.25 399 GLY A C 1
ATOM 3074 O O . GLY A 1 399 ? -6.535 7.349 8.167 1.00 95.25 399 GLY A O 1
ATOM 3075 N N . ALA A 1 400 ? -4.345 7.688 8.456 1.00 97.69 400 ALA A N 1
ATOM 3076 C CA . ALA A 1 400 ? -4.316 7.194 9.829 1.00 97.69 400 ALA A CA 1
ATOM 3077 C C . ALA A 1 400 ? -4.961 8.173 10.815 1.00 97.69 400 ALA A C 1
ATOM 3079 O O . ALA A 1 400 ? -4.826 9.385 10.672 1.00 97.69 400 ALA A O 1
ATOM 3080 N N . TYR A 1 401 ? -5.615 7.679 11.863 1.00 98.69 401 TYR A N 1
ATOM 3081 C CA . TYR A 1 401 ? -6.160 8.532 12.924 1.00 98.69 401 TYR A CA 1
ATOM 3082 C C . TYR A 1 401 ? -6.385 7.760 14.221 1.00 98.69 401 TYR A C 1
ATOM 3084 O O . TYR A 1 401 ? -6.355 6.532 14.263 1.00 98.69 401 TYR A O 1
ATOM 3092 N N . ALA A 1 402 ? -6.650 8.498 15.297 1.00 98.69 402 ALA A N 1
ATOM 3093 C CA . ALA A 1 402 ? -7.152 7.941 16.542 1.00 98.69 402 ALA A CA 1
ATOM 3094 C C . ALA A 1 402 ? -8.390 8.716 16.998 1.00 98.69 402 ALA A C 1
ATOM 3096 O O . ALA A 1 402 ? -8.453 9.936 16.865 1.00 98.69 402 ALA A O 1
ATOM 3097 N N . THR A 1 403 ? -9.379 8.015 17.544 1.00 98.44 403 THR A N 1
ATOM 3098 C CA . THR A 1 403 ? -10.605 8.628 18.071 1.00 98.44 403 THR A CA 1
ATOM 3099 C C . THR A 1 403 ? -11.151 7.828 19.249 1.00 98.44 403 THR A C 1
ATOM 3101 O O . THR A 1 403 ? -10.789 6.668 19.444 1.00 98.44 403 THR A O 1
ATOM 3104 N N . VAL A 1 404 ? -11.999 8.442 20.072 1.00 98.38 404 VAL A N 1
ATOM 3105 C CA . VAL A 1 404 ? -12.590 7.802 21.252 1.00 98.38 404 VAL A CA 1
ATOM 3106 C C . VAL A 1 404 ? -14.084 7.618 21.025 1.00 98.38 404 VAL A C 1
ATOM 3108 O O . VAL A 1 404 ? -14.815 8.573 20.773 1.00 98.38 404 VAL A O 1
ATOM 3111 N N . THR A 1 405 ? -14.534 6.373 21.131 1.00 97.31 405 THR A N 1
ATOM 3112 C CA . THR A 1 405 ? -15.951 6.005 21.040 1.00 97.31 405 THR A CA 1
ATOM 3113 C C . THR A 1 405 ? -16.752 6.571 22.213 1.00 97.31 405 THR A C 1
ATOM 3115 O O . THR A 1 405 ? -16.208 6.889 23.274 1.00 97.31 405 THR A O 1
ATOM 3118 N N . SER A 1 406 ? -18.080 6.608 22.086 1.00 94.50 406 SER A N 1
ATOM 3119 C CA . SER A 1 406 ? -18.964 7.007 23.195 1.00 94.50 406 SER A CA 1
ATOM 3120 C C . SER A 1 406 ? -18.852 6.107 24.439 1.00 94.50 406 SER A C 1
ATOM 3122 O O . SER A 1 406 ? -19.212 6.521 25.539 1.00 94.50 406 SER A O 1
ATOM 3124 N N . GLN A 1 407 ? -18.316 4.894 24.278 1.00 94.06 407 GLN A N 1
ATOM 3125 C CA . GLN A 1 407 ? -18.066 3.915 25.336 1.00 94.06 407 GLN A CA 1
ATOM 3126 C C . GLN A 1 407 ? -16.708 4.123 26.034 1.00 94.06 407 GLN A C 1
ATOM 3128 O O . GLN A 1 407 ? -16.385 3.395 26.969 1.00 94.06 407 GLN A O 1
ATOM 3133 N N . GLY A 1 408 ? -15.896 5.093 25.597 1.00 95.75 408 GLY A N 1
ATOM 3134 C CA . GLY A 1 408 ? -14.574 5.375 26.166 1.00 95.75 408 GLY A CA 1
ATOM 3135 C C . GLY A 1 408 ? -13.444 4.475 25.648 1.00 95.75 408 GLY A C 1
ATOM 3136 O O . GLY A 1 408 ? -12.298 4.648 26.065 1.00 95.75 408 GLY A O 1
ATOM 3137 N N . LEU A 1 409 ? -13.731 3.552 24.725 1.00 97.75 409 LEU A N 1
ATOM 3138 C CA . LEU A 1 409 ? -12.727 2.788 23.975 1.00 97.75 409 LEU A CA 1
ATOM 3139 C C . LEU A 1 409 ? -12.062 3.698 22.933 1.00 97.75 409 LEU A C 1
ATOM 3141 O O . LEU A 1 409 ? -12.775 4.408 22.219 1.00 97.75 409 LEU A O 1
ATOM 3145 N N . LYS A 1 410 ? -10.731 3.659 22.813 1.00 98.75 410 LYS A N 1
ATOM 3146 C CA . LYS A 1 410 ? -10.015 4.323 21.716 1.00 98.75 410 LYS A CA 1
ATOM 3147 C C . LYS A 1 410 ? -9.887 3.390 20.509 1.00 98.75 410 LYS A C 1
ATOM 3149 O O . LYS A 1 410 ? -9.470 2.246 20.662 1.00 98.75 410 LYS A O 1
ATOM 3154 N N . ILE A 1 411 ? -10.208 3.899 19.325 1.00 98.88 411 ILE A N 1
ATOM 3155 C CA . ILE A 1 411 ? -9.915 3.268 18.036 1.00 98.88 411 ILE A CA 1
ATOM 3156 C C . ILE A 1 411 ? -8.675 3.942 17.456 1.00 98.88 411 ILE A C 1
ATOM 3158 O O . ILE A 1 411 ? -8.618 5.172 17.415 1.00 98.88 411 ILE A O 1
ATOM 3162 N N . ILE A 1 412 ? -7.698 3.150 17.022 1.00 98.94 412 ILE A N 1
ATOM 3163 C CA . ILE A 1 412 ? -6.538 3.613 16.258 1.00 98.94 412 ILE A CA 1
ATOM 3164 C C . ILE A 1 412 ? -6.595 2.941 14.889 1.00 98.94 412 ILE A C 1
ATOM 3166 O O . ILE A 1 412 ? -6.518 1.718 14.802 1.00 98.94 412 ILE A O 1
ATOM 3170 N N . SER A 1 413 ? -6.734 3.750 13.846 1.00 98.75 413 SER A N 1
ATOM 3171 C CA . SER A 1 413 ? -6.708 3.326 12.450 1.00 98.75 413 SER A CA 1
ATOM 3172 C C . SER A 1 413 ? -5.320 3.579 11.873 1.00 98.75 413 SER A C 1
ATOM 3174 O O . SER A 1 413 ? -4.809 4.701 11.975 1.00 98.75 413 SER A O 1
ATOM 3176 N N . ILE A 1 414 ? -4.696 2.539 11.321 1.00 98.50 414 ILE A N 1
ATOM 3177 C CA . ILE A 1 414 ? -3.374 2.616 10.692 1.00 98.50 414 ILE A CA 1
ATOM 3178 C C . ILE A 1 414 ? -3.449 2.208 9.221 1.00 98.50 414 ILE A C 1
ATOM 3180 O O . ILE A 1 414 ? -4.130 1.246 8.870 1.00 98.50 414 ILE A O 1
ATOM 3184 N N . ASN A 1 415 ? -2.701 2.920 8.378 1.00 97.75 415 ASN A N 1
ATOM 3185 C CA . ASN A 1 415 ? -2.510 2.543 6.983 1.00 97.75 415 ASN A CA 1
ATOM 3186 C C . ASN A 1 415 ? -1.437 1.448 6.902 1.00 97.75 415 ASN A C 1
ATOM 3188 O O . ASN A 1 415 ? -0.253 1.687 7.161 1.00 97.75 415 ASN A O 1
ATOM 3192 N N . THR A 1 416 ? -1.889 0.239 6.593 1.00 97.25 416 THR A N 1
ATOM 3193 C CA . THR A 1 416 ? -1.081 -0.981 6.556 1.00 97.25 416 THR A CA 1
ATOM 3194 C C . THR A 1 416 ? -0.339 -1.172 5.235 1.00 97.25 416 THR A C 1
ATOM 3196 O O . THR A 1 416 ? 0.572 -1.995 5.169 1.00 97.25 416 THR A O 1
ATOM 3199 N N . ASP A 1 417 ? -0.609 -0.355 4.214 1.00 96.81 417 ASP A N 1
ATOM 3200 C CA . ASP A 1 417 ? 0.135 -0.406 2.949 1.00 96.81 417 ASP A CA 1
ATOM 3201 C C . ASP A 1 417 ? 1.613 -0.065 3.142 1.00 96.81 417 ASP A C 1
ATOM 3203 O O . ASP A 1 417 ? 2.441 -0.411 2.308 1.00 96.81 417 ASP A O 1
ATOM 3207 N N . PHE A 1 418 ? 1.996 0.561 4.260 1.00 96.00 418 PHE A N 1
ATOM 3208 C CA . PHE A 1 418 ? 3.399 0.813 4.619 1.00 96.00 418 PHE A CA 1
ATOM 3209 C C . PHE A 1 418 ? 4.171 -0.408 5.130 1.00 96.00 418 PHE A C 1
ATOM 3211 O O . PHE A 1 418 ? 5.348 -0.292 5.480 1.00 96.00 418 PHE A O 1
ATOM 3218 N N . TRP A 1 419 ? 3.543 -1.582 5.169 1.00 94.69 419 TRP A N 1
ATOM 3219 C CA . TRP A 1 419 ? 4.266 -2.849 5.253 1.00 94.69 419 TRP A CA 1
ATOM 3220 C C . TRP A 1 419 ? 3.952 -3.809 4.108 1.00 94.69 419 TRP A C 1
ATOM 3222 O O . TRP A 1 419 ? 4.635 -4.823 4.003 1.00 94.69 419 TRP A O 1
ATOM 3232 N N . TYR A 1 420 ? 2.952 -3.521 3.271 1.00 96.38 420 TYR A N 1
ATOM 3233 C CA . TYR A 1 420 ? 2.500 -4.411 2.203 1.00 96.38 420 TYR A CA 1
ATOM 3234 C C . TYR A 1 420 ? 3.552 -4.559 1.093 1.00 96.38 420 TYR A C 1
ATOM 3236 O O . TYR A 1 420 ? 4.192 -3.584 0.695 1.00 96.38 420 TYR A O 1
ATOM 3244 N N . THR A 1 421 ? 3.761 -5.775 0.595 1.00 94.88 421 THR A N 1
ATOM 3245 C CA . THR A 1 421 ? 4.775 -6.081 -0.425 1.00 94.88 421 THR A CA 1
ATOM 3246 C C . THR A 1 421 ? 4.449 -5.485 -1.792 1.00 94.88 421 THR A C 1
ATOM 3248 O O . THR A 1 421 ? 5.385 -5.148 -2.516 1.00 94.88 421 THR A O 1
ATOM 3251 N N . ALA A 1 422 ? 3.171 -5.278 -2.132 1.00 94.12 422 ALA A N 1
ATOM 3252 C CA . ALA A 1 422 ? 2.797 -4.635 -3.396 1.00 94.12 422 ALA A CA 1
ATOM 3253 C C . ALA A 1 422 ? 3.073 -3.120 -3.404 1.00 94.12 422 ALA A C 1
ATOM 3255 O O . ALA A 1 422 ? 3.281 -2.523 -4.460 1.00 94.12 422 ALA A O 1
ATOM 3256 N N . ASN A 1 423 ? 3.169 -2.480 -2.232 1.00 95.81 423 ASN A N 1
ATOM 3257 C CA . ASN A 1 423 ? 3.581 -1.084 -2.165 1.00 95.81 423 ASN A CA 1
ATOM 3258 C C . ASN A 1 423 ? 5.093 -0.962 -2.403 1.00 95.81 423 ASN A C 1
ATOM 3260 O O . ASN A 1 423 ? 5.910 -1.080 -1.482 1.00 95.81 423 ASN A O 1
ATOM 3264 N N . ILE A 1 424 ? 5.469 -0.644 -3.642 1.00 94.31 424 ILE A N 1
ATOM 3265 C CA . ILE A 1 424 ? 6.868 -0.548 -4.082 1.00 94.31 424 ILE A CA 1
ATOM 3266 C C . ILE A 1 424 ? 7.724 0.397 -3.220 1.00 94.31 424 ILE A C 1
ATOM 3268 O O . ILE A 1 424 ? 8.940 0.224 -3.111 1.00 94.31 424 ILE A O 1
ATOM 3272 N N . PHE A 1 425 ? 7.115 1.395 -2.570 1.00 94.69 425 PHE A N 1
ATOM 3273 C CA . PHE A 1 425 ? 7.834 2.357 -1.734 1.00 94.69 425 PHE A CA 1
ATOM 3274 C C . PHE A 1 425 ? 8.330 1.768 -0.411 1.00 94.69 425 PHE A C 1
ATOM 3276 O O . PHE A 1 425 ? 9.182 2.377 0.238 1.00 94.69 425 PHE A O 1
ATOM 3283 N N . ASN A 1 426 ? 7.878 0.571 -0.040 1.00 95.06 426 ASN A N 1
ATOM 3284 C CA . ASN A 1 426 ? 8.392 -0.149 1.121 1.00 95.06 426 ASN A CA 1
ATOM 3285 C C . ASN A 1 426 ? 9.780 -0.765 0.873 1.00 95.06 426 ASN A C 1
ATOM 3287 O O . ASN A 1 426 ? 10.479 -1.114 1.824 1.00 95.06 426 ASN A O 1
ATOM 3291 N N . PHE A 1 427 ? 10.232 -0.834 -0.385 1.00 94.69 427 PHE A N 1
ATOM 3292 C CA . PHE A 1 427 ? 11.591 -1.261 -0.741 1.00 94.69 427 PHE A CA 1
ATOM 3293 C C . PHE A 1 427 ? 12.635 -0.138 -0.634 1.00 94.69 427 PHE A C 1
ATOM 3295 O O . PHE A 1 427 ? 13.783 -0.325 -1.028 1.00 94.69 427 PHE A O 1
ATOM 3302 N N . PHE A 1 428 ? 12.263 1.029 -0.100 1.00 91.94 428 PHE A N 1
ATOM 3303 C CA . PHE A 1 428 ? 13.181 2.125 0.207 1.00 91.94 428 PHE A CA 1
ATOM 3304 C C . PHE A 1 428 ? 13.612 2.094 1.676 1.00 91.94 428 PHE A C 1
ATOM 3306 O O . PHE A 1 428 ? 12.771 2.070 2.572 1.00 91.94 428 PHE A O 1
ATOM 3313 N N . ASN A 1 429 ? 14.922 2.200 1.925 1.00 93.81 429 ASN A N 1
ATOM 3314 C CA . ASN A 1 429 ? 15.518 2.218 3.262 1.00 93.81 429 ASN A CA 1
ATOM 3315 C C . ASN A 1 429 ? 15.025 1.053 4.137 1.00 93.81 429 ASN A C 1
ATOM 3317 O O . ASN A 1 429 ? 14.534 1.255 5.249 1.00 93.81 429 ASN A O 1
ATOM 3321 N N . MET A 1 430 ? 15.191 -0.178 3.649 1.00 93.62 430 MET A N 1
ATOM 3322 C CA . MET A 1 430 ? 14.675 -1.386 4.314 1.00 93.62 430 MET A CA 1
ATOM 3323 C C . MET A 1 430 ? 15.307 -1.664 5.691 1.00 93.62 430 MET A C 1
ATOM 3325 O O . MET A 1 430 ? 14.817 -2.500 6.453 1.00 93.62 430 MET A O 1
ATOM 3329 N N . THR A 1 431 ? 16.383 -0.953 6.041 1.00 93.56 431 THR A N 1
ATOM 3330 C CA . THR A 1 431 ? 16.978 -0.937 7.387 1.00 93.56 431 THR A CA 1
ATOM 3331 C C . THR A 1 431 ? 16.216 -0.085 8.403 1.00 93.56 431 THR A C 1
ATOM 3333 O O . THR A 1 431 ? 16.565 -0.097 9.581 1.00 93.56 431 THR A O 1
ATOM 3336 N N . ASN A 1 432 ? 15.204 0.671 7.978 1.00 94.75 432 ASN A N 1
ATOM 3337 C CA . ASN A 1 432 ? 14.276 1.366 8.858 1.00 94.75 432 ASN A CA 1
ATOM 3338 C C . ASN A 1 432 ? 12.933 0.609 8.861 1.00 94.75 432 ASN A C 1
ATOM 3340 O O . ASN A 1 432 ? 12.305 0.517 7.809 1.00 94.75 432 ASN A O 1
ATOM 3344 N N . PRO A 1 433 ? 12.466 0.083 10.009 1.00 95.50 433 PRO A N 1
ATOM 3345 C CA . PRO A 1 433 ? 11.214 -0.669 10.069 1.00 95.50 433 PRO A CA 1
ATOM 3346 C C . PRO A 1 433 ? 9.962 0.226 10.015 1.00 95.50 433 PRO A C 1
ATOM 3348 O O . PRO A 1 433 ? 8.858 -0.300 9.976 1.00 95.50 433 PRO A O 1
ATOM 3351 N N . ASP A 1 434 ? 10.110 1.556 10.037 1.00 95.88 434 ASP A N 1
ATOM 3352 C CA . ASP A 1 434 ? 8.999 2.514 10.047 1.00 95.88 434 ASP A CA 1
ATOM 3353 C C . ASP A 1 434 ? 9.344 3.774 9.231 1.00 95.88 434 ASP A C 1
ATOM 3355 O O . ASP A 1 434 ? 9.515 4.878 9.751 1.00 95.88 434 ASP A O 1
ATOM 3359 N N . THR A 1 435 ? 9.509 3.617 7.916 1.00 93.25 435 THR A N 1
ATOM 3360 C CA . THR A 1 435 ? 9.848 4.734 7.012 1.00 93.25 435 THR A CA 1
ATOM 3361 C C . THR A 1 435 ? 8.730 5.767 6.883 1.00 93.25 435 THR A C 1
ATOM 3363 O O . THR A 1 435 ? 9.007 6.932 6.588 1.00 93.25 435 THR A O 1
ATOM 3366 N N . SER A 1 436 ? 7.477 5.377 7.119 1.00 93.62 436 SER A N 1
ATOM 3367 C CA . SER A 1 436 ? 6.322 6.277 7.088 1.00 93.62 436 SER A CA 1
ATOM 3368 C C . SER A 1 436 ? 6.086 6.999 8.416 1.00 93.62 436 SER A C 1
ATOM 3370 O O . SER A 1 436 ? 5.574 8.121 8.401 1.00 93.62 436 SER A O 1
ATOM 3372 N N . GLY A 1 437 ? 6.487 6.398 9.542 1.00 95.69 437 GLY A N 1
ATOM 3373 C CA . GLY A 1 437 ? 6.180 6.873 10.891 1.00 95.69 437 GLY A CA 1
ATOM 3374 C C . GLY A 1 437 ? 4.855 6.331 11.448 1.00 95.69 437 GLY A C 1
ATOM 3375 O O . GLY A 1 437 ? 4.420 6.776 12.514 1.00 95.69 437 GLY A O 1
ATOM 3376 N N . ILE A 1 438 ? 4.185 5.416 10.738 1.00 97.00 438 ILE A N 1
ATOM 3377 C CA . ILE A 1 438 ? 2.869 4.890 11.121 1.00 97.00 438 ILE A CA 1
ATOM 3378 C C . ILE A 1 438 ? 2.935 4.026 12.387 1.00 97.00 438 ILE A C 1
ATOM 3380 O O . ILE A 1 438 ? 2.046 4.099 13.239 1.00 97.00 438 ILE A O 1
ATOM 3384 N N . LEU A 1 439 ? 4.014 3.257 12.565 1.00 98.06 439 LEU A N 1
ATOM 3385 C CA . LEU A 1 439 ? 4.199 2.409 13.746 1.00 98.06 439 LEU A CA 1
ATOM 3386 C C . LEU A 1 439 ? 4.625 3.237 14.960 1.00 98.06 439 LEU A C 1
ATOM 3388 O O . LEU A 1 439 ? 4.183 2.980 16.081 1.00 98.06 439 LEU A O 1
ATOM 3392 N N . THR A 1 440 ? 5.399 4.297 14.734 1.00 98.00 440 THR A N 1
ATOM 3393 C CA . THR A 1 440 ? 5.700 5.319 15.740 1.00 98.00 440 THR A CA 1
ATOM 3394 C C . THR A 1 440 ? 4.426 6.025 16.199 1.00 98.00 440 THR A C 1
ATOM 3396 O O . THR A 1 440 ? 4.223 6.219 17.399 1.00 98.00 440 THR A O 1
ATOM 3399 N N . PHE A 1 441 ? 3.535 6.394 15.273 1.00 98.12 441 PHE A N 1
ATOM 3400 C CA . PHE A 1 441 ? 2.219 6.943 15.607 1.00 98.12 441 PHE A CA 1
ATOM 3401 C C . PHE A 1 441 ? 1.414 5.978 16.489 1.00 98.12 441 PHE A C 1
ATOM 3403 O O . PHE A 1 441 ? 0.960 6.376 17.566 1.00 98.12 441 PHE A O 1
ATOM 3410 N N . LEU A 1 442 ? 1.319 4.706 16.091 1.00 98.75 442 LEU A N 1
ATOM 3411 C CA . LEU A 1 442 ? 0.627 3.671 16.857 1.00 98.75 442 LEU A CA 1
ATOM 3412 C C . LEU A 1 442 ? 1.190 3.532 18.281 1.00 98.75 442 LEU A C 1
ATOM 3414 O O . LEU A 1 442 ? 0.433 3.592 19.252 1.00 98.75 442 LEU A O 1
ATOM 3418 N N . ALA A 1 443 ? 2.510 3.383 18.422 1.00 98.75 443 ALA A N 1
ATOM 3419 C CA . ALA A 1 443 ? 3.165 3.239 19.721 1.00 98.75 443 ALA A CA 1
ATOM 3420 C C . ALA A 1 443 ? 2.910 4.452 20.633 1.00 98.75 443 ALA A C 1
ATOM 3422 O O . ALA A 1 443 ? 2.627 4.293 21.824 1.00 98.75 443 ALA A O 1
ATOM 3423 N N . ASN A 1 444 ? 2.938 5.665 20.072 1.00 98.69 444 ASN A N 1
ATOM 3424 C CA . ASN A 1 444 ? 2.656 6.892 20.812 1.00 98.69 444 ASN A CA 1
ATOM 3425 C C . ASN A 1 444 ? 1.201 6.961 21.300 1.00 98.69 444 ASN A C 1
ATOM 3427 O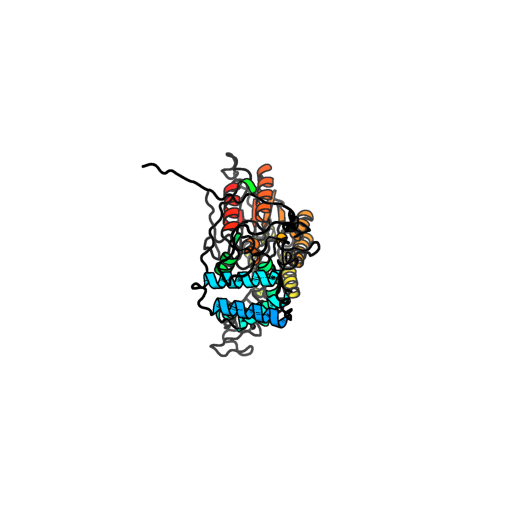 O . ASN A 1 444 ? 0.960 7.324 22.452 1.00 98.69 444 ASN A O 1
ATOM 3431 N N . GLU A 1 445 ? 0.223 6.609 20.463 1.00 98.75 445 GLU A N 1
ATOM 3432 C CA . GLU A 1 445 ? -1.191 6.587 20.862 1.00 98.75 445 GLU A CA 1
ATOM 3433 C C . GLU A 1 445 ? -1.496 5.494 21.897 1.00 98.75 445 GLU A C 1
ATOM 3435 O O . GLU A 1 445 ? -2.269 5.721 22.838 1.00 98.75 445 GLU A O 1
ATOM 3440 N N . LEU A 1 446 ? -0.840 4.336 21.792 1.00 98.88 446 LEU A N 1
ATOM 3441 C CA . LEU A 1 446 ? -0.913 3.277 22.797 1.00 98.88 446 LEU A CA 1
ATOM 3442 C C . LEU A 1 446 ? -0.316 3.722 24.134 1.00 98.88 446 LEU A C 1
ATOM 3444 O O . LEU A 1 446 ? -0.944 3.511 25.172 1.00 98.88 446 LEU A O 1
ATOM 3448 N N . GLN A 1 447 ? 0.837 4.398 24.129 1.00 98.50 447 GLN A N 1
ATOM 3449 C CA . GLN A 1 447 ? 1.435 4.926 25.356 1.00 98.50 447 GLN A CA 1
ATOM 3450 C C . GLN A 1 447 ? 0.532 5.971 26.021 1.00 98.50 447 GLN A C 1
ATOM 3452 O O . GLN A 1 447 ? 0.288 5.880 27.222 1.00 98.50 447 GLN A O 1
ATOM 3457 N N . LYS A 1 448 ? -0.026 6.917 25.250 1.00 98.44 448 LYS A N 1
ATOM 3458 C CA . LYS A 1 448 ? -0.991 7.905 25.771 1.00 98.44 448 LYS A CA 1
ATOM 3459 C C . LYS A 1 448 ? -2.201 7.232 26.424 1.00 98.44 448 LYS A C 1
ATOM 3461 O O . LYS A 1 448 ? -2.700 7.728 27.427 1.00 98.44 448 LYS A O 1
ATOM 3466 N N . SER A 1 449 ? -2.667 6.119 25.857 1.00 98.62 449 SER A N 1
ATOM 3467 C CA . SER A 1 449 ? -3.808 5.358 26.381 1.00 98.62 449 SER A CA 1
ATOM 3468 C C . SER A 1 449 ? -3.443 4.580 27.645 1.00 98.62 449 SER A C 1
ATOM 3470 O O . SER A 1 449 ? -4.204 4.584 28.610 1.00 98.62 449 SER A O 1
ATOM 3472 N N . GLU A 1 450 ? -2.257 3.962 27.679 1.00 98.25 450 GLU A N 1
ATOM 3473 C CA . GLU A 1 450 ? -1.731 3.269 28.860 1.00 98.25 450 GLU A CA 1
ATOM 3474 C C . GLU A 1 450 ? -1.594 4.213 30.062 1.00 98.25 450 GLU A C 1
ATOM 3476 O O . GLU A 1 450 ? -1.957 3.819 31.173 1.00 98.25 450 GLU A O 1
ATOM 3481 N N . ASP A 1 451 ? -1.123 5.446 29.832 1.00 97.50 451 ASP A N 1
ATOM 3482 C CA . ASP A 1 451 ? -0.897 6.472 30.860 1.00 97.50 451 ASP A CA 1
ATOM 3483 C C . ASP A 1 451 ? -2.192 6.897 31.587 1.00 97.50 451 ASP A C 1
ATOM 3485 O O . ASP A 1 451 ? -2.128 7.408 32.706 1.00 97.50 451 ASP A O 1
ATOM 3489 N N . ILE A 1 452 ? -3.361 6.670 30.973 1.00 97.25 452 ILE A N 1
ATOM 3490 C CA . ILE A 1 452 ? -4.687 6.987 31.532 1.00 97.25 452 ILE A CA 1
ATOM 3491 C C . ILE A 1 452 ? -5.590 5.752 31.698 1.00 97.25 452 ILE A C 1
ATOM 3493 O O . ILE A 1 452 ? -6.800 5.897 31.859 1.00 97.25 452 ILE A O 1
ATOM 3497 N N . ASP A 1 453 ? -5.019 4.544 31.642 1.00 96.19 453 ASP A N 1
ATOM 3498 C CA . ASP A 1 453 ? -5.741 3.268 31.763 1.00 96.19 453 ASP A CA 1
ATOM 3499 C C . ASP A 1 453 ? -6.876 3.061 30.725 1.00 96.19 453 ASP A C 1
ATOM 3501 O O . ASP A 1 453 ? -7.855 2.357 30.984 1.00 96.19 453 ASP A O 1
ATOM 3505 N N . GLN A 1 454 ? -6.744 3.636 29.524 1.00 97.81 454 GLN A N 1
ATOM 3506 C CA . GLN A 1 454 ? -7.710 3.497 28.429 1.00 97.81 454 GLN A CA 1
ATOM 3507 C C . GLN A 1 454 ? -7.452 2.233 27.591 1.00 97.81 454 GLN A C 1
ATOM 3509 O O . GLN A 1 454 ? -6.315 1.914 27.239 1.00 97.81 454 GLN A O 1
ATOM 3514 N N . ARG A 1 455 ? -8.530 1.518 27.232 1.00 97.75 455 ARG A N 1
ATOM 3515 C CA . ARG A 1 455 ? -8.477 0.365 26.316 1.00 97.75 455 ARG A CA 1
ATOM 3516 C C . ARG A 1 455 ? -8.476 0.821 24.859 1.00 97.75 455 ARG A C 1
ATOM 3518 O O . ARG A 1 455 ? -9.129 1.809 24.516 1.00 97.75 455 ARG A O 1
ATOM 3525 N N . VAL A 1 456 ? -7.784 0.061 24.016 1.00 98.81 456 VAL A N 1
ATOM 3526 C CA . VAL A 1 456 ? -7.564 0.388 22.605 1.00 98.81 456 VAL A CA 1
ATOM 3527 C C . VAL A 1 456 ? -7.947 -0.775 21.697 1.00 98.81 456 VAL A C 1
ATOM 3529 O O . VAL A 1 456 ? -7.573 -1.917 21.973 1.00 98.81 456 VAL A O 1
ATOM 3532 N N . TRP A 1 457 ? -8.631 -0.475 20.594 1.00 98.81 457 TRP A N 1
ATOM 3533 C CA . TRP A 1 457 ? -8.692 -1.331 19.410 1.00 98.81 457 TRP A CA 1
ATOM 3534 C C . TRP A 1 457 ? -7.852 -0.745 18.283 1.00 98.81 457 TRP A C 1
ATOM 3536 O O . TRP A 1 457 ? -7.873 0.464 18.051 1.00 98.81 457 TRP A O 1
ATOM 3546 N N . ILE A 1 458 ? -7.121 -1.618 17.598 1.00 98.88 458 ILE A N 1
ATOM 3547 C CA . ILE A 1 458 ? -6.350 -1.285 16.402 1.00 98.88 458 ILE A CA 1
ATOM 3548 C C . ILE A 1 458 ? -7.125 -1.815 15.197 1.00 98.88 458 ILE A C 1
ATOM 3550 O O . ILE A 1 458 ? -7.545 -2.973 15.210 1.00 98.88 458 ILE A O 1
ATOM 3554 N N . ILE A 1 459 ? -7.308 -0.981 14.179 1.00 98.81 459 ILE A N 1
ATOM 3555 C CA . ILE A 1 459 ? -7.851 -1.394 12.884 1.00 98.81 459 ILE A CA 1
ATOM 3556 C C . ILE A 1 459 ? -6.833 -1.091 11.783 1.00 98.81 459 ILE A C 1
ATOM 3558 O O . ILE A 1 459 ? -6.181 -0.045 11.795 1.00 98.81 459 ILE A O 1
ATOM 3562 N N . GLY A 1 460 ? -6.693 -2.025 10.855 1.00 98.12 460 GLY A N 1
ATOM 3563 C CA . GLY A 1 460 ? -5.888 -1.926 9.640 1.00 98.12 460 GLY A CA 1
ATOM 3564 C C . GLY A 1 460 ? -6.490 -2.833 8.571 1.00 98.12 460 GLY A C 1
ATOM 3565 O O . GLY A 1 460 ? -7.515 -3.460 8.829 1.00 98.12 460 GLY A O 1
ATOM 3566 N N . HIS A 1 461 ? -5.874 -2.915 7.397 1.00 97.88 461 HIS A N 1
ATOM 3567 C CA . HIS A 1 461 ? -6.385 -3.753 6.315 1.00 97.88 461 HIS A CA 1
ATOM 3568 C C . HIS A 1 461 ? -5.494 -4.978 6.091 1.00 97.88 461 HIS A C 1
ATOM 3570 O O . HIS A 1 461 ? -5.816 -6.061 6.578 1.00 97.88 461 HIS A O 1
ATOM 3576 N N . VAL A 1 462 ? -4.331 -4.785 5.462 1.00 96.75 462 VAL A N 1
ATOM 3577 C CA . VAL A 1 462 ? -3.332 -5.830 5.218 1.00 96.75 462 VAL A CA 1
ATOM 3578 C C . VAL A 1 462 ? -2.801 -6.331 6.554 1.00 96.75 462 VAL A C 1
ATOM 3580 O O . VAL A 1 462 ? -2.172 -5.582 7.300 1.00 96.75 462 VAL A O 1
ATOM 3583 N N . LEU A 1 463 ? -3.022 -7.603 6.867 1.00 93.94 463 LEU A N 1
ATOM 3584 C CA . LEU A 1 463 ? -2.527 -8.207 8.101 1.00 93.94 463 LEU A CA 1
ATOM 3585 C C . LEU A 1 463 ? -0.983 -8.275 8.143 1.00 93.94 463 LEU A C 1
ATOM 3587 O O . LEU A 1 463 ? -0.335 -8.454 7.109 1.00 93.94 463 LEU A O 1
ATOM 3591 N N . PRO A 1 464 ? -0.371 -8.215 9.339 1.00 86.88 464 PRO A N 1
ATOM 3592 C CA . PRO A 1 464 ? 1.036 -8.553 9.538 1.00 86.88 464 PRO A CA 1
ATOM 3593 C C . PRO A 1 464 ? 1.229 -10.061 9.285 1.00 86.88 464 PRO A C 1
ATOM 3595 O O . PRO A 1 464 ? 1.013 -10.888 10.169 1.00 86.88 464 PRO A O 1
ATOM 3598 N N . GLY A 1 465 ? 1.545 -10.418 8.038 1.00 70.56 465 GLY A N 1
ATOM 3599 C CA . GLY A 1 465 ? 1.518 -11.792 7.525 1.00 70.56 465 GLY A CA 1
ATOM 3600 C C . GLY A 1 465 ? 2.356 -12.789 8.332 1.00 70.56 465 GLY A C 1
ATOM 3601 O O . GLY A 1 465 ? 3.553 -12.591 8.540 1.00 70.56 465 GLY A O 1
ATOM 3602 N N . TYR A 1 466 ? 1.734 -13.896 8.753 1.00 67.19 466 TYR A N 1
ATOM 3603 C CA . TYR A 1 466 ? 2.417 -15.027 9.399 1.00 67.19 466 TYR A CA 1
ATOM 3604 C C . TYR A 1 466 ? 3.019 -16.013 8.382 1.00 67.19 466 TYR A C 1
ATOM 3606 O O . TYR A 1 466 ? 3.917 -16.785 8.717 1.00 67.19 466 TYR A O 1
ATOM 3614 N N . ASP A 1 467 ? 2.490 -16.016 7.159 1.00 72.31 467 ASP A N 1
ATOM 3615 C CA . ASP A 1 467 ? 2.848 -16.905 6.051 1.00 72.31 467 ASP A CA 1
ATOM 3616 C C . ASP A 1 467 ? 3.994 -16.347 5.187 1.00 72.31 467 ASP A C 1
ATOM 3618 O O . ASP A 1 467 ? 4.568 -17.070 4.374 1.00 72.31 467 ASP A O 1
ATOM 3622 N N . GLY A 1 468 ? 4.361 -15.080 5.411 1.00 72.31 468 GLY A N 1
ATOM 3623 C CA . GLY A 1 468 ? 5.476 -14.393 4.766 1.00 72.31 468 GLY A CA 1
ATOM 3624 C C . GLY A 1 468 ? 5.176 -13.834 3.373 1.00 72.31 468 GLY A C 1
ATOM 3625 O O . GLY A 1 468 ? 6.128 -13.537 2.655 1.00 72.31 468 GLY A O 1
ATOM 3626 N N . THR A 1 469 ? 3.904 -13.700 2.981 1.00 80.38 469 THR A N 1
ATOM 3627 C CA . THR A 1 469 ? 3.520 -13.286 1.616 1.00 80.38 469 THR A CA 1
ATOM 3628 C C . THR A 1 469 ? 3.125 -11.805 1.526 1.00 80.38 469 THR A C 1
ATOM 3630 O O . THR A 1 469 ? 3.622 -11.086 0.659 1.00 80.38 469 THR A O 1
ATOM 3633 N N . ASN A 1 470 ? 2.301 -11.325 2.462 1.00 89.44 470 ASN A N 1
ATOM 3634 C CA . ASN A 1 470 ? 1.719 -9.979 2.398 1.00 89.44 470 ASN A CA 1
ATOM 3635 C C . ASN A 1 470 ? 2.641 -8.876 2.931 1.00 89.44 470 ASN A C 1
ATOM 3637 O O . ASN A 1 470 ? 2.799 -7.836 2.304 1.00 89.44 470 ASN A O 1
ATOM 3641 N N . ALA A 1 471 ? 3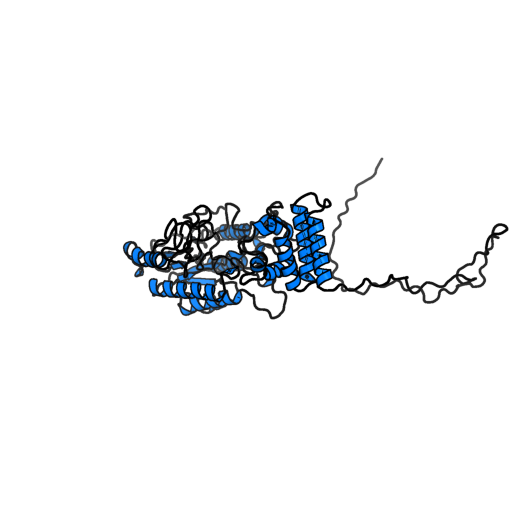.249 -9.057 4.104 1.00 93.12 471 ALA A N 1
ATOM 3642 C CA . ALA A 1 471 ? 3.933 -7.966 4.799 1.00 93.12 471 ALA A CA 1
ATOM 3643 C C . ALA A 1 471 ? 5.457 -8.134 4.838 1.00 93.12 471 ALA A C 1
ATOM 3645 O O . ALA A 1 471 ? 5.985 -9.236 4.996 1.00 93.12 471 ALA A O 1
ATOM 3646 N N . LEU A 1 472 ? 6.181 -7.014 4.785 1.00 94.12 472 LEU A N 1
ATOM 3647 C CA . LEU A 1 472 ? 7.624 -6.999 4.983 1.00 94.12 472 LEU A CA 1
ATOM 3648 C C . LEU A 1 472 ? 7.998 -7.415 6.420 1.00 94.12 472 LEU A C 1
ATOM 3650 O O . LEU A 1 472 ? 7.380 -6.945 7.384 1.00 94.12 472 LEU A O 1
ATOM 3654 N N . PRO A 1 473 ? 9.077 -8.204 6.603 1.00 93.06 473 PRO A N 1
ATOM 3655 C CA . PRO A 1 473 ? 9.490 -8.693 7.915 1.00 93.06 473 PRO A CA 1
ATOM 3656 C C . PRO A 1 473 ? 9.824 -7.601 8.938 1.00 93.06 473 PRO A C 1
ATOM 3658 O O . PRO A 1 473 ? 9.453 -7.729 10.099 1.00 93.06 473 PRO A O 1
ATOM 3661 N N . ASN A 1 474 ? 10.521 -6.529 8.541 1.00 94.75 474 ASN A N 1
ATOM 3662 C CA . ASN A 1 474 ? 11.011 -5.516 9.488 1.00 94.75 474 ASN A CA 1
ATOM 3663 C C . ASN A 1 474 ? 9.876 -4.669 10.108 1.00 94.75 474 ASN A C 1
ATOM 3665 O O . ASN A 1 474 ? 9.816 -4.600 11.339 1.00 94.75 474 ASN A O 1
ATOM 3669 N N . PRO A 1 475 ? 8.948 -4.076 9.326 1.00 95.62 475 PRO A N 1
ATOM 3670 C CA . PRO A 1 475 ? 7.762 -3.426 9.888 1.00 95.62 475 PRO A CA 1
ATOM 3671 C C . PRO A 1 475 ? 6.895 -4.382 10.715 1.00 95.62 475 PRO A C 1
ATOM 3673 O O . PRO A 1 475 ? 6.446 -4.027 11.804 1.00 95.62 475 PRO A O 1
ATOM 3676 N N . THR A 1 476 ? 6.723 -5.622 10.245 1.00 93.19 476 THR A N 1
ATOM 3677 C CA . THR A 1 476 ? 5.947 -6.651 10.952 1.00 93.19 476 THR A CA 1
ATOM 3678 C C . THR A 1 476 ? 6.564 -7.006 12.306 1.00 93.19 476 THR A C 1
ATOM 3680 O O . THR A 1 476 ? 5.851 -7.104 13.303 1.00 93.19 476 THR A O 1
ATOM 3683 N N . ALA A 1 477 ? 7.892 -7.129 12.382 1.00 94.44 477 ALA A N 1
ATOM 3684 C CA . ALA A 1 477 ? 8.607 -7.372 13.632 1.00 94.44 477 ALA A CA 1
ATOM 3685 C C . ALA A 1 477 ? 8.432 -6.214 14.628 1.00 94.44 477 ALA A C 1
ATOM 3687 O O . ALA A 1 477 ? 8.190 -6.453 15.811 1.00 94.44 477 ALA A O 1
ATOM 3688 N N . LEU A 1 478 ? 8.490 -4.960 14.161 1.00 97.06 478 LEU A N 1
ATOM 3689 C CA . LEU A 1 478 ? 8.219 -3.802 15.014 1.00 97.06 478 LEU A CA 1
ATOM 3690 C C . LEU A 1 478 ? 6.760 -3.783 15.496 1.00 97.06 478 LEU A C 1
ATOM 3692 O O . LEU A 1 478 ? 6.521 -3.575 16.686 1.00 97.06 478 LEU A O 1
ATOM 3696 N N . PHE A 1 479 ? 5.789 -4.038 14.614 1.00 97.25 479 PHE A N 1
ATOM 3697 C CA . PHE A 1 479 ? 4.381 -4.146 15.003 1.00 97.25 479 PHE A CA 1
ATOM 3698 C C . PHE A 1 479 ? 4.177 -5.237 16.061 1.00 97.25 479 PHE A C 1
ATOM 3700 O O . PHE A 1 479 ? 3.526 -4.997 17.077 1.00 97.25 479 PHE A O 1
ATOM 3707 N N . TYR A 1 480 ? 4.801 -6.403 15.884 1.00 9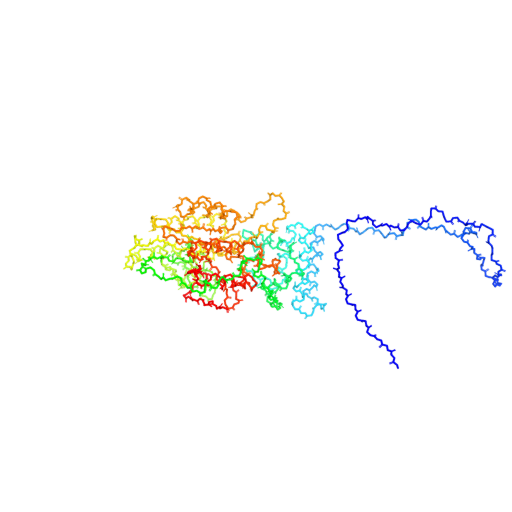5.50 480 TYR A N 1
ATOM 3708 C CA . TYR A 1 480 ? 4.761 -7.493 16.854 1.00 95.50 480 TYR A CA 1
ATOM 3709 C C . TYR A 1 480 ? 5.313 -7.066 18.224 1.00 95.50 480 TYR A C 1
ATOM 3711 O O . TYR A 1 480 ? 4.648 -7.264 19.242 1.00 95.50 480 TYR A O 1
ATOM 3719 N N . SER A 1 481 ? 6.478 -6.407 18.259 1.00 96.44 481 SER A N 1
ATOM 3720 C CA . SER A 1 481 ? 7.060 -5.835 19.484 1.00 96.44 481 SER A CA 1
ATOM 3721 C C . SER A 1 481 ? 6.118 -4.824 20.159 1.00 96.44 481 SER A C 1
ATOM 3723 O O . SER A 1 481 ? 5.934 -4.864 21.379 1.00 96.44 481 SER A O 1
ATOM 3725 N N . ILE A 1 482 ? 5.454 -3.954 19.386 1.00 98.12 482 ILE A N 1
ATOM 3726 C CA . ILE A 1 482 ? 4.441 -3.013 19.897 1.00 98.12 482 ILE A CA 1
ATOM 3727 C C . ILE A 1 482 ? 3.265 -3.779 20.527 1.00 98.12 482 ILE A C 1
ATOM 3729 O O . ILE A 1 482 ? 2.845 -3.467 21.647 1.00 98.12 482 ILE A O 1
ATOM 3733 N N . VAL A 1 483 ? 2.744 -4.807 19.852 1.00 97.50 483 VAL A N 1
ATOM 3734 C CA . VAL A 1 483 ? 1.628 -5.616 20.363 1.00 97.50 483 VAL A CA 1
ATOM 3735 C C . VAL A 1 483 ? 2.015 -6.334 21.656 1.00 97.50 483 VAL A C 1
ATOM 3737 O O . VAL A 1 483 ? 1.305 -6.199 22.656 1.00 97.50 483 VAL A O 1
ATOM 3740 N N . ALA A 1 484 ? 3.156 -7.026 21.689 1.00 96.12 484 ALA A N 1
ATOM 3741 C CA . ALA A 1 484 ? 3.651 -7.729 22.877 1.00 96.12 484 ALA A CA 1
ATOM 3742 C C . ALA A 1 484 ? 3.836 -6.777 24.077 1.00 96.12 484 ALA A C 1
ATOM 3744 O O . ALA A 1 484 ? 3.503 -7.101 25.232 1.00 96.12 484 ALA A O 1
ATOM 3745 N N . ARG A 1 485 ? 4.295 -5.550 23.804 1.00 97.62 485 ARG A N 1
ATOM 3746 C CA . ARG A 1 485 ? 4.493 -4.508 24.810 1.00 97.62 485 ARG A CA 1
ATOM 3747 C C . ARG A 1 485 ? 3.186 -4.014 25.434 1.00 97.62 485 ARG A C 1
ATOM 3749 O O . ARG A 1 485 ? 3.119 -3.890 26.662 1.00 97.62 485 ARG A O 1
ATOM 3756 N N . PHE A 1 486 ? 2.182 -3.673 24.629 1.00 98.25 486 PHE A N 1
ATOM 3757 C CA . PHE A 1 486 ? 0.963 -2.994 25.104 1.00 98.25 486 PHE A CA 1
ATOM 3758 C C . PHE A 1 486 ? -0.223 -3.942 25.363 1.00 98.25 486 PHE A C 1
ATOM 3760 O O . PHE A 1 486 ? -1.207 -3.556 26.003 1.00 98.25 486 PHE A O 1
ATOM 3767 N N . SER A 1 487 ? -0.137 -5.196 24.921 1.00 96.44 487 SER A N 1
ATOM 3768 C CA . SER A 1 487 ? -1.076 -6.264 25.277 1.00 96.44 487 SER A CA 1
ATOM 3769 C C . SER A 1 487 ? -0.781 -6.833 26.676 1.00 96.44 487 SER A C 1
ATOM 3771 O O . SER A 1 487 ? 0.363 -6.799 27.119 1.00 96.44 487 SER A O 1
ATOM 3773 N N . PRO A 1 488 ? -1.754 -7.384 27.418 1.00 95.62 488 PRO A N 1
ATOM 3774 C CA . PRO A 1 488 ? -3.191 -7.328 27.160 1.00 95.62 488 PRO A CA 1
ATOM 3775 C C . PRO A 1 488 ? -3.869 -6.161 27.896 1.00 95.62 488 PRO A C 1
ATOM 3777 O O . PRO A 1 488 ? -5.089 -6.009 27.839 1.00 95.62 488 PRO A O 1
ATOM 3780 N N . SER A 1 489 ? -3.106 -5.363 28.655 1.00 96.44 489 SER A N 1
ATOM 3781 C CA . SER A 1 489 ? -3.687 -4.330 29.514 1.00 96.44 489 SER A CA 1
ATOM 3782 C C . SER A 1 489 ? -4.257 -3.154 28.724 1.00 96.44 489 SER A C 1
ATOM 3784 O O . SER A 1 489 ? -5.300 -2.637 29.120 1.00 96.44 489 SER A O 1
ATOM 3786 N N . THR A 1 490 ? -3.584 -2.717 27.657 1.00 98.31 490 THR A N 1
ATOM 3787 C CA . THR A 1 490 ? -3.974 -1.536 26.870 1.00 98.31 490 THR A CA 1
ATOM 3788 C C . THR A 1 490 ? -4.679 -1.973 25.590 1.00 98.31 490 THR A C 1
ATOM 3790 O O . THR A 1 490 ? -5.839 -1.615 25.374 1.00 98.31 490 THR A O 1
ATOM 3793 N N . ILE A 1 491 ? -4.037 -2.828 24.788 1.00 98.50 491 ILE A N 1
ATOM 3794 C CA . ILE A 1 491 ? -4.654 -3.401 23.582 1.00 98.50 491 ILE A CA 1
ATOM 3795 C C . ILE A 1 491 ? -5.745 -4.396 23.997 1.00 98.50 491 ILE A C 1
ATOM 3797 O O . ILE A 1 491 ? -5.521 -5.291 24.811 1.00 98.50 491 ILE A O 1
ATOM 3801 N N . ALA A 1 492 ? -6.950 -4.210 23.465 1.00 96.88 492 ALA A N 1
ATOM 3802 C CA . ALA A 1 492 ? -8.116 -5.057 23.711 1.00 96.88 492 ALA A CA 1
ATOM 3803 C C . ALA A 1 492 ? -8.581 -5.834 22.471 1.00 96.88 492 ALA A C 1
ATOM 3805 O O . ALA A 1 492 ? -9.338 -6.785 22.623 1.00 96.88 492 ALA A O 1
ATOM 3806 N N . GLY A 1 493 ? -8.153 -5.430 21.275 1.00 96.94 493 GLY A N 1
ATOM 3807 C CA . GLY A 1 493 ? -8.534 -6.049 20.008 1.00 96.94 493 GLY A CA 1
ATOM 3808 C C . GLY A 1 493 ? -7.719 -5.474 18.853 1.00 96.94 493 GLY A C 1
ATOM 3809 O O . GLY A 1 493 ? -7.282 -4.322 18.916 1.00 96.94 493 GLY A O 1
ATOM 3810 N N . ILE A 1 494 ? -7.488 -6.296 17.834 1.00 98.00 494 ILE A N 1
ATOM 3811 C CA . ILE A 1 494 ? -6.796 -5.936 16.595 1.00 98.00 494 ILE A CA 1
ATOM 3812 C C . ILE A 1 494 ? -7.591 -6.573 15.459 1.00 98.00 494 ILE A C 1
ATOM 3814 O O . ILE A 1 494 ? -7.866 -7.771 15.528 1.00 98.00 494 ILE A O 1
ATOM 3818 N N . PHE A 1 495 ? -7.968 -5.785 14.457 1.00 98.19 495 PHE A N 1
ATOM 3819 C CA . PHE A 1 495 ? -8.838 -6.220 13.367 1.00 98.19 495 PHE A CA 1
ATOM 3820 C C . PHE A 1 495 ? -8.220 -5.845 12.019 1.00 98.19 495 PHE A C 1
ATOM 3822 O O . PHE A 1 495 ? -7.782 -4.706 11.837 1.00 98.19 495 PHE A O 1
ATOM 3829 N N . PHE A 1 496 ? -8.188 -6.820 11.113 1.00 97.19 496 PHE A N 1
ATOM 3830 C CA . PHE A 1 496 ? -7.650 -6.738 9.753 1.00 97.19 496 PHE A CA 1
ATOM 3831 C C . PHE A 1 496 ? -8.661 -7.328 8.755 1.00 97.19 496 PHE A C 1
ATOM 3833 O O . PHE A 1 496 ? -9.651 -7.925 9.187 1.00 97.19 496 PHE A O 1
ATOM 3840 N N . GLY A 1 497 ? -8.399 -7.155 7.458 1.00 95.50 497 GLY A N 1
ATOM 3841 C CA . GLY A 1 497 ? -9.178 -7.687 6.332 1.00 95.50 497 GLY A CA 1
ATOM 3842 C C . GLY A 1 497 ? -8.284 -8.437 5.339 1.00 95.50 497 GLY A C 1
ATOM 3843 O O . GLY A 1 497 ? -7.487 -9.286 5.757 1.00 95.50 497 GLY A O 1
ATOM 3844 N N . HIS A 1 498 ? -8.375 -8.074 4.055 1.00 96.31 498 HIS A N 1
ATOM 3845 C CA . HIS A 1 498 ? -7.436 -8.360 2.960 1.00 96.31 498 HIS A CA 1
ATOM 3846 C C . HIS A 1 498 ? -7.426 -9.799 2.432 1.00 96.31 498 HIS A C 1
ATOM 3848 O O . HIS A 1 498 ? -7.359 -10.040 1.236 1.00 96.31 498 HIS A O 1
ATOM 3854 N N . THR A 1 499 ? -7.478 -10.802 3.311 1.00 94.56 499 THR A N 1
ATOM 3855 C CA . THR A 1 499 ? -7.385 -12.212 2.868 1.00 94.56 499 THR A CA 1
ATOM 3856 C C . THR A 1 499 ? -8.667 -12.751 2.257 1.00 94.56 499 THR A C 1
ATOM 3858 O O . THR A 1 499 ? -8.620 -13.810 1.644 1.00 94.56 499 THR A O 1
ATOM 3861 N N . HIS A 1 500 ? -9.798 -12.070 2.467 1.00 95.44 500 HIS A N 1
ATOM 3862 C CA . HIS A 1 500 ? -11.149 -12.543 2.133 1.00 95.44 500 HIS A CA 1
ATOM 3863 C C . HIS A 1 500 ? -11.530 -13.860 2.837 1.00 95.44 500 HIS A C 1
ATOM 3865 O O . HIS A 1 500 ? -12.460 -14.553 2.426 1.00 95.44 500 HIS A O 1
ATOM 3871 N N . GLU A 1 501 ? -10.834 -14.199 3.927 1.00 93.19 501 GLU A N 1
ATOM 3872 C CA . GLU A 1 501 ? -10.978 -15.460 4.651 1.00 93.19 501 GLU A CA 1
ATOM 3873 C C . GLU A 1 501 ? -11.275 -15.226 6.141 1.00 93.19 501 GLU A C 1
ATOM 3875 O O . GLU A 1 501 ? -10.819 -14.255 6.748 1.00 93.19 501 GLU A O 1
ATOM 3880 N N . ASP A 1 502 ? -12.005 -16.156 6.768 1.00 94.94 502 ASP A N 1
ATOM 3881 C CA . ASP A 1 502 ? -12.228 -16.149 8.222 1.00 94.94 502 ASP A CA 1
ATOM 3882 C C . ASP A 1 502 ? -11.009 -16.742 8.942 1.00 94.94 502 ASP A C 1
ATOM 3884 O O . ASP A 1 502 ? -10.770 -17.956 8.930 1.00 94.94 502 ASP A O 1
ATOM 3888 N N . GLN A 1 503 ? -10.201 -15.862 9.538 1.00 90.56 503 GLN A N 1
ATOM 3889 C CA . GLN A 1 503 ? -8.916 -16.208 10.137 1.00 90.56 503 GLN A CA 1
ATOM 3890 C C . GLN A 1 503 ? -8.685 -15.484 11.469 1.00 90.56 503 GLN A C 1
ATOM 3892 O O . GLN A 1 503 ? -9.227 -14.415 11.746 1.00 90.56 503 GLN A O 1
ATOM 3897 N N . LEU A 1 504 ? -7.805 -16.054 12.299 1.00 90.81 504 LEU A N 1
ATOM 3898 C CA . LEU A 1 504 ? -7.304 -15.408 13.512 1.00 90.81 504 LEU A CA 1
ATOM 3899 C C . LEU A 1 504 ? -5.786 -15.546 13.612 1.00 90.81 504 LEU A C 1
ATOM 3901 O O . LEU A 1 504 ? -5.220 -16.586 13.276 1.00 90.81 504 LEU A O 1
ATOM 3905 N N . MET A 1 505 ? -5.138 -14.515 14.153 1.00 88.25 505 MET A N 1
ATOM 3906 C CA . MET A 1 505 ? -3.707 -14.518 14.463 1.00 88.25 505 MET A CA 1
ATOM 3907 C C . MET A 1 505 ? -3.485 -14.424 15.971 1.00 88.25 505 MET A C 1
ATOM 3909 O O . MET A 1 505 ? -4.113 -13.618 16.660 1.00 88.25 505 MET A O 1
ATOM 3913 N N . ILE A 1 506 ? -2.561 -15.238 16.484 1.00 90.38 506 ILE A N 1
ATOM 3914 C CA . ILE A 1 506 ? -2.188 -15.263 17.901 1.00 90.38 506 ILE A CA 1
ATOM 3915 C C . ILE A 1 506 ? -0.793 -14.658 18.050 1.00 90.38 506 ILE A C 1
ATOM 3917 O O . ILE A 1 506 ? 0.159 -15.133 17.435 1.00 90.38 506 ILE A O 1
ATOM 3921 N N . TYR A 1 507 ? -0.684 -13.643 18.903 1.00 90.12 507 TYR A N 1
ATOM 3922 C CA . TYR A 1 507 ? 0.577 -12.996 19.264 1.00 90.12 507 TYR A CA 1
ATOM 3923 C C . TYR A 1 507 ? 1.073 -13.549 20.604 1.00 90.12 507 TYR A C 1
ATOM 3925 O O . TYR A 1 507 ? 0.288 -13.695 21.544 1.00 90.12 507 TYR A O 1
ATOM 3933 N N . TYR A 1 508 ? 2.370 -13.836 20.686 1.00 87.12 508 TYR A N 1
ATOM 3934 C CA . TYR A 1 508 ? 3.069 -14.382 21.855 1.00 87.12 508 TYR A CA 1
ATOM 3935 C C . TYR A 1 508 ? 4.051 -13.363 22.454 1.00 87.12 508 TYR A C 1
ATOM 3937 O O . TYR A 1 508 ? 4.398 -12.376 21.801 1.00 87.12 508 TYR A O 1
ATOM 3945 N N . ASP A 1 509 ? 4.472 -13.607 23.696 1.00 77.38 509 ASP A N 1
ATOM 3946 C CA . ASP A 1 509 ? 5.432 -12.793 24.451 1.00 77.38 509 ASP A CA 1
ATOM 3947 C C . ASP A 1 509 ? 6.908 -13.081 24.138 1.00 77.38 509 ASP A C 1
ATOM 3949 O O . ASP A 1 509 ? 7.235 -14.193 23.658 1.00 77.38 509 ASP A O 1
#

Sequence (509 aa):
MHFPVALTALSLLSVTTAHKGHKRRSVPSSPQALNKTLTNTIPNAAGGPALYYNGTGPVPSYNETSPVPVPLPTLSKQEIEDSIFNEIQAIVNGNGLTTDCAKCIAGTEVMHLAAIMQPVETIVNLLIRACETFPKVYDSIYAETCHEEYSGIGGTGPYLAQLFAKMSMATGDMQGYCFYVWDTCTLPATIPIDESAYFKPKPANKTTAPSPSNQTIDVLHLSDWHLDSRYDIGSEANCSQYMCCRPYSTNTDLDTTSDNPSTPASRFGHFYCDSPPDLALSAFSTMDQFINRSDVAFTIFTGDIVSHDNDDQISQAYVEYEETVTYQTFKAQMKNSPIYATLGNHDSLPEALNTPNLINNSTGQSNVFSWNYNLLSSLWLKNGWIDSEAAQYASNHYGAYATVTSQGLKIISINTDFWYTANIFNFFNMTNPDTSGILTFLANELQKSEDIDQRVWIIGHVLPGYDGTNALPNPTALFYSIVARFSPSTIAGIFFGHTHEDQLMIYYD

Radius of gyration: 32.21 Å; chains: 1; bounding box: 117×52×64 Å